Protein AF-A0A0F8ZAK5-F1 (afdb_monomer)

InterPro domains:
  IPR015943 WD40/YVTN repeat-like-containing domain superfamily [G3DSA:2.130.10.10] (1-184)
  IPR015943 WD40/YVTN repeat-like-containing domain superfamily [G3DSA:2.130.10.10] (219-363)

Sequence (367 aa):
ASLVAGLFRYDPSTDSYQQFLSKPTSEEQILSQSVFSMVATDEESLWIGRGWDFARLDLATGQIETIFELPERTRNSVIRDLLHYQGYIFIAASTGAYVYHIATGQYRKLEHLSTEPDHIYQNYIKSFAIGENEQLLVGAVRGLYQVDISDLPSMFERPDIPFKNKTILNDLNIWKIINDHGVVDLGTDKGLFSLDLNTGELTKNNRVKESKYSLVDPSIIDIVKDKNGAMWTATKSDGAFYLPYENYHFENVNASMLSGDGLSHPSIWGITEYEDKLWLATHNGLTAVDLKTNQGQVFLKDYQADLFTTEFNIYEITPYKNKLWLRTNRGMFSFDPQSHEIFPAKTADLNQQHLITGWVHGSMLMP

Nearest PDB structures (foldseek):
  3va6-assembly3_B  TM=5.175E-01  e=2.721E-14  Bacteroides thetaiotaomicron
  4a2l-assembly2_C  TM=5.112E-01  e=1.401E-13  Bacteroides thetaiotaomicron VPI-5482
  4a2l-assembly3_F  TM=3.884E-01  e=2.641E-13  Bacteroides thetaiotaomicron VPI-5482
  4a2l-assembly1_B  TM=3.354E-01  e=1.511E-12  Bacteroides thetaiotaomicron VPI-5482
  2jxy-assembly1_A  TM=3.194E-01  e=1.677E-03  Homo sapiens

Radius of gyration: 32.88 Å; Cα contacts (8 Å, |Δi|>4): 858; chains: 1; bounding box: 76×47×92 Å

Mean predicted aligned error: 11.39 Å

Organism: NCBI:txid412755

pLDDT: mean 91.3, std 7.9, range [51.84, 98.5]

Foldseek 3Di:
DDLQAADWDADPVVRDIDHLDGRDDDLVCQQFVAFQEWDDPDPQWIWTKANFFIWIAGPVPSDIGTLDGHPDRDSQWTFQYWDDDPQKIWTQIQQAIKIARNVPSDIDGACQDPDPDPDRQVRGWHDWDQDPPQWIWTFTQFFIKIWHRNCVPVCRVCVVDHTDMDTLHGGWHFQDWDDDHQFIWTFTQQAIWTARNVVSDIGHDCCVVPPPDHDPTRGFNDWDADPQRWIWTQHPPPGIDTGHNDPPPPDDQAQVQAPAPRDLARAFQEWDDDPQWIWTQHQAFIWTANPVRSHIDTARGQPVADPVRRGWGWNYWDDDDQWTWTQTQFFIWTAHPVVRDIGQDDDPDNVCSVQGGHHHDDDDDDD

Secondary structure (DSSP, 8-state):
-BTTTBEEEEETTTTEEEEEEPPP-SHHHHHHH-EEEEEESSSSEEEEEESSEEEEEETTT--EEEEEE-S---TT--EEEEEEETTEEEEEETTEEEEEETTT--EEE----SS--SSGGGG-EEEEEE-SSSEEEEEESS-EEEEE-TTHHHHHH-TTSPPPEEEEESS--EEEEEEETTEEEEEETTEEEEEETTT--EEEE-TTTTSSSPPS---EEEEEE-TTS-EEEEESSS-EEEE-SS--------TTT-EET--S-S-EEEEEEETTEEEEEETTEEEEEETTTTEEEEESTTTT--SS-----EEEEEEETTEEEEEETTEEEEE-TTT--EEE---SSGGGGGGGBSS--S-----

Structure (mmCIF, N/CA/C/O backbone):
data_AF-A0A0F8ZAK5-F1
#
_entry.id   AF-A0A0F8ZAK5-F1
#
loop_
_atom_site.group_PDB
_atom_site.id
_atom_site.type_symbol
_atom_site.label_atom_id
_atom_site.label_alt_id
_atom_site.label_comp_id
_atom_site.label_asym_id
_atom_site.label_entity_id
_atom_site.label_seq_id
_atom_site.pdbx_PDB_ins_code
_atom_site.Cartn_x
_atom_site.Cartn_y
_atom_site.Cartn_z
_atom_site.occupancy
_atom_site.B_iso_or_equiv
_atom_site.auth_seq_id
_atom_site.auth_comp_id
_atom_site.auth_asym_id
_atom_site.auth_atom_id
_atom_site.pdbx_PDB_model_num
ATOM 1 N N . ALA A 1 1 ? 17.672 -8.897 -1.417 1.00 70.44 1 ALA A N 1
ATOM 2 C CA . ALA A 1 1 ? 19.014 -8.359 -1.721 1.00 70.44 1 ALA A CA 1
ATOM 3 C C . ALA A 1 1 ? 19.458 -7.411 -0.611 1.00 70.44 1 ALA A C 1
ATOM 5 O O . ALA A 1 1 ? 18.607 -6.863 0.077 1.00 70.44 1 ALA A O 1
ATOM 6 N N . SER A 1 2 ? 20.762 -7.237 -0.411 1.00 75.00 2 SER A N 1
ATOM 7 C CA . SER A 1 2 ? 21.346 -6.383 0.625 1.00 75.00 2 SER A CA 1
ATOM 8 C C . SER A 1 2 ? 22.617 -5.721 0.102 1.00 75.00 2 SER A C 1
ATOM 10 O O . SER A 1 2 ? 23.449 -6.390 -0.498 1.00 75.00 2 SER A O 1
ATOM 12 N N . LEU A 1 3 ? 22.820 -4.434 0.390 1.00 77.69 3 LEU A N 1
ATOM 13 C CA . LEU A 1 3 ? 24.089 -3.749 0.096 1.00 77.69 3 LEU A CA 1
ATOM 14 C C . LEU A 1 3 ? 25.262 -4.295 0.923 1.00 77.69 3 LEU A C 1
ATOM 16 O O . LEU A 1 3 ? 26.418 -4.149 0.543 1.00 77.69 3 LEU A O 1
ATOM 20 N N . VAL A 1 4 ? 24.971 -4.925 2.062 1.00 79.38 4 VAL A N 1
ATOM 21 C CA . VAL A 1 4 ? 25.984 -5.410 3.010 1.00 79.38 4 VAL A CA 1
ATOM 22 C C . VAL A 1 4 ? 26.368 -6.863 2.732 1.00 79.38 4 VAL A C 1
ATOM 24 O O . VAL A 1 4 ? 27.488 -7.271 3.036 1.00 79.38 4 VAL A O 1
ATOM 27 N N . ALA A 1 5 ? 25.454 -7.637 2.143 1.00 82.25 5 ALA A N 1
ATOM 28 C CA . ALA A 1 5 ? 25.635 -9.071 1.939 1.00 82.25 5 ALA A CA 1
ATOM 29 C C . ALA A 1 5 ? 25.561 -9.497 0.458 1.00 82.25 5 ALA A C 1
ATOM 31 O O . ALA A 1 5 ? 26.196 -10.477 0.085 1.00 82.25 5 ALA A O 1
ATOM 32 N N . GLY A 1 6 ? 24.838 -8.768 -0.394 1.00 89.50 6 GLY A N 1
ATOM 33 C CA . GLY A 1 6 ? 24.562 -9.126 -1.788 1.00 89.50 6 GLY A CA 1
ATOM 34 C C . GLY A 1 6 ? 23.190 -9.790 -1.987 1.00 89.50 6 GLY A C 1
ATOM 35 O O . GLY A 1 6 ? 22.210 -9.418 -1.333 1.00 89.50 6 GLY A O 1
ATOM 36 N N . LEU A 1 7 ? 23.084 -10.744 -2.915 1.00 92.44 7 LEU A N 1
ATOM 37 C CA . LEU A 1 7 ? 21.836 -11.448 -3.252 1.00 92.44 7 LEU A CA 1
ATOM 38 C C . LEU A 1 7 ? 21.924 -12.915 -2.837 1.00 92.44 7 LEU A C 1
ATOM 40 O O . LEU A 1 7 ? 22.896 -13.587 -3.171 1.00 92.44 7 LEU A O 1
ATOM 44 N N . PHE A 1 8 ? 20.887 -13.405 -2.156 1.00 92.06 8 PHE A N 1
ATOM 45 C CA . PHE A 1 8 ? 20.801 -14.778 -1.670 1.00 92.06 8 PHE A CA 1
ATOM 46 C C . PHE A 1 8 ? 19.394 -15.327 -1.854 1.00 92.06 8 PHE A C 1
ATOM 48 O O . PHE A 1 8 ? 18.422 -14.569 -1.791 1.00 92.06 8 PHE A O 1
ATOM 55 N N . ARG A 1 9 ? 19.306 -16.647 -1.981 1.00 90.00 9 ARG A N 1
ATOM 56 C CA . ARG A 1 9 ? 18.103 -17.432 -1.715 1.00 90.00 9 ARG A CA 1
ATOM 57 C C . ARG A 1 9 ? 18.227 -18.073 -0.340 1.00 90.00 9 ARG A C 1
ATOM 59 O O . ARG A 1 9 ? 19.294 -18.565 0.019 1.00 90.00 9 ARG A O 1
ATOM 66 N N . TYR A 1 10 ? 17.124 -18.057 0.395 1.00 90.94 10 TYR A N 1
ATOM 67 C CA . TYR A 1 10 ? 16.957 -18.761 1.659 1.00 90.94 10 TYR A CA 1
ATOM 68 C C . TYR A 1 10 ? 15.809 -19.757 1.513 1.00 90.94 10 TYR A C 1
ATOM 70 O O . TYR A 1 10 ? 14.721 -19.366 1.086 1.00 90.94 10 TYR A O 1
ATOM 78 N N . ASP A 1 11 ? 16.058 -21.023 1.835 1.00 90.56 11 ASP A N 1
ATOM 79 C CA . ASP A 1 11 ? 15.025 -22.050 1.935 1.00 90.56 11 ASP A CA 1
ATOM 80 C C . ASP A 1 11 ? 14.694 -22.305 3.416 1.00 90.56 11 ASP A C 1
ATOM 82 O O . ASP A 1 11 ? 15.493 -22.926 4.123 1.00 90.56 11 ASP A O 1
ATOM 86 N N . PRO A 1 12 ? 13.517 -21.865 3.897 1.00 94.44 12 PRO A N 1
ATOM 87 C CA . PRO A 1 12 ? 13.128 -22.029 5.294 1.00 94.44 12 PRO A CA 1
ATOM 88 C C . PRO A 1 12 ? 12.818 -23.483 5.677 1.00 94.44 12 PRO A C 1
ATOM 90 O O . PRO A 1 12 ? 12.779 -23.796 6.863 1.00 94.44 12 PRO A O 1
ATOM 93 N N . SER A 1 13 ? 12.578 -24.378 4.710 1.00 95.50 13 SER A N 1
ATOM 94 C CA . SER A 1 13 ? 12.274 -25.789 4.993 1.00 95.50 13 SER A CA 1
ATOM 95 C C . SER A 1 13 ? 13.521 -26.603 5.336 1.00 95.50 13 SER A C 1
ATOM 97 O O . SER A 1 13 ? 13.455 -27.540 6.130 1.00 95.50 13 SER A O 1
ATOM 99 N N . THR A 1 14 ? 14.661 -26.221 4.759 1.00 95.88 14 THR A N 1
ATOM 100 C CA . THR A 1 14 ? 15.957 -26.884 4.949 1.00 95.88 14 THR A CA 1
ATOM 101 C C . THR A 1 14 ? 16.957 -26.036 5.735 1.00 95.88 14 THR A C 1
ATOM 103 O O . THR A 1 14 ? 18.062 -26.501 6.002 1.00 95.88 14 THR A O 1
ATOM 106 N N . ASP A 1 15 ? 16.577 -24.806 6.098 1.00 94.19 15 ASP A N 1
ATOM 107 C CA . ASP A 1 15 ? 17.440 -23.775 6.687 1.00 94.19 15 ASP A CA 1
ATOM 108 C C . ASP A 1 15 ? 18.743 -23.563 5.893 1.00 94.19 15 ASP A C 1
ATOM 110 O O . ASP A 1 15 ? 19.836 -23.410 6.443 1.00 94.19 15 ASP A O 1
ATOM 114 N N . SER A 1 16 ? 18.634 -23.595 4.562 1.00 94.25 16 SER A N 1
ATOM 115 C CA . SER A 1 16 ? 19.782 -23.512 3.658 1.00 94.25 16 SER A CA 1
ATOM 116 C C . SER A 1 16 ? 19.830 -22.187 2.898 1.00 94.25 16 SER A C 1
ATOM 118 O O . SER A 1 16 ? 18.808 -21.564 2.599 1.00 94.25 16 SER A O 1
ATOM 120 N N . TYR A 1 17 ? 21.052 -21.743 2.592 1.00 90.75 17 TYR A N 1
ATOM 121 C CA . TYR A 1 17 ? 21.325 -20.469 1.931 1.00 90.75 17 TYR A CA 1
ATOM 122 C C . TYR A 1 17 ? 22.175 -20.687 0.681 1.00 90.75 17 TYR A C 1
ATOM 124 O O . TYR A 1 17 ? 23.170 -21.412 0.714 1.00 90.75 17 TYR A O 1
ATOM 132 N N . GLN A 1 18 ? 21.831 -19.989 -0.399 1.00 89.56 18 GLN A N 1
ATOM 133 C CA . GLN A 1 18 ? 22.628 -19.916 -1.623 1.00 89.56 18 GLN A CA 1
ATOM 134 C C . GLN A 1 18 ? 22.906 -18.453 -1.948 1.00 89.56 18 GLN A C 1
ATOM 136 O O . GLN A 1 18 ? 21.978 -17.653 -2.057 1.00 89.56 18 GLN A O 1
ATOM 141 N N . GLN A 1 19 ? 24.178 -18.095 -2.108 1.00 91.31 19 GLN A N 1
ATOM 142 C CA . GLN A 1 19 ? 24.583 -16.755 -2.521 1.00 91.31 19 GLN A CA 1
ATOM 143 C C . GLN A 1 19 ? 24.705 -16.676 -4.044 1.00 91.31 19 GLN A C 1
ATOM 145 O O . GLN A 1 19 ? 25.405 -17.484 -4.646 1.00 91.31 19 GLN A O 1
ATOM 150 N N . PHE A 1 20 ? 24.066 -15.673 -4.644 1.00 91.50 20 PHE A N 1
ATOM 151 C CA . PHE A 1 20 ? 24.143 -15.378 -6.078 1.00 91.50 20 PHE A CA 1
ATOM 152 C C . PHE A 1 20 ? 25.016 -14.160 -6.379 1.00 91.50 20 PHE A C 1
ATOM 154 O O . PHE A 1 20 ? 25.764 -14.152 -7.349 1.00 91.50 20 PHE A O 1
ATOM 161 N N . LEU A 1 21 ? 24.945 -13.125 -5.535 1.00 90.56 21 LEU A N 1
ATOM 162 C CA . LEU A 1 21 ? 25.804 -11.946 -5.641 1.00 90.56 21 LEU A CA 1
ATOM 163 C C . LEU A 1 21 ? 26.528 -11.710 -4.324 1.00 90.56 21 LEU A C 1
ATOM 165 O O . LEU A 1 21 ? 25.917 -11.737 -3.254 1.00 90.56 21 LEU A O 1
ATOM 169 N N . SER A 1 22 ? 27.822 -11.427 -4.425 1.00 90.69 22 SER A N 1
ATOM 170 C CA . SER A 1 22 ? 28.633 -10.927 -3.318 1.00 90.69 22 SER A CA 1
ATOM 171 C C . SER A 1 22 ? 28.303 -9.475 -3.004 1.00 90.69 22 SER A C 1
ATOM 173 O O . SER A 1 22 ? 27.793 -8.738 -3.849 1.00 90.69 22 SER A O 1
ATOM 175 N N . LYS A 1 23 ? 28.614 -9.043 -1.778 1.00 90.94 23 LYS A N 1
ATOM 176 C CA . LYS A 1 23 ? 28.534 -7.624 -1.429 1.00 90.94 23 LYS A CA 1
ATOM 177 C C . LYS A 1 23 ? 29.444 -6.796 -2.358 1.00 90.94 23 LYS A C 1
ATOM 179 O O . LYS A 1 23 ? 30.579 -7.218 -2.602 1.00 90.94 23 LYS A O 1
ATOM 184 N N . PRO A 1 24 ? 28.993 -5.630 -2.839 1.00 90.19 24 PRO A N 1
ATOM 185 C CA . PRO A 1 24 ? 29.841 -4.736 -3.616 1.00 90.19 24 PRO A CA 1
ATOM 186 C C . PRO A 1 24 ? 31.002 -4.205 -2.757 1.00 90.19 24 PRO A C 1
ATOM 188 O O . PRO A 1 24 ? 30.836 -3.940 -1.564 1.00 90.19 24 PRO A O 1
ATOM 191 N N . THR A 1 25 ? 32.191 -4.057 -3.349 1.00 93.56 25 THR A N 1
ATOM 192 C CA . THR A 1 25 ? 33.418 -3.603 -2.658 1.00 93.56 25 THR A CA 1
ATOM 193 C C . THR A 1 25 ? 33.934 -2.249 -3.143 1.00 93.56 25 THR A C 1
ATOM 195 O O . THR A 1 25 ? 34.833 -1.681 -2.523 1.00 93.56 25 THR A O 1
ATOM 198 N N . SER A 1 26 ? 33.350 -1.701 -4.210 1.00 93.56 26 SER A N 1
ATOM 199 C CA . SER A 1 26 ? 33.651 -0.370 -4.738 1.00 93.56 26 SER A CA 1
ATOM 200 C C . SER A 1 26 ? 32.375 0.448 -4.938 1.00 93.56 26 SER A C 1
ATOM 202 O O . SER A 1 26 ? 31.280 -0.101 -5.049 1.00 93.56 26 SER A O 1
ATOM 204 N N . GLU A 1 27 ? 32.514 1.774 -5.019 1.00 91.12 27 GLU A N 1
ATOM 205 C CA . GLU A 1 27 ? 31.393 2.664 -5.346 1.00 91.12 27 GLU A CA 1
ATOM 206 C C . GLU A 1 27 ? 30.748 2.292 -6.689 1.00 91.12 27 GLU A C 1
ATOM 208 O O . GLU A 1 27 ? 29.528 2.231 -6.792 1.00 91.12 27 GLU A O 1
ATOM 213 N N . GLU A 1 28 ? 31.554 1.967 -7.699 1.00 91.88 28 GLU A N 1
ATOM 214 C CA . GLU A 1 28 ? 31.054 1.535 -9.005 1.00 91.88 28 GLU A CA 1
ATOM 215 C C . GLU A 1 28 ? 30.205 0.262 -8.904 1.00 91.88 28 GLU A C 1
ATOM 217 O O . GLU A 1 28 ? 29.136 0.188 -9.505 1.00 91.88 28 GLU A O 1
ATOM 222 N N . GLN A 1 29 ? 30.619 -0.721 -8.099 1.00 91.69 29 GLN A N 1
ATOM 223 C CA . GLN A 1 29 ? 29.820 -1.928 -7.868 1.00 91.69 29 GLN A CA 1
ATOM 224 C C . GLN A 1 29 ? 28.541 -1.633 -7.081 1.00 91.69 29 GLN A C 1
ATOM 226 O O . GLN A 1 29 ? 27.507 -2.225 -7.371 1.00 91.69 29 GLN A O 1
ATOM 231 N N . ILE A 1 30 ? 28.570 -0.700 -6.123 1.00 90.56 30 ILE A N 1
ATOM 232 C CA . ILE A 1 30 ? 27.353 -0.258 -5.425 1.00 90.56 30 ILE A CA 1
ATOM 233 C C . ILE A 1 30 ? 26.376 0.359 -6.431 1.00 90.56 30 ILE A C 1
ATOM 235 O O . ILE A 1 30 ? 25.188 0.046 -6.402 1.00 90.56 30 ILE A O 1
ATOM 239 N N . LEU A 1 31 ? 26.861 1.205 -7.337 1.00 90.62 31 LEU A N 1
ATOM 240 C CA . LEU A 1 31 ? 26.015 1.877 -8.319 1.00 90.62 31 LEU A CA 1
ATOM 241 C C . LEU A 1 31 ? 25.527 0.947 -9.431 1.00 90.62 31 LEU A C 1
ATOM 243 O O . LEU A 1 31 ? 24.423 1.140 -9.915 1.00 90.62 31 LEU A O 1
ATOM 247 N N . SER A 1 32 ? 26.310 -0.052 -9.835 1.00 90.06 32 SER A N 1
ATOM 248 C CA . SER A 1 32 ? 25.959 -0.938 -10.953 1.00 90.06 32 SER A CA 1
ATOM 249 C C . SER A 1 32 ? 25.261 -2.227 -10.519 1.00 90.06 32 SER A C 1
ATOM 251 O O . SER A 1 32 ? 24.274 -2.616 -11.134 1.00 90.06 32 SER A O 1
ATOM 253 N N . GLN A 1 33 ? 25.733 -2.886 -9.456 1.00 88.50 33 GLN A N 1
ATOM 254 C CA . GLN A 1 33 ? 25.359 -4.268 -9.117 1.00 88.50 33 GLN A CA 1
ATOM 255 C C . GLN A 1 33 ? 24.303 -4.384 -8.014 1.00 88.50 33 GLN A C 1
ATOM 257 O O . GLN A 1 33 ? 23.782 -5.478 -7.781 1.00 88.50 33 GLN A O 1
ATOM 262 N N . SER A 1 34 ? 23.978 -3.292 -7.320 1.00 91.69 34 SER A N 1
ATOM 263 C CA . SER A 1 34 ? 22.955 -3.317 -6.271 1.00 91.69 34 SER A CA 1
ATOM 264 C C . SER A 1 34 ? 21.594 -3.648 -6.860 1.00 91.69 34 SER A C 1
ATOM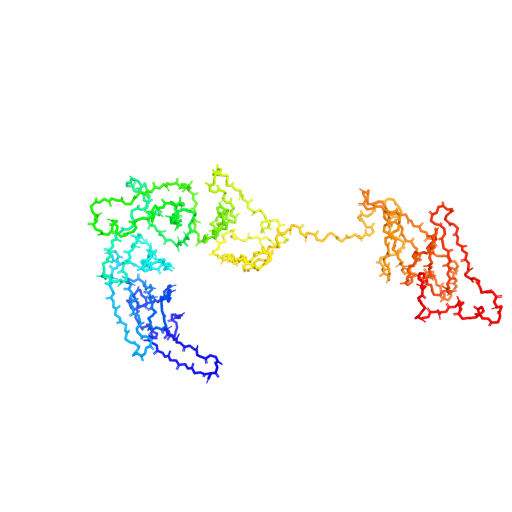 266 O O . SER A 1 34 ? 21.135 -2.967 -7.769 1.00 91.69 34 SER A O 1
ATOM 268 N N . VAL A 1 35 ? 20.950 -4.682 -6.324 1.00 94.50 35 VAL A N 1
ATOM 269 C CA . VAL A 1 35 ? 19.617 -5.127 -6.742 1.00 94.50 35 VAL A CA 1
ATOM 270 C C . VAL A 1 35 ? 18.562 -4.361 -5.945 1.00 94.50 35 VAL A C 1
ATOM 272 O O . VAL A 1 35 ? 18.547 -4.438 -4.714 1.00 94.50 35 VAL A O 1
ATOM 275 N N . PHE A 1 36 ? 17.684 -3.647 -6.647 1.00 93.12 36 PHE A N 1
ATOM 276 C CA . PHE A 1 36 ? 16.630 -2.805 -6.068 1.00 93.12 36 PHE A CA 1
ATOM 277 C C . PHE A 1 36 ? 15.233 -3.398 -6.243 1.00 93.12 36 PHE A C 1
ATOM 279 O O . PHE A 1 36 ? 14.374 -3.192 -5.392 1.00 93.12 36 PHE A O 1
ATOM 286 N N . SER A 1 37 ? 15.023 -4.155 -7.314 1.00 94.69 37 SER A N 1
ATOM 287 C CA . SER A 1 37 ? 13.746 -4.781 -7.650 1.00 94.69 37 SER A CA 1
ATOM 288 C C . SER A 1 37 ? 13.982 -6.167 -8.233 1.00 94.69 37 SER A C 1
ATOM 290 O O . SER A 1 37 ? 15.047 -6.452 -8.786 1.00 94.69 37 SER A O 1
ATOM 292 N N . MET A 1 38 ? 13.016 -7.063 -8.048 1.00 96.44 38 MET A N 1
ATOM 293 C CA . MET A 1 38 ? 13.082 -8.433 -8.546 1.00 96.44 38 MET A CA 1
ATOM 294 C C . MET A 1 38 ? 11.676 -8.916 -8.889 1.00 96.44 38 MET A C 1
ATOM 296 O O . MET A 1 38 ? 10.739 -8.616 -8.151 1.00 96.44 38 MET A O 1
ATOM 300 N N . VAL A 1 39 ? 11.539 -9.696 -9.958 1.00 96.44 39 VAL A N 1
ATOM 301 C CA . VAL A 1 39 ? 10.285 -10.367 -10.317 1.00 96.44 39 VAL A CA 1
ATOM 302 C C . VAL A 1 39 ? 10.580 -11.771 -10.839 1.00 96.44 39 VAL A C 1
ATOM 304 O O . VAL A 1 39 ? 11.486 -11.966 -11.648 1.00 96.44 39 VAL A O 1
ATOM 307 N N . ALA A 1 40 ? 9.841 -12.763 -10.347 1.00 94.38 40 ALA A N 1
ATOM 308 C CA . ALA A 1 40 ? 9.891 -14.123 -10.871 1.00 94.38 40 ALA A CA 1
ATOM 309 C C . ALA A 1 40 ? 8.840 -14.276 -11.975 1.00 94.38 40 ALA A C 1
ATOM 311 O O . ALA A 1 40 ? 7.706 -13.815 -11.821 1.00 94.38 40 ALA A O 1
ATOM 312 N N . THR A 1 41 ? 9.219 -14.907 -13.082 1.00 92.00 41 THR A N 1
ATOM 313 C CA . THR A 1 41 ? 8.304 -15.220 -14.197 1.00 92.00 41 THR A CA 1
ATOM 314 C C . THR A 1 41 ? 7.938 -16.696 -14.247 1.00 92.00 41 THR A C 1
ATOM 316 O O . THR A 1 41 ? 6.900 -17.051 -14.795 1.00 92.00 41 THR A O 1
ATOM 319 N N . ASP A 1 42 ? 8.780 -17.532 -13.649 1.00 92.31 42 ASP A N 1
ATOM 320 C CA . ASP A 1 42 ? 8.717 -18.987 -13.617 1.00 92.31 42 ASP A CA 1
ATOM 321 C C . ASP A 1 42 ? 9.581 -19.497 -12.442 1.00 92.31 42 ASP A C 1
ATOM 323 O O . ASP A 1 42 ? 10.088 -18.707 -11.639 1.00 92.31 42 ASP A O 1
ATOM 327 N N . GLU A 1 43 ? 9.713 -20.818 -12.301 1.00 91.12 43 GLU A N 1
ATOM 328 C CA . GLU A 1 43 ? 10.481 -21.448 -11.215 1.00 91.12 43 GLU A CA 1
ATOM 329 C C . GLU A 1 43 ? 12.001 -21.469 -11.463 1.00 91.12 43 GLU A C 1
ATOM 331 O O . GLU A 1 43 ? 12.768 -21.779 -10.548 1.00 91.12 43 GLU A O 1
ATOM 336 N N . GLU A 1 44 ? 12.449 -21.146 -12.679 1.00 92.25 44 GLU A N 1
ATOM 337 C CA . GLU A 1 44 ? 13.844 -21.274 -13.116 1.00 92.25 44 GLU A CA 1
ATOM 338 C C . GLU A 1 44 ? 14.571 -19.923 -13.140 1.00 92.25 44 GLU A C 1
ATOM 340 O O . GLU A 1 44 ? 15.779 -19.857 -12.904 1.00 92.25 44 GLU A O 1
ATOM 345 N N . SER A 1 45 ? 13.838 -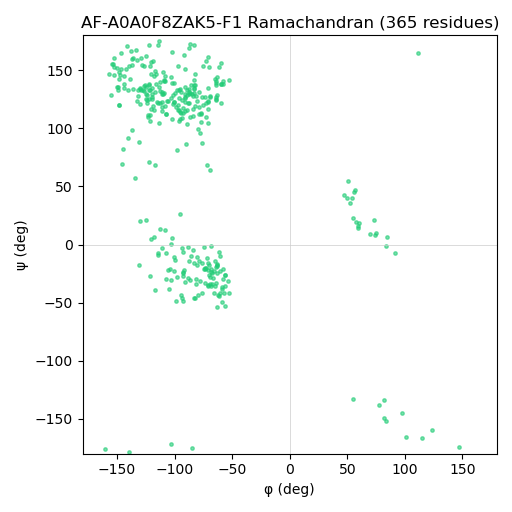18.839 -13.391 1.00 92.88 45 SER A N 1
ATOM 346 C CA . SER A 1 45 ? 14.375 -17.513 -13.675 1.00 92.88 45 SER A CA 1
ATOM 347 C C . SER A 1 45 ? 13.877 -16.457 -12.695 1.00 92.88 45 SER A C 1
ATOM 349 O O . SER A 1 45 ? 12.679 -16.287 -12.454 1.00 92.88 45 SER A O 1
ATOM 351 N N . LEU A 1 46 ? 14.817 -15.653 -12.202 1.00 96.00 46 LEU A N 1
ATOM 352 C CA . LEU A 1 46 ? 14.533 -14.423 -11.473 1.00 96.00 46 LEU A CA 1
ATOM 353 C C . LEU A 1 46 ? 15.053 -13.224 -12.264 1.00 96.00 46 LEU A C 1
ATOM 355 O O . LEU A 1 46 ? 16.246 -13.114 -12.538 1.00 96.00 46 LEU A O 1
ATOM 359 N N . TRP A 1 47 ? 14.177 -12.285 -12.594 1.00 97.62 47 TRP A N 1
ATOM 360 C CA . TRP A 1 47 ? 14.565 -11.040 -13.247 1.00 97.62 47 TRP A CA 1
ATOM 361 C C . TRP A 1 47 ? 14.888 -9.999 -12.192 1.00 97.62 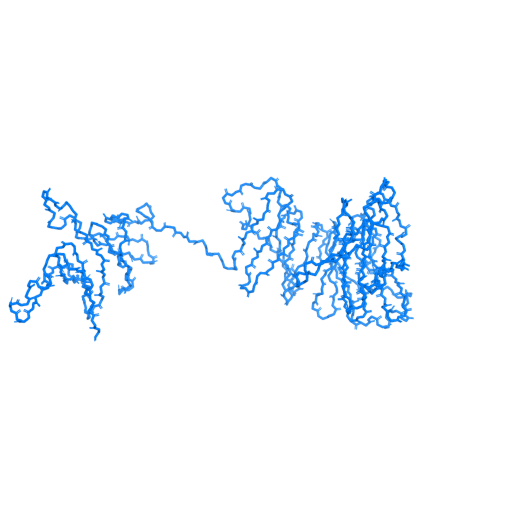47 TRP A C 1
ATOM 363 O O . TRP A 1 47 ? 14.137 -9.829 -11.231 1.00 97.62 47 TRP A O 1
ATOM 373 N N . ILE A 1 48 ? 16.015 -9.317 -12.354 1.00 97.31 48 ILE A N 1
ATOM 374 C CA . ILE A 1 48 ? 16.561 -8.400 -11.359 1.00 97.31 48 ILE A CA 1
ATOM 375 C C . ILE A 1 48 ? 16.790 -7.022 -11.978 1.00 97.31 48 ILE A C 1
ATOM 377 O O . ILE A 1 48 ? 17.417 -6.871 -13.027 1.00 97.31 48 ILE A O 1
ATOM 381 N N . GLY A 1 49 ? 16.273 -6.003 -11.302 1.00 96.56 49 GLY A N 1
ATOM 382 C CA . GLY A 1 49 ? 16.517 -4.606 -11.604 1.00 96.56 49 GLY A CA 1
ATOM 383 C C . GLY A 1 49 ? 17.645 -4.109 -10.718 1.00 96.56 49 GLY A C 1
ATOM 384 O O . GLY A 1 49 ? 17.510 -4.072 -9.488 1.00 96.56 49 GLY A O 1
ATOM 385 N N . ARG A 1 50 ? 18.773 -3.759 -11.333 1.00 94.31 50 ARG A N 1
ATOM 386 C CA . ARG A 1 50 ? 19.937 -3.227 -10.626 1.00 94.31 50 ARG A CA 1
ATOM 387 C C . ARG A 1 50 ? 20.042 -1.722 -10.810 1.00 94.31 50 ARG A C 1
ATOM 389 O O . ARG A 1 50 ? 19.114 -1.067 -11.285 1.00 94.31 50 ARG A O 1
ATOM 396 N N . GLY A 1 51 ? 21.149 -1.143 -10.366 1.00 92.69 51 GLY A N 1
ATOM 397 C CA . GLY A 1 51 ? 21.366 0.285 -10.524 1.00 92.69 51 GLY A CA 1
ATOM 398 C C . GLY A 1 51 ? 21.433 0.691 -12.000 1.00 92.69 51 GLY A C 1
ATOM 399 O O . GLY A 1 51 ? 20.664 1.534 -12.457 1.00 92.69 51 GLY A O 1
ATOM 400 N N . TRP A 1 52 ? 22.296 0.043 -12.781 1.00 93.19 52 TRP A N 1
ATOM 401 C CA . TRP A 1 52 ? 22.525 0.435 -14.177 1.00 93.19 52 TRP A CA 1
ATOM 402 C C . TRP A 1 52 ? 21.947 -0.508 -15.216 1.00 93.19 52 TRP A C 1
ATOM 404 O O . TRP A 1 52 ? 21.984 -0.166 -16.394 1.00 93.19 52 TRP A O 1
ATOM 414 N N . ASP A 1 53 ? 21.422 -1.665 -14.830 1.00 95.25 53 ASP A N 1
ATOM 415 C CA . ASP A 1 53 ? 20.962 -2.641 -15.805 1.00 95.25 53 ASP A CA 1
ATOM 416 C C . ASP A 1 53 ? 19.840 -3.545 -15.298 1.00 95.25 53 ASP A C 1
ATOM 418 O O . ASP A 1 53 ? 19.586 -3.697 -14.099 1.00 95.25 53 ASP A O 1
ATOM 422 N N . PHE A 1 54 ? 19.154 -4.125 -16.273 1.00 97.19 54 PHE A N 1
ATOM 423 C CA . PHE A 1 54 ? 18.169 -5.174 -16.104 1.00 97.19 54 PHE A CA 1
ATOM 424 C C . PHE A 1 54 ? 18.825 -6.499 -16.475 1.00 97.19 54 PHE A C 1
ATOM 426 O O . PHE A 1 54 ? 19.430 -6.621 -17.545 1.00 97.19 54 PHE A O 1
ATOM 433 N N . ALA A 1 55 ? 18.724 -7.487 -15.594 1.00 97.19 55 ALA A N 1
ATOM 434 C CA . ALA A 1 55 ? 19.401 -8.764 -15.759 1.00 97.19 55 ALA A CA 1
ATOM 435 C C . ALA A 1 55 ? 18.484 -9.943 -15.422 1.00 97.19 55 ALA A C 1
ATOM 437 O O . ALA A 1 55 ? 17.489 -9.800 -14.709 1.00 97.19 55 ALA A O 1
ATOM 438 N N . ARG A 1 56 ? 18.848 -11.123 -15.919 1.00 97.38 56 ARG A N 1
ATOM 439 C CA . ARG A 1 56 ? 18.212 -12.400 -15.598 1.00 97.38 56 ARG A CA 1
ATOM 440 C C . ARG A 1 56 ? 19.174 -13.254 -14.782 1.00 97.38 56 ARG A C 1
ATOM 442 O O . ARG A 1 56 ? 20.324 -13.427 -15.172 1.00 97.38 56 ARG A O 1
ATOM 449 N N . LEU A 1 57 ? 18.697 -13.775 -13.660 1.00 96.25 57 LEU A N 1
ATOM 450 C CA . LEU A 1 57 ? 19.367 -14.766 -12.830 1.00 96.25 57 LEU A CA 1
ATOM 451 C C . LEU A 1 57 ? 18.755 -16.140 -13.108 1.00 96.25 57 LEU A C 1
ATOM 453 O O . LEU A 1 57 ? 17.566 -16.344 -12.867 1.00 96.25 57 LEU A O 1
ATOM 457 N N . ASP A 1 58 ? 19.586 -17.074 -13.553 1.00 94.56 58 ASP A N 1
ATOM 458 C CA . ASP A 1 58 ? 19.259 -18.497 -13.595 1.00 94.56 58 ASP A CA 1
ATOM 459 C C . ASP A 1 58 ? 19.412 -19.085 -12.181 1.00 94.56 58 ASP A C 1
ATOM 461 O O . ASP A 1 58 ? 20.491 -19.040 -11.579 1.00 94.56 58 ASP A O 1
ATOM 465 N N . LEU A 1 59 ? 18.319 -19.600 -11.614 1.00 91.75 59 LEU A N 1
ATOM 466 C CA . LEU A 1 59 ? 18.271 -20.051 -10.221 1.00 91.75 59 LEU A CA 1
ATOM 467 C C . LEU A 1 59 ? 19.007 -21.377 -9.987 1.00 91.75 59 LEU A C 1
ATOM 469 O O . LEU A 1 59 ? 19.384 -21.660 -8.846 1.00 91.75 59 LEU A O 1
ATOM 473 N N . ALA A 1 60 ? 19.227 -22.181 -11.030 1.00 90.25 60 ALA A N 1
ATOM 474 C CA . ALA A 1 60 ? 19.912 -23.467 -10.930 1.00 90.25 60 ALA A CA 1
ATOM 475 C C . ALA A 1 60 ? 21.439 -23.297 -10.937 1.00 90.25 60 ALA A C 1
ATOM 477 O O . ALA A 1 60 ? 22.146 -23.884 -10.117 1.00 90.25 60 ALA A O 1
ATOM 478 N N . THR A 1 61 ? 21.948 -22.475 -11.852 1.00 92.00 61 THR A N 1
ATOM 479 C CA . THR A 1 61 ? 23.383 -22.241 -12.070 1.00 92.00 61 THR A CA 1
ATOM 480 C C . THR A 1 61 ? 23.919 -21.056 -11.272 1.00 92.00 61 THR A C 1
ATOM 482 O O . THR A 1 61 ? 25.119 -20.983 -11.005 1.00 92.00 61 THR A O 1
ATOM 485 N N . GLY A 1 62 ? 23.048 -20.118 -10.893 1.00 91.62 62 GLY A N 1
ATOM 486 C CA . GLY A 1 62 ? 23.427 -18.837 -10.305 1.00 91.62 62 GLY A CA 1
ATOM 487 C C . GLY A 1 62 ? 24.013 -17.840 -11.308 1.00 91.62 62 GLY A C 1
ATOM 488 O O . GLY A 1 62 ? 24.522 -16.796 -10.896 1.00 91.62 62 GLY A O 1
ATOM 489 N N . GLN A 1 63 ? 23.974 -18.146 -12.609 1.00 94.62 63 GLN A N 1
ATOM 490 C CA . GLN A 1 63 ? 24.488 -17.260 -13.645 1.00 94.62 63 GLN A CA 1
ATOM 491 C C . GLN A 1 63 ? 23.578 -16.040 -13.809 1.00 94.62 63 GLN A C 1
ATOM 493 O O . GLN A 1 63 ? 22.358 -16.160 -13.889 1.00 94.62 63 GLN A O 1
ATOM 498 N N . ILE A 1 64 ? 24.194 -14.860 -13.890 1.00 94.81 64 ILE A N 1
ATOM 499 C CA . ILE A 1 64 ? 23.499 -13.598 -14.144 1.00 94.81 64 ILE A CA 1
ATOM 500 C C . ILE A 1 64 ? 23.877 -13.100 -15.532 1.00 94.81 64 ILE A C 1
ATOM 502 O O . ILE A 1 64 ? 25.052 -12.873 -15.823 1.00 94.81 64 ILE A O 1
ATOM 506 N N . GLU A 1 65 ? 22.867 -12.908 -16.368 1.00 95.69 65 GLU A N 1
ATOM 507 C CA . GLU A 1 65 ? 22.975 -12.369 -17.717 1.00 95.69 65 GLU A CA 1
ATOM 508 C C . GLU A 1 65 ? 22.396 -10.953 -17.747 1.00 95.69 65 GLU A C 1
ATOM 510 O O . GLU A 1 65 ? 21.218 -10.749 -17.452 1.00 95.69 65 GLU A O 1
ATOM 515 N N . THR A 1 66 ? 23.217 -9.965 -18.102 1.00 96.19 66 THR A N 1
ATOM 516 C CA . THR A 1 66 ? 22.737 -8.605 -18.373 1.00 96.19 66 THR A CA 1
ATOM 517 C C . THR A 1 66 ? 21.948 -8.598 -19.678 1.00 96.19 66 THR A C 1
ATOM 519 O O . THR A 1 66 ? 22.478 -8.963 -20.724 1.00 96.19 66 THR A O 1
ATOM 522 N N . ILE A 1 67 ? 20.695 -8.152 -19.609 1.00 96.50 67 ILE A N 1
ATOM 523 C CA . ILE A 1 67 ? 19.756 -8.139 -20.737 1.00 96.50 67 ILE A CA 1
ATOM 524 C C . ILE A 1 67 ? 19.825 -6.799 -21.464 1.00 96.50 67 ILE A C 1
ATOM 526 O O . ILE A 1 67 ? 19.972 -6.757 -22.684 1.00 96.50 67 ILE A O 1
ATOM 530 N N . PHE A 1 68 ? 19.761 -5.694 -20.720 1.00 93.12 68 PHE A N 1
ATOM 531 C CA . PHE A 1 68 ? 20.112 -4.377 -21.244 1.00 93.12 68 PHE A CA 1
ATOM 532 C C . PHE A 1 68 ? 20.552 -3.441 -20.123 1.00 93.12 68 PHE A C 1
ATOM 534 O O . PHE A 1 68 ? 20.161 -3.588 -18.965 1.00 93.12 68 PHE A O 1
ATOM 541 N N . GLU A 1 69 ? 21.343 -2.445 -20.500 1.00 93.69 69 GLU A N 1
ATOM 542 C CA . GLU A 1 69 ? 21.825 -1.404 -19.604 1.00 93.69 69 GLU A CA 1
ATOM 543 C C . GLU A 1 69 ? 21.041 -0.109 -19.836 1.00 93.69 69 GLU A C 1
ATOM 545 O O . GLU A 1 69 ? 20.694 0.233 -20.970 1.00 93.69 69 GLU A O 1
ATOM 550 N N . LEU A 1 70 ? 20.790 0.642 -18.767 1.00 91.69 70 LEU A N 1
ATOM 551 C CA . LEU A 1 70 ? 20.156 1.948 -18.857 1.00 91.69 70 LEU A CA 1
ATOM 552 C C . LEU A 1 70 ? 21.010 2.888 -19.731 1.00 91.69 70 LEU A C 1
ATOM 554 O O . LEU A 1 70 ? 22.239 2.922 -19.573 1.00 91.69 70 LEU A O 1
ATOM 558 N N . PRO A 1 71 ? 20.380 3.687 -20.617 1.00 88.25 71 PRO A N 1
ATOM 559 C CA . PRO A 1 71 ? 21.093 4.654 -21.453 1.00 88.25 71 PRO A CA 1
ATOM 560 C C . PRO A 1 71 ? 21.879 5.679 -20.629 1.00 88.25 71 PRO A C 1
ATOM 562 O O . PRO A 1 71 ? 23.000 6.043 -20.976 1.00 88.25 71 PRO A O 1
ATOM 565 N N . GLU A 1 72 ? 21.304 6.118 -19.508 1.00 86.62 72 GLU A N 1
ATOM 566 C CA . GLU A 1 72 ? 21.933 7.041 -18.570 1.00 86.62 72 GLU A CA 1
ATOM 567 C C . GLU A 1 72 ? 22.377 6.299 -17.305 1.00 86.62 72 GLU A C 1
ATOM 569 O O . GLU A 1 72 ? 21.562 5.674 -16.628 1.00 86.62 72 GLU A O 1
ATOM 574 N N . ARG A 1 73 ? 23.673 6.398 -16.974 1.00 88.12 73 ARG A N 1
ATOM 575 C CA . ARG A 1 73 ? 24.309 5.746 -15.812 1.00 88.12 73 ARG A CA 1
ATOM 576 C C . ARG A 1 73 ? 24.853 6.776 -14.840 1.00 88.12 73 ARG A C 1
ATOM 578 O O . ARG A 1 73 ? 26.055 6.980 -14.683 1.00 88.12 73 ARG A O 1
ATOM 585 N N . THR A 1 74 ? 23.933 7.487 -14.214 1.00 85.88 74 THR A N 1
ATOM 586 C CA . THR A 1 74 ? 24.245 8.450 -13.157 1.00 85.88 74 THR A CA 1
ATOM 587 C C . THR A 1 74 ? 24.278 7.760 -11.793 1.00 85.88 74 THR A C 1
ATOM 589 O O . THR A 1 74 ? 23.807 6.632 -11.636 1.00 85.88 74 THR A O 1
ATOM 592 N N . ARG A 1 75 ? 24.765 8.459 -10.758 1.00 86.38 75 ARG A N 1
ATOM 593 C CA . ARG A 1 75 ? 24.728 7.962 -9.366 1.00 86.38 75 ARG A CA 1
ATOM 594 C C . ARG A 1 75 ? 23.314 7.644 -8.859 1.00 86.38 75 ARG A C 1
ATOM 596 O O . ARG A 1 75 ? 23.168 6.878 -7.918 1.00 86.38 75 ARG A O 1
ATOM 603 N N . ASN A 1 76 ? 22.286 8.224 -9.480 1.00 84.12 76 ASN A N 1
ATOM 604 C CA . ASN A 1 76 ? 20.885 8.035 -9.099 1.00 84.12 76 ASN A CA 1
ATOM 605 C C . ASN A 1 76 ? 20.130 7.081 -10.037 1.00 84.12 76 ASN A C 1
ATOM 607 O O . ASN A 1 76 ? 18.929 6.864 -9.849 1.00 84.12 76 ASN A O 1
ATOM 611 N N . SER A 1 77 ? 20.807 6.547 -11.058 1.00 89.75 77 SER A N 1
ATOM 612 C CA . SER A 1 77 ? 20.217 5.586 -11.989 1.00 89.75 77 SER A CA 1
ATOM 613 C C . SER A 1 77 ? 20.012 4.275 -11.253 1.00 89.75 77 SER A C 1
ATOM 615 O O . SER A 1 77 ? 20.968 3.707 -10.732 1.00 89.75 77 SER A O 1
ATOM 617 N N . VAL A 1 78 ? 18.744 3.883 -11.133 1.00 93.81 78 VAL A N 1
ATOM 618 C CA . VAL A 1 78 ? 18.305 2.635 -10.511 1.00 93.81 78 VAL A CA 1
ATOM 619 C C . VAL A 1 78 ? 17.043 2.141 -11.200 1.00 93.81 78 VAL A C 1
ATOM 621 O O . VAL A 1 78 ? 16.207 2.961 -11.592 1.00 93.81 78 VAL A O 1
ATOM 624 N N . ILE A 1 79 ? 16.888 0.823 -11.299 1.00 96.75 79 ILE A N 1
ATOM 625 C CA . ILE A 1 79 ? 15.631 0.171 -11.670 1.00 96.75 79 ILE A CA 1
ATOM 626 C C . ILE A 1 79 ? 14.827 -0.092 -10.395 1.00 96.75 79 ILE A C 1
ATOM 628 O O . ILE A 1 79 ? 15.145 -0.979 -9.603 1.00 96.75 79 ILE A O 1
ATOM 632 N N . ARG A 1 80 ? 13.805 0.732 -10.168 1.00 94.81 80 ARG A N 1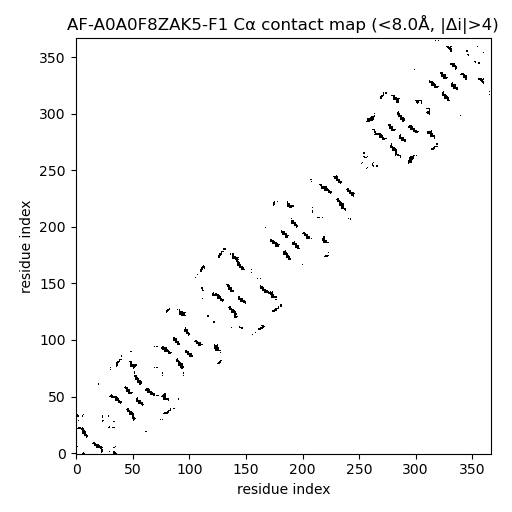
ATOM 633 C CA . ARG A 1 80 ? 13.044 0.803 -8.914 1.00 94.81 80 ARG A CA 1
ATOM 634 C C . ARG A 1 80 ? 11.981 -0.269 -8.787 1.00 94.81 80 ARG A C 1
ATOM 636 O O . ARG A 1 80 ? 11.733 -0.711 -7.673 1.00 94.81 80 ARG A O 1
ATOM 643 N N . ASP A 1 81 ? 11.375 -0.648 -9.902 1.00 96.94 81 ASP A N 1
ATOM 644 C CA . ASP A 1 81 ? 10.263 -1.587 -9.920 1.00 96.94 81 ASP A CA 1
ATOM 645 C C . ASP A 1 81 ? 10.276 -2.413 -11.206 1.00 96.94 81 ASP A C 1
ATOM 647 O O . ASP A 1 81 ? 10.715 -1.944 -12.264 1.00 96.94 81 ASP A O 1
ATOM 651 N N . LEU A 1 82 ? 9.798 -3.647 -11.084 1.00 98.12 82 LEU A N 1
ATOM 652 C CA . LEU A 1 82 ? 9.632 -4.598 -12.172 1.00 98.12 82 LEU A CA 1
ATOM 653 C C . LEU A 1 82 ? 8.238 -5.207 -12.066 1.00 98.12 82 LEU A C 1
ATOM 655 O O . LEU A 1 82 ? 7.907 -5.821 -11.053 1.00 98.12 82 LEU A O 1
ATOM 659 N N . LEU A 1 83 ? 7.449 -5.093 -13.131 1.00 97.75 83 LEU A N 1
ATOM 660 C CA . LEU A 1 83 ? 6.105 -5.659 -13.192 1.00 97.75 83 LEU A CA 1
ATOM 661 C C . LEU A 1 83 ? 6.012 -6.656 -14.345 1.00 97.75 83 LEU A C 1
ATOM 663 O O . LEU A 1 83 ? 6.141 -6.277 -15.507 1.00 97.75 83 LEU A O 1
ATOM 667 N N . HIS A 1 84 ? 5.771 -7.924 -14.018 1.00 97.50 84 HIS A N 1
ATOM 668 C CA . HIS A 1 84 ? 5.503 -8.963 -15.008 1.00 97.50 84 HIS A CA 1
ATOM 669 C C . HIS A 1 84 ? 4.010 -9.005 -15.355 1.00 97.50 84 HIS A C 1
ATOM 671 O O . HIS A 1 84 ? 3.160 -9.066 -14.466 1.00 97.50 84 HIS A O 1
ATOM 677 N N . TYR A 1 85 ? 3.701 -9.007 -16.649 1.00 96.44 85 TYR A N 1
ATOM 678 C CA . TYR A 1 85 ? 2.348 -9.130 -17.179 1.00 96.44 85 TYR A CA 1
ATOM 679 C C . TYR A 1 85 ? 2.377 -9.851 -18.529 1.00 96.44 85 TYR A C 1
ATOM 681 O O . TYR A 1 85 ? 3.020 -9.387 -19.466 1.00 96.44 85 TYR A O 1
ATOM 689 N N . GLN A 1 86 ? 1.683 -10.989 -18.624 1.00 95.00 86 GLN A N 1
ATOM 690 C CA . GLN A 1 86 ? 1.473 -11.743 -19.870 1.00 95.00 86 GLN A CA 1
ATOM 691 C C . GLN A 1 86 ? 2.744 -11.978 -20.723 1.00 95.00 86 GLN A C 1
ATOM 693 O O . GLN A 1 86 ? 2.710 -11.850 -21.942 1.00 95.00 86 GLN A O 1
ATOM 698 N N . GLY A 1 87 ? 3.882 -12.323 -20.106 1.00 96.25 87 GLY A N 1
ATOM 699 C CA . GLY A 1 87 ? 5.136 -12.571 -20.839 1.00 96.25 87 GLY A CA 1
ATOM 700 C C . GLY A 1 87 ? 5.959 -11.314 -21.156 1.00 96.25 87 GLY A C 1
ATOM 701 O O . GLY A 1 87 ? 6.984 -11.398 -21.840 1.00 96.25 87 GLY A O 1
ATOM 702 N N . TYR A 1 88 ? 5.546 -10.160 -20.633 1.00 97.94 88 TYR A N 1
ATOM 703 C CA . TYR A 1 88 ? 6.262 -8.892 -20.715 1.00 97.94 88 TYR A CA 1
ATOM 704 C C . TYR A 1 88 ? 6.681 -8.418 -19.328 1.00 97.94 88 TYR A C 1
ATOM 706 O O . TYR A 1 88 ? 5.975 -8.631 -18.343 1.00 97.94 88 TYR A O 1
ATOM 714 N N . ILE A 1 89 ? 7.826 -7.748 -19.249 1.00 98.50 89 ILE A N 1
ATOM 715 C CA . ILE A 1 89 ? 8.323 -7.137 -18.018 1.00 98.50 89 ILE A CA 1
ATOM 716 C C . ILE A 1 89 ? 8.422 -5.635 -18.237 1.00 98.50 89 ILE A C 1
ATOM 718 O O . ILE A 1 89 ? 9.212 -5.166 -19.059 1.00 98.50 89 ILE A O 1
ATOM 722 N N . PHE A 1 90 ? 7.623 -4.884 -17.489 1.00 98.44 90 PHE A N 1
ATOM 723 C CA . PHE A 1 90 ? 7.724 -3.435 -17.401 1.00 98.44 90 PHE A CA 1
ATOM 724 C C . PHE A 1 90 ? 8.797 -3.059 -16.386 1.00 98.44 90 PHE A C 1
ATOM 726 O O . PHE A 1 90 ? 8.856 -3.615 -15.290 1.00 98.44 90 PHE A O 1
ATOM 733 N N . ILE A 1 91 ? 9.647 -2.110 -16.762 1.00 98.38 91 ILE A N 1
ATOM 734 C CA . ILE A 1 91 ? 10.861 -1.741 -16.039 1.00 98.38 91 ILE A CA 1
ATOM 735 C C . ILE A 1 91 ? 10.798 -0.256 -15.697 1.00 98.38 91 ILE A C 1
ATOM 737 O O . ILE A 1 91 ? 10.860 0.596 -16.587 1.00 98.38 91 ILE A O 1
ATOM 741 N N . ALA A 1 92 ? 10.659 0.055 -14.408 1.00 97.81 92 ALA A N 1
ATOM 742 C CA . ALA A 1 92 ? 10.608 1.421 -13.904 1.00 97.81 92 ALA A CA 1
ATOM 743 C C . ALA A 1 92 ? 12.016 1.851 -13.510 1.00 97.81 92 ALA A C 1
ATOM 745 O O . ALA A 1 92 ? 12.604 1.279 -12.591 1.00 97.81 92 ALA A O 1
ATOM 746 N N . ALA A 1 93 ? 12.558 2.871 -14.165 1.00 95.94 93 ALA A N 1
ATOM 747 C CA . ALA A 1 93 ? 13.880 3.392 -13.864 1.00 95.94 93 ALA A CA 1
ATOM 748 C C . ALA A 1 93 ? 13.834 4.868 -13.455 1.00 95.94 93 ALA A C 1
ATOM 750 O O . ALA A 1 93 ? 12.960 5.638 -13.856 1.00 95.94 93 ALA A O 1
ATOM 751 N N . SER A 1 94 ? 14.860 5.304 -12.718 1.00 91.19 94 SER A N 1
ATOM 752 C CA . SER A 1 94 ? 15.086 6.730 -12.437 1.00 91.19 94 SER A CA 1
ATOM 753 C C . SER A 1 94 ? 15.295 7.575 -13.698 1.00 91.19 94 SER A C 1
ATOM 755 O O . SER A 1 94 ? 15.370 8.785 -13.574 1.00 91.19 94 SER A O 1
ATOM 757 N N . THR A 1 95 ? 15.451 6.981 -14.880 1.00 87.88 95 THR A N 1
ATOM 758 C CA . THR A 1 95 ? 15.728 7.686 -16.144 1.00 87.88 95 THR A CA 1
ATOM 759 C C . THR A 1 95 ? 14.789 7.249 -17.276 1.00 87.88 95 THR A C 1
ATOM 761 O O . THR A 1 95 ? 15.088 7.444 -18.451 1.00 87.88 95 THR A O 1
ATOM 764 N N . GLY A 1 96 ? 13.635 6.660 -16.941 1.00 93.19 96 GLY A N 1
ATOM 765 C CA . GLY A 1 96 ? 12.582 6.321 -17.899 1.00 93.19 96 GLY A CA 1
ATOM 766 C C . GLY A 1 96 ? 11.812 5.052 -17.543 1.00 93.19 96 GLY A C 1
ATOM 767 O O . GLY A 1 96 ? 12.027 4.442 -16.498 1.00 93.19 96 GLY A O 1
ATOM 768 N N . ALA A 1 97 ? 10.929 4.643 -18.449 1.00 96.69 97 ALA A N 1
ATOM 769 C CA . ALA A 1 97 ? 10.269 3.346 -18.419 1.00 96.69 97 ALA A CA 1
ATOM 770 C C . ALA A 1 97 ? 10.580 2.554 -19.689 1.00 96.69 97 ALA A C 1
ATOM 772 O O . ALA A 1 97 ? 10.721 3.125 -20.775 1.00 96.69 97 ALA A O 1
ATOM 773 N N . TYR A 1 98 ? 10.660 1.236 -19.542 1.00 97.31 98 TYR A N 1
ATOM 774 C CA . TYR A 1 98 ? 10.924 0.299 -20.629 1.00 97.31 98 TYR A CA 1
ATOM 775 C C . TYR A 1 98 ? 10.004 -0.911 -20.502 1.00 97.31 98 TYR A C 1
ATOM 777 O O . TYR A 1 98 ? 9.489 -1.199 -19.422 1.00 97.31 98 TYR A O 1
ATOM 785 N N . VAL A 1 99 ? 9.818 -1.629 -21.602 1.00 98.00 99 VAL A N 1
ATOM 786 C CA . VAL A 1 99 ? 9.129 -2.920 -21.625 1.00 98.00 99 VAL A CA 1
ATOM 787 C C . VAL A 1 99 ? 9.988 -3.931 -22.370 1.00 98.00 99 VAL A C 1
ATOM 789 O O . VAL A 1 99 ? 10.536 -3.625 -23.430 1.00 98.00 99 VAL A O 1
ATOM 792 N N . TYR A 1 100 ? 10.117 -5.123 -21.798 1.00 98.12 100 TYR A N 1
ATOM 793 C CA . TYR A 1 100 ? 10.871 -6.248 -22.341 1.00 98.12 100 TYR A CA 1
ATOM 794 C C . TYR A 1 100 ? 9.930 -7.416 -22.634 1.00 98.12 100 TYR A C 1
ATOM 796 O O . TYR A 1 100 ? 9.130 -7.790 -21.779 1.00 98.12 100 TYR A O 1
ATOM 804 N N . HIS A 1 101 ? 10.030 -7.996 -23.826 1.00 97.69 101 HIS A N 1
ATOM 805 C CA . HIS A 1 101 ? 9.286 -9.184 -24.226 1.00 97.69 101 HIS A CA 1
ATOM 806 C C . HIS A 1 101 ? 10.146 -10.431 -24.019 1.00 97.69 101 HIS A C 1
ATOM 808 O O . HIS A 1 101 ? 11.167 -10.612 -24.688 1.00 97.69 101 HIS A O 1
ATOM 814 N N . ILE A 1 102 ? 9.713 -11.309 -23.112 1.00 96.69 102 ILE A N 1
ATOM 815 C CA . ILE A 1 102 ? 10.512 -12.459 -22.671 1.00 96.69 102 ILE A CA 1
ATOM 816 C C . ILE A 1 102 ? 10.796 -13.424 -23.823 1.00 96.69 102 ILE A C 1
ATOM 818 O O . ILE A 1 102 ? 11.926 -13.877 -23.979 1.00 96.69 102 ILE A O 1
ATOM 822 N N . ALA A 1 103 ? 9.795 -13.716 -24.657 1.00 95.88 103 ALA A N 1
ATOM 823 C CA . ALA A 1 103 ? 9.927 -14.735 -25.694 1.00 95.88 103 ALA A CA 1
ATOM 824 C C . ALA A 1 103 ? 10.863 -14.320 -26.841 1.00 95.88 103 ALA A C 1
ATOM 826 O O . ALA A 1 103 ? 11.560 -15.169 -27.394 1.00 95.88 103 ALA A O 1
ATOM 827 N N . THR A 1 104 ? 10.885 -13.035 -27.218 1.00 96.12 104 THR A N 1
ATOM 828 C CA . THR A 1 104 ? 11.718 -12.554 -28.340 1.00 96.12 104 THR A CA 1
ATOM 829 C C . THR A 1 104 ? 13.025 -11.907 -27.898 1.00 96.12 104 THR A C 1
ATOM 831 O O . THR A 1 104 ? 13.886 -11.655 -28.739 1.00 96.12 104 THR A O 1
ATOM 834 N N . GLY A 1 105 ? 13.178 -11.597 -26.609 1.00 95.62 105 GLY A N 1
ATOM 835 C CA . GLY A 1 105 ? 14.331 -10.867 -26.088 1.00 95.62 105 GLY A CA 1
ATOM 836 C C . GLY A 1 105 ? 14.384 -9.394 -26.505 1.00 95.62 105 GLY A C 1
ATOM 837 O O . GLY A 1 105 ? 15.393 -8.726 -26.285 1.00 95.62 105 GLY A O 1
ATOM 838 N N . GLN A 1 106 ? 13.321 -8.875 -27.121 1.00 96.00 106 GLN A N 1
ATOM 839 C CA . GLN A 1 106 ? 13.250 -7.479 -27.538 1.00 96.00 106 GLN A CA 1
ATOM 840 C C . GLN A 1 106 ? 12.850 -6.587 -26.365 1.00 96.00 106 GLN A C 1
ATOM 842 O O . GLN A 1 106 ? 12.032 -6.968 -25.531 1.00 96.00 106 GLN A O 1
ATOM 847 N N . TYR A 1 107 ? 13.370 -5.363 -26.341 1.00 95.69 107 TYR A N 1
ATOM 848 C CA . TYR A 1 107 ? 12.881 -4.304 -25.465 1.00 95.69 107 TYR A CA 1
ATOM 849 C C . TYR A 1 107 ? 12.687 -3.009 -26.240 1.00 95.69 107 TYR A C 1
ATOM 851 O O . TYR A 1 107 ? 13.307 -2.788 -27.283 1.00 95.69 107 TYR A O 1
ATOM 859 N N . ARG A 1 108 ? 11.852 -2.130 -25.692 1.00 95.06 108 ARG A N 1
ATOM 860 C CA . ARG A 1 108 ? 11.709 -0.750 -26.155 1.00 95.06 108 ARG A CA 1
ATOM 861 C C . ARG A 1 108 ? 11.399 0.181 -24.991 1.00 95.06 108 ARG A C 1
ATOM 863 O O . ARG A 1 108 ? 11.031 -0.260 -23.900 1.00 95.06 108 ARG A O 1
ATOM 870 N N . LYS A 1 109 ? 11.563 1.480 -25.229 1.00 95.25 109 LYS A N 1
ATOM 871 C CA . LYS A 1 109 ? 11.077 2.513 -24.316 1.00 95.25 109 LYS A CA 1
ATOM 872 C C . LYS A 1 109 ? 9.548 2.425 -24.230 1.00 95.25 109 LYS A C 1
ATOM 874 O O . LYS A 1 109 ? 8.884 2.084 -25.207 1.00 95.25 109 LYS A O 1
ATOM 879 N N . LEU A 1 110 ? 9.019 2.683 -23.040 1.00 96.94 110 LEU A N 1
ATOM 880 C CA . LEU A 1 110 ? 7.591 2.824 -22.791 1.00 96.94 110 LEU A CA 1
ATOM 881 C C . LEU A 1 110 ? 7.257 4.319 -22.825 1.00 96.94 110 LEU A C 1
ATOM 883 O O . LEU A 1 110 ? 7.609 5.064 -21.909 1.00 96.94 110 LEU A O 1
ATOM 887 N N . GLU A 1 111 ? 6.607 4.772 -23.893 1.00 96.19 111 GLU A N 1
ATOM 888 C CA . GLU A 1 111 ? 6.192 6.168 -24.040 1.00 96.19 111 GLU A CA 1
ATOM 889 C C . GLU A 1 111 ? 4.959 6.483 -23.170 1.00 96.19 111 GLU A C 1
ATOM 891 O O . GLU A 1 111 ? 3.818 6.399 -23.624 1.00 96.19 111 GLU A O 1
ATOM 896 N N . HIS A 1 112 ? 5.179 6.858 -21.904 1.00 96.25 112 HIS A N 1
ATOM 897 C CA . HIS A 1 112 ? 4.104 7.211 -20.961 1.00 96.25 112 HIS A CA 1
ATOM 898 C C . HIS A 1 112 ? 3.646 8.676 -21.027 1.00 96.25 112 HIS A C 1
ATOM 900 O O . HIS A 1 112 ? 2.635 9.024 -20.421 1.00 96.25 112 HIS A O 1
ATOM 906 N N . LEU A 1 113 ? 4.373 9.526 -21.756 1.00 94.62 113 LEU A N 1
ATOM 907 C CA . LEU A 1 113 ? 4.044 10.937 -21.973 1.00 94.62 113 LEU A CA 1
ATOM 908 C C . LEU A 1 113 ? 3.593 11.171 -23.416 1.00 94.62 113 LEU A C 1
ATOM 910 O O . LEU A 1 113 ? 4.158 10.611 -24.355 1.00 94.62 113 LEU A O 1
ATOM 914 N N . SER A 1 114 ? 2.600 12.041 -23.606 1.00 88.38 114 SER A N 1
ATOM 915 C CA . SER A 1 114 ? 2.090 12.411 -24.934 1.00 88.38 114 SER A CA 1
ATOM 916 C C . SER A 1 114 ? 2.952 13.463 -25.634 1.00 88.38 114 SER A C 1
ATOM 918 O O . SER A 1 114 ? 2.825 13.679 -26.836 1.00 88.38 114 SER A O 1
ATOM 920 N N . THR A 1 115 ? 3.792 14.159 -24.871 1.00 89.25 115 THR A N 1
ATOM 921 C CA . THR A 1 115 ? 4.694 15.222 -25.321 1.00 89.25 115 THR A CA 1
ATOM 922 C C . THR A 1 115 ? 6.016 15.114 -24.572 1.00 89.25 115 THR A C 1
ATOM 924 O O . THR A 1 115 ? 6.117 14.381 -23.588 1.00 89.25 115 THR A O 1
ATOM 927 N N . GLU A 1 116 ? 7.016 15.885 -24.996 1.00 90.31 116 GLU A N 1
ATOM 928 C CA . GLU A 1 116 ? 8.239 16.053 -24.210 1.00 90.31 116 GLU A CA 1
ATOM 929 C C . GLU A 1 116 ? 7.911 16.485 -22.770 1.00 90.31 116 GLU A C 1
ATOM 931 O O . GLU A 1 116 ? 6.976 17.274 -22.565 1.00 90.31 116 GLU A O 1
ATOM 936 N N . PRO A 1 117 ? 8.646 15.967 -21.770 1.00 91.88 117 PRO A N 1
ATOM 937 C CA . PRO A 1 117 ? 8.439 16.339 -20.382 1.00 91.88 117 PRO A CA 1
ATOM 938 C C . PRO A 1 117 ? 8.751 17.823 -20.174 1.00 91.88 117 PRO A C 1
ATOM 940 O O . PRO A 1 117 ? 9.780 18.327 -20.625 1.00 91.88 117 PRO A O 1
ATOM 943 N N . ASP A 1 118 ? 7.905 18.513 -19.412 1.00 92.56 118 ASP A N 1
ATOM 944 C CA . ASP A 1 118 ? 8.198 19.869 -18.938 1.00 92.56 118 ASP A CA 1
ATOM 945 C C . ASP A 1 118 ? 9.250 19.856 -17.813 1.00 92.56 118 ASP A C 1
ATOM 947 O O . ASP A 1 118 ? 9.910 20.861 -17.544 1.00 92.56 118 ASP A O 1
ATOM 951 N N . HIS A 1 119 ? 9.414 18.703 -17.156 1.00 94.44 119 HIS A N 1
ATOM 952 C CA . HIS A 1 119 ? 10.332 18.500 -16.050 1.00 94.44 119 HIS A CA 1
ATOM 953 C C . HIS A 1 119 ? 10.853 17.058 -16.012 1.00 94.44 119 HIS A C 1
ATOM 955 O O . HIS A 1 119 ? 10.084 16.100 -16.065 1.00 94.44 119 HIS A O 1
ATOM 961 N N . ILE A 1 120 ? 12.161 16.881 -15.793 1.00 92.38 120 ILE A N 1
ATOM 962 C CA . ILE A 1 120 ? 12.835 15.565 -15.794 1.00 92.38 120 ILE A CA 1
ATOM 963 C C . ILE A 1 120 ? 12.197 14.533 -14.844 1.00 92.38 120 ILE A C 1
ATOM 965 O O . ILE A 1 120 ? 12.175 13.343 -15.135 1.00 92.38 120 ILE A O 1
ATOM 969 N N . TYR A 1 121 ? 11.616 14.988 -13.731 1.00 95.12 121 TYR A N 1
ATOM 970 C CA . TYR A 1 121 ? 10.933 14.140 -12.739 1.00 95.12 121 TYR A CA 1
ATOM 971 C C . TYR A 1 121 ? 9.696 13.406 -13.266 1.00 95.12 121 TYR A C 1
ATOM 973 O O . TYR A 1 121 ? 9.283 12.422 -12.655 1.00 95.12 121 TYR A O 1
ATOM 981 N N . GLN A 1 122 ? 9.136 13.827 -14.400 1.00 96.06 122 GLN A N 1
ATOM 982 C CA . GLN A 1 122 ? 8.075 13.082 -15.078 1.00 96.06 122 GLN A CA 1
ATOM 983 C C . GLN A 1 122 ? 8.582 11.754 -15.662 1.00 96.06 122 GLN A C 1
ATOM 985 O O . GLN A 1 122 ? 7.809 10.816 -15.814 1.00 96.06 122 GLN A O 1
ATOM 990 N N . ASN A 1 123 ? 9.886 11.643 -15.940 1.00 94.81 123 ASN A N 1
ATOM 991 C CA . ASN A 1 123 ? 10.528 10.416 -16.423 1.00 94.81 123 ASN A CA 1
ATOM 992 C C . ASN A 1 123 ? 11.114 9.551 -15.301 1.00 94.81 123 ASN A C 1
ATOM 994 O O . ASN A 1 123 ? 11.673 8.493 -15.574 1.00 94.81 123 ASN A O 1
ATOM 998 N N . TYR A 1 124 ? 11.046 9.993 -14.046 1.00 95.62 124 TYR A N 1
ATOM 999 C CA . TYR A 1 124 ? 11.639 9.262 -12.929 1.00 95.62 124 TYR A CA 1
ATOM 1000 C C . TYR A 1 124 ? 10.590 8.302 -12.379 1.00 95.62 124 TYR A C 1
ATOM 1002 O O . TYR A 1 124 ? 9.836 8.655 -11.469 1.00 95.62 124 TYR A O 1
ATOM 1010 N N . ILE A 1 125 ? 10.511 7.113 -12.970 1.00 97.25 125 ILE A N 1
ATOM 1011 C CA . ILE A 1 125 ? 9.438 6.153 -12.713 1.00 97.25 125 ILE A CA 1
ATOM 1012 C C . ILE A 1 125 ? 9.758 5.342 -11.463 1.00 97.25 125 ILE A C 1
ATOM 1014 O O . ILE A 1 125 ? 10.901 4.942 -11.229 1.00 97.25 125 ILE A O 1
ATOM 1018 N N . LYS A 1 126 ? 8.743 5.148 -10.624 1.00 95.88 126 LYS A N 1
ATOM 1019 C CA . LYS A 1 126 ? 8.873 4.549 -9.294 1.00 95.88 126 LYS A CA 1
ATOM 1020 C C . LYS A 1 126 ? 8.114 3.255 -9.134 1.00 95.88 126 LYS A C 1
ATOM 1022 O O . LYS A 1 126 ? 8.612 2.379 -8.440 1.00 95.88 126 LYS A O 1
ATOM 1027 N N . SER A 1 127 ? 6.922 3.183 -9.707 1.00 96.31 127 SER A N 1
ATOM 1028 C CA . SER A 1 127 ? 6.039 2.039 -9.548 1.00 96.31 127 SER A CA 1
ATOM 1029 C C . SER A 1 127 ? 5.129 1.881 -10.751 1.00 96.31 127 SER A C 1
ATOM 1031 O O . SER A 1 127 ? 4.781 2.860 -11.424 1.00 96.31 127 SER A O 1
ATOM 1033 N N . PHE A 1 128 ? 4.723 0.640 -10.977 1.00 98.06 128 PHE A N 1
ATOM 1034 C CA . PHE A 1 128 ? 3.643 0.306 -11.888 1.00 98.06 128 PHE A CA 1
ATOM 1035 C C . PHE A 1 128 ? 2.500 -0.397 -11.163 1.00 98.06 128 PHE A C 1
ATOM 1037 O O . PHE A 1 128 ? 2.684 -1.018 -10.118 1.00 98.06 128 PHE A O 1
ATOM 1044 N N . ALA A 1 129 ? 1.314 -0.340 -11.758 1.00 97.31 129 ALA A N 1
ATOM 1045 C CA . ALA A 1 129 ? 0.218 -1.241 -11.429 1.00 97.31 129 ALA A CA 1
ATOM 1046 C C . ALA A 1 129 ? -0.610 -1.531 -12.681 1.00 97.31 129 ALA A C 1
ATOM 1048 O O . ALA A 1 129 ? -0.721 -0.685 -13.569 1.00 97.31 129 ALA A O 1
ATOM 1049 N N . ILE A 1 130 ? -1.220 -2.712 -12.736 1.00 96.38 130 ILE A N 1
ATOM 1050 C CA . ILE A 1 130 ? -2.221 -3.011 -13.760 1.00 96.38 130 ILE A CA 1
ATOM 1051 C C . ILE A 1 130 ? -3.521 -2.295 -13.379 1.00 96.38 130 ILE A C 1
ATOM 1053 O O . ILE A 1 130 ? -4.059 -2.491 -12.288 1.00 96.38 130 ILE A O 1
ATOM 1057 N N . GLY A 1 131 ? -3.974 -1.420 -14.268 1.00 92.69 131 GLY A N 1
ATOM 1058 C CA . GLY A 1 131 ? -5.284 -0.785 -14.250 1.00 92.69 131 GLY A CA 1
ATOM 1059 C C . GLY A 1 131 ? -6.353 -1.656 -14.917 1.00 92.69 131 GLY A C 1
ATOM 1060 O O . GLY A 1 131 ? -6.095 -2.775 -15.356 1.00 92.69 131 GLY A O 1
ATOM 1061 N N . GLU A 1 132 ? -7.561 -1.114 -15.037 1.00 89.06 132 GLU A N 1
ATOM 1062 C CA . GLU A 1 132 ? -8.667 -1.777 -15.738 1.00 89.06 132 GLU A CA 1
ATOM 1063 C C . GLU A 1 132 ? -8.501 -1.719 -17.262 1.00 89.06 132 GLU A C 1
ATOM 1065 O O . GLU A 1 132 ? -7.912 -0.775 -17.785 1.00 89.06 132 GLU A O 1
ATOM 1070 N N . ASN A 1 133 ? -9.085 -2.683 -17.983 1.00 87.50 133 ASN A N 1
ATOM 1071 C CA . ASN A 1 133 ? -9.090 -2.739 -19.455 1.00 87.50 133 ASN A CA 1
ATOM 1072 C C . ASN A 1 133 ? -7.685 -2.701 -20.084 1.00 87.50 133 ASN A C 1
ATOM 1074 O O . ASN A 1 133 ? -7.447 -1.952 -21.035 1.00 87.50 133 ASN A O 1
ATOM 1078 N N . GLU A 1 134 ? -6.763 -3.491 -19.525 1.00 91.50 134 GLU A N 1
ATOM 1079 C CA . GLU A 1 134 ? -5.399 -3.653 -20.053 1.00 91.50 134 GLU A CA 1
ATOM 1080 C C . GLU A 1 134 ? -4.673 -2.307 -20.161 1.00 91.50 134 GLU A C 1
ATOM 1082 O O . GLU A 1 134 ? -4.082 -1.936 -21.174 1.00 91.50 134 GLU A O 1
ATOM 1087 N N . GLN A 1 135 ? -4.767 -1.539 -19.079 1.00 95.56 135 GLN A N 1
ATOM 1088 C CA . GLN A 1 135 ? -4.076 -0.273 -18.915 1.00 95.56 135 GLN A CA 1
ATOM 1089 C C . GLN A 1 135 ? -2.978 -0.445 -17.879 1.00 95.56 135 GLN A C 1
ATOM 1091 O O . GLN A 1 135 ? -3.161 -1.100 -16.858 1.00 95.56 135 GLN A O 1
ATOM 1096 N N . LEU A 1 136 ? -1.837 0.179 -18.114 1.00 98.19 136 LEU A N 1
ATOM 1097 C CA . LEU A 1 136 ? -0.749 0.259 -17.159 1.00 98.19 136 LEU A CA 1
ATOM 1098 C C . LEU A 1 136 ? -0.788 1.622 -16.475 1.00 98.19 136 LEU A C 1
ATOM 1100 O O . LEU A 1 136 ? -0.700 2.655 -17.138 1.00 98.19 136 LEU A O 1
ATOM 1104 N N . LEU A 1 137 ? -0.879 1.630 -15.151 1.00 98.38 137 LEU A N 1
ATOM 1105 C CA . LEU A 1 137 ? -0.666 2.824 -14.344 1.00 98.38 137 LEU A CA 1
ATOM 1106 C C . LEU A 1 137 ? 0.832 3.008 -14.107 1.00 98.38 137 LEU A C 1
ATOM 1108 O O . LEU A 1 137 ? 1.520 2.077 -13.689 1.00 98.38 137 LEU A O 1
ATOM 1112 N N . VAL A 1 138 ? 1.323 4.218 -14.356 1.00 98.50 138 VAL A N 1
ATOM 1113 C CA . VAL A 1 138 ? 2.740 4.587 -14.293 1.00 98.50 138 VAL A CA 1
ATOM 1114 C C . VAL A 1 138 ? 2.919 5.708 -13.275 1.00 98.50 138 VAL A C 1
ATOM 1116 O O . VAL A 1 138 ? 2.544 6.857 -13.522 1.00 98.50 138 VAL A O 1
ATOM 1119 N N . GLY A 1 139 ? 3.484 5.373 -12.116 1.00 98.19 139 GLY A N 1
ATOM 1120 C CA . GLY A 1 139 ? 3.773 6.319 -11.042 1.00 98.19 139 GLY A CA 1
ATOM 1121 C C . GLY A 1 139 ? 5.171 6.906 -11.175 1.00 98.19 139 GLY A C 1
ATOM 1122 O O . GLY A 1 139 ? 6.159 6.168 -11.177 1.00 98.19 139 GLY A O 1
ATOM 1123 N N . ALA A 1 140 ? 5.271 8.233 -11.252 1.00 97.81 140 ALA A N 1
ATOM 1124 C CA . ALA A 1 140 ? 6.540 8.947 -11.359 1.00 97.81 140 ALA A CA 1
ATOM 1125 C C . ALA A 1 140 ? 6.830 9.813 -10.124 1.00 97.81 140 ALA A C 1
ATOM 1127 O O . ALA A 1 140 ? 5.973 10.038 -9.267 1.00 97.81 140 ALA A O 1
ATOM 1128 N N . VAL A 1 141 ? 8.044 10.375 -10.054 1.00 96.94 141 VAL A N 1
ATOM 1129 C CA . VAL A 1 141 ? 8.375 11.445 -9.091 1.00 96.94 141 VAL A CA 1
ATOM 1130 C C . VAL A 1 141 ? 7.458 12.654 -9.273 1.00 96.94 141 VAL A C 1
ATOM 1132 O O . VAL A 1 141 ? 7.192 13.367 -8.307 1.00 96.94 141 VAL A O 1
ATOM 1135 N N . ARG A 1 142 ? 6.975 12.886 -10.494 1.00 97.00 142 ARG A N 1
ATOM 1136 C CA . ARG A 1 142 ? 5.992 13.921 -10.790 1.00 97.00 142 ARG A CA 1
ATOM 1137 C C . ARG A 1 142 ? 4.940 13.377 -11.742 1.00 97.00 142 ARG A C 1
ATOM 1139 O O . ARG A 1 142 ? 5.164 13.351 -12.942 1.00 97.00 142 ARG A O 1
ATOM 1146 N N . GLY A 1 143 ? 3.808 12.978 -11.184 1.00 97.00 143 GLY A N 1
ATOM 1147 C CA . GLY A 1 143 ? 2.608 12.622 -11.921 1.00 97.00 143 GLY A CA 1
ATOM 1148 C C . GLY A 1 143 ? 2.252 11.140 -11.875 1.00 97.00 143 GLY A C 1
ATOM 1149 O O . GLY A 1 143 ? 3.051 10.276 -11.504 1.00 97.00 143 GLY A O 1
ATOM 1150 N N . LEU A 1 144 ? 1.006 10.885 -12.263 1.00 98.06 144 LEU A N 1
ATOM 1151 C CA . LEU A 1 144 ? 0.453 9.563 -12.519 1.00 98.06 144 LEU A CA 1
ATOM 1152 C C . LEU A 1 144 ? -0.002 9.531 -13.973 1.00 98.06 144 LEU A C 1
ATOM 1154 O O . LEU A 1 144 ? -0.751 10.413 -14.407 1.00 98.06 144 LEU A O 1
ATOM 1158 N N . TYR A 1 145 ? 0.426 8.512 -14.702 1.00 97.69 145 TYR A N 1
ATOM 1159 C CA . TYR A 1 145 ? 0.123 8.337 -16.116 1.00 97.69 145 TYR A CA 1
ATOM 1160 C C . TYR A 1 145 ? -0.523 6.983 -16.355 1.00 97.69 145 TYR A C 1
ATOM 1162 O O . TYR A 1 145 ? -0.436 6.077 -15.529 1.00 97.69 145 TYR A O 1
ATOM 1170 N N . GLN A 1 146 ? -1.169 6.863 -17.501 1.00 97.31 146 GLN A N 1
ATOM 1171 C CA . GLN A 1 146 ? -1.808 5.649 -17.965 1.00 97.31 146 GLN A CA 1
ATOM 1172 C C . GLN A 1 146 ? -1.291 5.329 -19.365 1.00 97.31 146 GLN A C 1
ATOM 1174 O O . GLN A 1 146 ? -1.193 6.231 -20.198 1.00 97.31 146 GLN A O 1
ATOM 1179 N N . VAL A 1 147 ? -0.975 4.063 -19.616 1.00 98.19 147 VAL A N 1
ATOM 1180 C CA . VAL A 1 147 ? -0.506 3.561 -20.910 1.00 98.19 147 VAL A CA 1
ATOM 1181 C C . VAL A 1 147 ? -1.371 2.387 -21.350 1.00 98.19 147 VAL A C 1
ATOM 1183 O O . VAL A 1 147 ? -1.624 1.480 -20.565 1.00 98.19 147 VAL A O 1
ATOM 1186 N N . ASP A 1 148 ? -1.818 2.409 -22.600 1.00 97.31 148 ASP A N 1
ATOM 1187 C CA . ASP A 1 148 ? -2.561 1.313 -23.217 1.00 97.31 148 ASP A CA 1
ATOM 1188 C C . ASP A 1 148 ? -1.618 0.140 -23.498 1.00 97.31 148 ASP A C 1
ATOM 1190 O O . ASP A 1 148 ? -0.615 0.311 -24.194 1.00 97.31 148 ASP A O 1
ATOM 1194 N N . ILE A 1 149 ? -1.927 -1.031 -22.941 1.00 97.56 149 ILE A N 1
ATOM 1195 C CA . ILE A 1 149 ? -1.153 -2.268 -23.111 1.00 97.56 149 ILE A CA 1
ATOM 1196 C C . ILE A 1 149 ? -2.030 -3.422 -23.625 1.00 97.56 149 ILE A C 1
ATOM 1198 O O . ILE A 1 149 ? -1.659 -4.583 -23.480 1.00 97.56 149 ILE A O 1
ATOM 1202 N N . SER A 1 150 ? -3.176 -3.109 -24.238 1.00 96.81 150 SER A N 1
ATOM 1203 C CA . SER A 1 150 ? -4.137 -4.108 -24.740 1.00 96.81 150 SER A CA 1
ATOM 1204 C C . SER A 1 150 ? -3.629 -4.945 -25.919 1.00 96.81 150 SER A C 1
ATOM 1206 O O . SER A 1 150 ? -4.068 -6.071 -26.127 1.00 96.81 150 SER A O 1
ATOM 1208 N N . ASP A 1 151 ? -2.674 -4.423 -26.693 1.00 95.81 151 ASP A N 1
ATOM 1209 C CA . ASP A 1 151 ? -2.119 -5.108 -27.867 1.00 95.81 151 ASP A CA 1
ATOM 1210 C C . ASP A 1 151 ? -0.586 -5.029 -27.897 1.00 95.81 151 ASP A C 1
ATOM 1212 O O . ASP A 1 151 ? 0.038 -4.523 -28.836 1.00 95.81 151 ASP A O 1
ATOM 1216 N N . LEU A 1 152 ? 0.037 -5.515 -26.817 1.00 96.69 152 LEU A N 1
ATOM 1217 C CA . LEU A 1 152 ? 1.496 -5.590 -26.699 1.00 96.69 152 LEU A CA 1
ATOM 1218 C C . LEU A 1 152 ? 2.172 -6.301 -27.890 1.00 96.69 152 LEU A C 1
ATOM 1220 O O . LEU A 1 152 ? 3.191 -5.781 -28.352 1.00 96.69 152 LEU A O 1
ATOM 1224 N N . PRO A 1 153 ? 1.654 -7.418 -28.446 1.00 96.50 153 PRO A N 1
ATOM 1225 C CA . PRO A 1 153 ? 2.261 -8.051 -29.616 1.00 96.50 153 PRO A CA 1
ATOM 1226 C C . PRO A 1 153 ? 2.393 -7.097 -30.809 1.00 96.50 153 PRO A C 1
ATOM 1228 O O . PRO A 1 153 ? 3.507 -6.888 -31.299 1.00 96.50 153 PRO A O 1
ATOM 1231 N N . SER A 1 154 ? 1.305 -6.434 -31.220 1.00 95.50 154 SER A N 1
ATOM 1232 C CA . SER A 1 154 ? 1.352 -5.483 -32.340 1.00 95.50 154 SER A CA 1
ATOM 1233 C C . SER A 1 154 ? 2.251 -4.280 -32.047 1.00 95.50 154 SER A C 1
ATOM 1235 O O . SER A 1 154 ? 2.911 -3.762 -32.950 1.00 95.50 154 SER A O 1
ATOM 1237 N N . MET A 1 155 ? 2.318 -3.832 -30.788 1.00 94.31 155 MET A N 1
ATOM 1238 C CA . MET A 1 155 ? 3.203 -2.736 -30.372 1.00 94.31 155 MET A CA 1
ATOM 1239 C C . MET A 1 155 ? 4.690 -3.106 -30.476 1.00 94.31 155 MET A C 1
ATOM 1241 O O . MET A 1 155 ? 5.525 -2.230 -30.705 1.00 94.31 155 MET A O 1
ATOM 1245 N N . PHE A 1 156 ? 5.048 -4.382 -30.338 1.00 96.19 156 PHE A N 1
ATOM 1246 C CA . PHE A 1 156 ? 6.416 -4.853 -30.575 1.00 96.19 156 PHE A CA 1
ATOM 1247 C C . PHE A 1 156 ? 6.717 -5.071 -32.064 1.00 96.19 156 PHE A C 1
ATOM 1249 O O . PHE A 1 156 ? 7.850 -4.852 -32.489 1.00 96.19 156 PHE A O 1
ATOM 1256 N N . GLU A 1 157 ? 5.715 -5.420 -32.875 1.00 95.50 157 GLU A N 1
ATOM 1257 C CA . GLU A 1 157 ? 5.859 -5.487 -34.337 1.00 95.50 157 GLU A CA 1
ATOM 1258 C C . GLU A 1 157 ? 6.015 -4.103 -34.989 1.00 95.50 157 GLU A C 1
ATOM 1260 O O . GLU A 1 157 ? 6.622 -3.989 -36.057 1.00 95.50 157 GLU A O 1
ATOM 1265 N N . ARG A 1 158 ? 5.486 -3.046 -34.355 1.00 94.62 158 ARG A N 1
ATOM 1266 C CA . ARG A 1 158 ? 5.518 -1.656 -34.847 1.00 94.62 158 ARG A CA 1
ATOM 1267 C C . ARG A 1 158 ? 6.190 -0.703 -33.848 1.00 94.62 158 ARG A C 1
ATOM 1269 O O . ARG A 1 158 ? 5.513 0.116 -33.219 1.00 94.62 158 ARG A O 1
ATOM 1276 N N . PRO A 1 159 ? 7.526 -0.792 -33.678 1.00 92.00 159 PRO A N 1
ATOM 1277 C CA . PRO A 1 159 ? 8.276 0.026 -32.724 1.00 92.00 159 PRO A CA 1
ATOM 1278 C C . PRO A 1 159 ? 8.247 1.534 -33.023 1.00 92.00 159 PRO A C 1
ATOM 1280 O O . PRO A 1 159 ? 8.524 2.342 -32.144 1.00 92.00 159 PRO A O 1
ATOM 1283 N N . ASP A 1 160 ? 7.913 1.917 -34.254 1.00 93.25 160 ASP A N 1
ATOM 1284 C CA . ASP A 1 160 ? 7.768 3.299 -34.714 1.00 93.25 160 ASP A CA 1
ATOM 1285 C C . ASP A 1 160 ? 6.489 3.981 -34.207 1.00 93.25 160 ASP A C 1
ATOM 1287 O O . ASP A 1 160 ? 6.425 5.211 -34.150 1.00 93.25 160 ASP A O 1
ATOM 1291 N N . ILE A 1 161 ? 5.480 3.200 -33.810 1.00 93.50 161 ILE A N 1
ATOM 1292 C CA . ILE A 1 161 ? 4.241 3.722 -33.237 1.00 93.50 161 ILE A CA 1
ATOM 1293 C C . ILE A 1 161 ? 4.430 3.851 -31.716 1.00 93.50 161 ILE A C 1
ATOM 1295 O O . ILE A 1 161 ? 4.739 2.853 -31.050 1.00 93.50 161 ILE A O 1
ATOM 1299 N N . PRO A 1 162 ? 4.274 5.059 -31.140 1.00 94.44 162 PRO A N 1
ATOM 1300 C CA . PRO A 1 162 ? 4.369 5.248 -29.698 1.00 94.44 162 PRO A CA 1
ATOM 1301 C C . PRO A 1 162 ? 3.166 4.625 -28.988 1.00 94.44 162 PRO A C 1
ATOM 1303 O O . PRO A 1 162 ? 2.065 4.554 -29.543 1.00 94.44 162 PRO A O 1
ATOM 1306 N N . PHE A 1 163 ? 3.360 4.226 -27.732 1.00 96.44 163 PHE A N 1
ATOM 1307 C CA . PHE A 1 163 ? 2.247 3.785 -26.896 1.00 96.44 163 PHE A CA 1
ATOM 1308 C C . PHE A 1 163 ? 1.202 4.895 -26.741 1.00 96.44 163 PHE A C 1
ATOM 1310 O O . PHE A 1 163 ? 1.528 6.064 -26.505 1.00 96.44 163 PHE A O 1
ATOM 1317 N N . LYS A 1 164 ? -0.079 4.521 -26.820 1.00 96.69 164 LYS A N 1
ATOM 1318 C CA . LYS A 1 164 ? -1.171 5.429 -26.472 1.00 96.69 164 LYS A CA 1
ATOM 1319 C C . LYS A 1 164 ? -1.144 5.651 -24.963 1.00 96.69 164 LYS A C 1
ATOM 1321 O O . LYS A 1 164 ? -1.164 4.697 -24.192 1.00 96.69 164 LYS A O 1
ATOM 1326 N N . ASN A 1 165 ? -1.116 6.910 -24.547 1.00 96.75 165 ASN A N 1
ATOM 1327 C CA . ASN A 1 165 ? -0.987 7.272 -23.144 1.00 96.75 165 ASN A CA 1
ATOM 1328 C C . ASN A 1 165 ? -1.916 8.427 -22.752 1.00 96.75 165 ASN A C 1
ATOM 1330 O O . ASN A 1 165 ? -2.521 9.089 -23.601 1.00 96.75 165 ASN A O 1
ATOM 1334 N N . LYS A 1 166 ? -2.056 8.633 -21.442 1.00 95.31 166 LYS A N 1
ATOM 1335 C CA . LYS A 1 166 ? -2.867 9.691 -20.838 1.00 95.31 166 LYS A CA 1
ATOM 1336 C C . LYS A 1 166 ? -2.256 10.125 -19.508 1.00 95.31 166 LYS A C 1
ATOM 1338 O O . LYS A 1 166 ? -1.986 9.296 -18.643 1.00 95.31 166 LYS A O 1
ATOM 1343 N N . THR A 1 167 ? -2.129 11.431 -19.297 1.00 96.19 167 THR A N 1
ATOM 1344 C CA . THR A 1 167 ? -1.829 11.981 -17.969 1.00 96.19 167 THR A CA 1
ATOM 1345 C C . THR A 1 167 ? -3.077 11.948 -17.093 1.00 96.19 167 THR A C 1
ATOM 1347 O O . THR A 1 167 ? -4.125 12.467 -17.480 1.00 96.19 167 THR A O 1
ATOM 1350 N N . ILE A 1 168 ? -2.959 11.352 -15.907 1.00 95.88 168 ILE A N 1
ATOM 1351 C CA . ILE A 1 168 ? -4.033 11.259 -14.913 1.00 95.88 168 ILE A CA 1
ATOM 1352 C C . ILE A 1 168 ? -3.859 12.342 -13.848 1.00 95.88 168 ILE A C 1
ATOM 1354 O O . ILE A 1 168 ? -4.790 13.096 -13.580 1.00 95.88 168 ILE A O 1
ATOM 1358 N N . LEU A 1 169 ? -2.649 12.478 -13.295 1.00 96.38 169 LEU A N 1
ATOM 1359 C CA . LEU A 1 169 ? -2.292 13.519 -12.327 1.00 96.38 169 LEU A CA 1
ATOM 1360 C C . LEU A 1 169 ? -0.996 14.209 -12.760 1.00 96.38 169 LEU A C 1
ATOM 1362 O O . LEU A 1 169 ? -0.027 13.538 -13.096 1.00 96.38 169 LEU A O 1
ATOM 1366 N N . ASN A 1 170 ? -0.963 15.544 -12.716 1.00 92.88 170 ASN A N 1
ATOM 1367 C CA . ASN A 1 170 ? 0.183 16.330 -13.198 1.00 92.88 170 ASN A CA 1
ATOM 1368 C C . ASN A 1 170 ? 1.267 16.586 -12.137 1.00 92.88 170 ASN A C 1
ATOM 1370 O O . ASN A 1 170 ? 2.424 16.784 -12.494 1.00 92.88 170 ASN A O 1
ATOM 1374 N N . ASP A 1 171 ? 0.909 16.638 -10.847 1.00 90.75 171 ASP A N 1
ATOM 1375 C CA . ASP A 1 171 ? 1.818 17.140 -9.804 1.00 90.75 171 ASP A CA 1
ATOM 1376 C C . ASP A 1 171 ? 1.654 16.424 -8.455 1.00 90.75 171 ASP A C 1
ATOM 1378 O O . ASP A 1 171 ? 1.158 16.968 -7.460 1.00 90.75 171 ASP A O 1
ATOM 1382 N N . LEU A 1 172 ? 2.068 15.157 -8.442 1.00 95.69 172 LEU A N 1
ATOM 1383 C CA . LEU A 1 172 ? 2.098 14.320 -7.248 1.00 95.69 172 LEU A CA 1
ATOM 1384 C C . LEU A 1 172 ? 3.223 13.293 -7.362 1.00 95.69 172 LEU A C 1
ATOM 1386 O O . LEU A 1 172 ? 3.390 12.691 -8.421 1.00 95.69 172 LEU A O 1
ATOM 1390 N N . ASN A 1 173 ? 4.000 13.102 -6.300 1.00 97.19 173 ASN A N 1
ATOM 1391 C CA . ASN A 1 173 ? 5.078 12.123 -6.299 1.00 97.19 173 ASN A CA 1
ATOM 1392 C C . ASN A 1 173 ? 4.525 10.763 -5.887 1.00 97.19 173 ASN A C 1
ATOM 1394 O O . ASN A 1 173 ? 4.165 10.583 -4.726 1.00 97.19 173 ASN A O 1
ATOM 1398 N N . ILE A 1 174 ? 4.449 9.823 -6.824 1.00 98.06 174 ILE A N 1
ATOM 1399 C CA . ILE A 1 174 ? 3.797 8.529 -6.623 1.00 98.06 174 ILE A CA 1
ATOM 1400 C C . ILE A 1 174 ? 4.839 7.489 -6.214 1.00 98.06 174 ILE A C 1
ATOM 1402 O O . ILE A 1 174 ? 5.663 7.057 -7.018 1.00 98.06 174 ILE A O 1
ATOM 1406 N N . TRP A 1 175 ? 4.820 7.085 -4.946 1.00 96.88 175 TRP A N 1
ATOM 1407 C CA . TRP A 1 175 ? 5.681 6.022 -4.425 1.00 96.88 175 TRP A CA 1
ATOM 1408 C C . TRP A 1 175 ? 5.109 4.637 -4.688 1.00 96.88 175 TRP A C 1
ATOM 1410 O O . TRP A 1 175 ? 5.836 3.759 -5.145 1.00 96.88 175 TRP A O 1
ATOM 1420 N N . LYS A 1 176 ? 3.813 4.460 -4.422 1.00 97.12 176 LYS A N 1
ATOM 1421 C CA . LYS A 1 176 ? 3.122 3.174 -4.495 1.00 97.12 176 LYS A CA 1
ATOM 1422 C C . LYS A 1 176 ? 1.749 3.350 -5.125 1.00 97.12 176 LYS A C 1
ATOM 1424 O O . LYS A 1 176 ? 1.071 4.335 -4.836 1.00 97.12 176 LYS A O 1
ATOM 1429 N N . ILE A 1 177 ? 1.348 2.373 -5.930 1.00 97.81 177 ILE A N 1
ATOM 1430 C CA . ILE A 1 177 ? 0.026 2.286 -6.546 1.00 97.81 177 ILE A CA 1
ATOM 1431 C C . ILE A 1 177 ? -0.582 0.942 -6.151 1.00 97.81 177 ILE A C 1
ATOM 1433 O O . ILE A 1 177 ? 0.055 -0.096 -6.326 1.00 97.81 177 ILE A O 1
ATOM 1437 N N . ILE A 1 178 ? -1.805 0.960 -5.628 1.00 95.69 178 ILE A N 1
ATOM 1438 C CA . ILE A 1 178 ? -2.635 -0.230 -5.432 1.00 95.69 178 ILE A CA 1
ATOM 1439 C C . ILE A 1 178 ? -3.936 0.010 -6.189 1.00 95.69 178 ILE A C 1
ATOM 1441 O O . ILE A 1 178 ? -4.727 0.856 -5.783 1.00 95.69 178 ILE A O 1
ATOM 1445 N N . ASN A 1 179 ? -4.145 -0.710 -7.290 1.00 94.44 179 ASN A N 1
ATOM 1446 C CA . ASN A 1 179 ? -5.424 -0.698 -7.995 1.00 94.44 179 ASN A CA 1
ATOM 1447 C C . ASN A 1 179 ? -6.349 -1.763 -7.398 1.00 94.44 179 ASN A C 1
ATOM 1449 O O . ASN A 1 179 ? -5.954 -2.920 -7.255 1.00 94.44 179 ASN A O 1
ATOM 1453 N N . ASP A 1 180 ? -7.570 -1.361 -7.073 1.00 90.94 180 ASP A N 1
ATOM 1454 C CA . ASP A 1 180 ? -8.646 -2.227 -6.616 1.00 90.94 180 ASP A CA 1
ATOM 1455 C C . ASP A 1 180 ? -9.906 -1.903 -7.426 1.00 90.94 180 ASP A C 1
ATOM 1457 O O . ASP A 1 180 ? -10.688 -1.022 -7.071 1.00 90.94 180 ASP A O 1
ATOM 1461 N N . HIS A 1 181 ? -10.053 -2.579 -8.568 1.00 90.06 181 HIS A N 1
ATOM 1462 C CA . HIS A 1 181 ? -11.217 -2.472 -9.454 1.00 90.06 181 HIS A CA 1
ATOM 1463 C C . HIS A 1 181 ? -11.539 -1.029 -9.892 1.00 90.06 181 HIS A C 1
ATOM 1465 O O . HIS A 1 181 ? -12.701 -0.622 -9.950 1.00 90.06 181 HIS A O 1
ATOM 1471 N N . GLY A 1 182 ? -10.508 -0.230 -10.182 1.00 90.00 182 GLY A N 1
ATOM 1472 C CA . GLY A 1 182 ? -10.642 1.163 -10.612 1.00 90.00 182 GLY A CA 1
ATOM 1473 C C . GLY A 1 182 ? -10.614 2.196 -9.483 1.00 90.00 182 GLY A C 1
ATOM 1474 O O . GLY A 1 182 ? -10.519 3.389 -9.777 1.00 90.00 182 GLY A O 1
ATOM 1475 N N . VAL A 1 183 ? -10.624 1.767 -8.216 1.00 93.38 183 VAL A N 1
ATOM 1476 C CA . VAL A 1 183 ? -10.282 2.619 -7.070 1.00 93.38 183 VAL A CA 1
ATOM 1477 C C . VAL A 1 183 ? -8.804 2.425 -6.754 1.00 93.38 183 VAL A C 1
ATOM 1479 O O . VAL A 1 183 ? -8.358 1.346 -6.364 1.00 93.38 183 VAL A O 1
ATOM 1482 N N . VAL A 1 184 ? -8.023 3.479 -6.958 1.00 95.94 184 VAL A N 1
ATOM 1483 C CA . VAL A 1 184 ? -6.566 3.439 -6.889 1.00 95.94 184 VAL A CA 1
ATOM 1484 C C . VAL A 1 184 ? -6.081 4.149 -5.637 1.00 95.94 184 VAL A C 1
ATOM 1486 O O . VAL A 1 184 ? -6.150 5.373 -5.539 1.00 95.94 184 VAL A O 1
ATOM 1489 N N . ASP A 1 185 ? -5.515 3.390 -4.706 1.00 96.31 185 ASP A N 1
ATOM 1490 C CA . ASP A 1 185 ? -4.834 3.952 -3.546 1.00 96.31 185 ASP A CA 1
ATOM 1491 C C . ASP A 1 185 ? -3.384 4.301 -3.898 1.00 96.31 185 ASP A C 1
ATOM 1493 O O . ASP A 1 185 ? -2.623 3.492 -4.439 1.00 96.31 185 ASP A O 1
ATOM 1497 N N . LEU A 1 186 ? -3.001 5.534 -3.575 1.00 98.00 186 LEU A N 1
ATOM 1498 C CA . LEU A 1 186 ? -1.727 6.142 -3.927 1.00 98.00 186 LEU A CA 1
ATOM 1499 C C . LEU A 1 186 ? -0.952 6.509 -2.663 1.00 98.00 186 LEU A C 1
ATOM 1501 O O . LEU A 1 186 ? -1.376 7.357 -1.870 1.00 98.00 186 LEU A O 1
ATOM 1505 N N . GLY A 1 187 ? 0.226 5.909 -2.507 1.00 97.44 187 GLY A N 1
ATOM 1506 C CA . GLY A 1 187 ? 1.230 6.364 -1.549 1.00 97.44 187 GLY A CA 1
ATOM 1507 C C . GLY A 1 187 ? 2.011 7.517 -2.162 1.00 97.44 187 GLY A C 1
ATOM 1508 O O . GLY A 1 187 ? 2.614 7.341 -3.224 1.00 97.44 187 GLY A O 1
ATOM 1509 N N . THR A 1 188 ? 1.974 8.699 -1.542 1.00 97.50 188 THR A N 1
ATOM 1510 C CA . THR A 1 188 ? 2.540 9.922 -2.135 1.00 97.50 188 THR A CA 1
ATOM 1511 C C . THR A 1 188 ? 3.386 10.722 -1.158 1.00 97.50 188 THR A C 1
ATOM 1513 O O . THR A 1 188 ? 3.319 10.503 0.049 1.00 97.50 188 THR A O 1
ATOM 1516 N N . ASP A 1 189 ? 4.140 11.702 -1.660 1.00 95.56 189 ASP A N 1
ATOM 1517 C CA . ASP A 1 189 ? 4.850 12.694 -0.835 1.00 95.56 189 ASP A CA 1
ATOM 1518 C C . ASP A 1 189 ? 3.919 13.592 -0.001 1.00 95.56 189 ASP A C 1
ATOM 1520 O O . ASP A 1 189 ? 4.349 14.226 0.959 1.00 95.56 189 ASP A O 1
ATOM 1524 N N . LYS A 1 190 ? 2.629 13.649 -0.349 1.00 94.94 190 LYS A N 1
ATOM 1525 C CA . LYS A 1 190 ? 1.622 14.484 0.320 1.00 94.94 190 LYS A CA 1
ATOM 1526 C C . LYS A 1 190 ? 0.629 13.670 1.157 1.00 94.94 190 LYS A C 1
ATOM 1528 O O . LYS A 1 190 ? -0.383 14.233 1.593 1.00 94.94 190 LYS A O 1
ATOM 1533 N N . GLY A 1 191 ? 0.897 12.387 1.404 1.00 94.62 191 GLY A N 1
ATOM 1534 C CA . GLY A 1 191 ? 0.029 11.486 2.166 1.00 94.62 191 GLY A CA 1
ATOM 1535 C C . GLY A 1 191 ? -0.557 10.344 1.343 1.00 94.62 191 GLY A C 1
ATOM 1536 O O . GLY A 1 191 ? -0.127 10.072 0.222 1.00 94.62 191 GLY A O 1
ATOM 1537 N N . LEU A 1 192 ? -1.559 9.686 1.923 1.00 95.19 192 LEU A N 1
ATOM 1538 C CA . LEU A 1 192 ? -2.372 8.676 1.254 1.00 95.19 192 LEU A CA 1
ATOM 1539 C C . LEU A 1 192 ? -3.503 9.357 0.474 1.00 95.19 192 LEU A C 1
ATOM 1541 O O . LEU A 1 192 ? -4.257 10.153 1.042 1.00 95.19 192 LEU A O 1
ATOM 1545 N N . PHE A 1 193 ? -3.638 9.026 -0.804 1.00 96.75 193 PHE A N 1
ATOM 1546 C CA . PHE A 1 193 ? -4.757 9.447 -1.647 1.00 96.75 193 PHE A CA 1
ATOM 1547 C C . PHE A 1 193 ? -5.491 8.230 -2.195 1.00 96.75 193 PHE A C 1
ATOM 1549 O O . PHE A 1 193 ? -4.885 7.179 -2.363 1.00 96.75 193 PHE A O 1
ATOM 1556 N N . SER A 1 194 ? -6.773 8.396 -2.491 1.00 95.69 194 SER A N 1
ATOM 1557 C CA . SER A 1 194 ? -7.570 7.446 -3.258 1.00 95.69 194 SER A CA 1
ATOM 1558 C C . SER A 1 194 ? -8.084 8.158 -4.504 1.00 95.69 194 SER A C 1
ATOM 1560 O O . SER A 1 194 ? -8.499 9.316 -4.423 1.00 95.69 194 SER A O 1
ATOM 1562 N N . LEU A 1 195 ? -7.979 7.507 -5.653 1.00 96.62 195 LEU A N 1
ATOM 1563 C CA . LEU A 1 195 ? -8.374 8.028 -6.954 1.00 96.62 195 LEU A CA 1
ATOM 1564 C C . LEU A 1 195 ? -9.369 7.065 -7.593 1.00 96.62 195 LEU A C 1
ATOM 1566 O O . LEU A 1 195 ? -9.025 5.916 -7.853 1.00 96.62 195 LEU A O 1
ATOM 1570 N N . ASP A 1 196 ? -10.563 7.543 -7.913 1.00 95.12 196 ASP A N 1
ATOM 1571 C CA . ASP A 1 196 ? -11.499 6.801 -8.757 1.00 95.12 196 ASP A CA 1
ATOM 1572 C C . ASP A 1 196 ? -11.155 7.058 -10.234 1.00 95.12 196 ASP A C 1
ATOM 1574 O O . ASP A 1 196 ? -11.205 8.194 -10.712 1.00 95.12 196 ASP A O 1
ATOM 1578 N N . LEU A 1 197 ? -10.770 6.013 -10.975 1.00 91.88 197 LEU A N 1
ATOM 1579 C CA . LEU A 1 197 ? -10.378 6.130 -12.385 1.00 91.88 197 LEU A CA 1
ATOM 1580 C C . LEU A 1 197 ? -11.551 6.429 -13.330 1.00 91.88 197 LEU A C 1
ATOM 1582 O O . LEU A 1 197 ? -11.323 6.940 -14.430 1.00 91.88 197 LEU A O 1
ATOM 1586 N N . ASN A 1 198 ? -12.786 6.123 -12.929 1.00 90.00 198 ASN A N 1
ATOM 1587 C CA . ASN A 1 198 ? -13.981 6.369 -13.734 1.00 90.00 198 ASN A CA 1
ATOM 1588 C C . ASN A 1 198 ? -14.408 7.835 -13.644 1.00 90.00 198 ASN A C 1
ATOM 1590 O O . ASN A 1 198 ? -14.753 8.444 -14.659 1.00 90.00 198 ASN A O 1
ATOM 1594 N N . THR A 1 199 ? -14.385 8.403 -12.437 1.00 93.50 199 THR A N 1
ATOM 1595 C CA . THR A 1 199 ? -14.814 9.790 -12.193 1.00 93.50 199 THR A CA 1
ATOM 1596 C C . THR A 1 199 ? -13.659 10.789 -12.268 1.00 93.50 199 THR A C 1
ATOM 1598 O O . THR A 1 199 ? -13.880 11.967 -12.548 1.00 93.50 1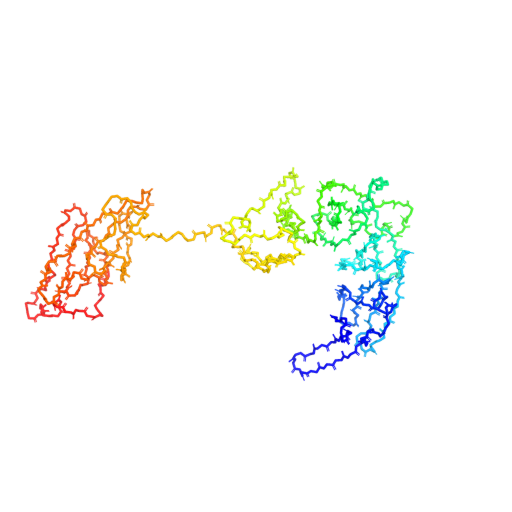99 THR A O 1
ATOM 1601 N N . GLY A 1 200 ? -12.424 10.333 -12.039 1.00 92.69 200 GLY A N 1
ATOM 1602 C CA . GLY A 1 200 ? -11.249 11.183 -11.851 1.00 92.69 200 GLY A CA 1
ATOM 1603 C C . GLY A 1 200 ? -11.204 11.870 -10.482 1.00 92.69 200 GLY A C 1
ATOM 1604 O O . GLY A 1 200 ? -10.383 12.768 -10.283 1.00 92.69 200 GLY A O 1
ATOM 1605 N N . GLU A 1 201 ? -12.086 11.495 -9.550 1.00 96.50 201 GLU A N 1
ATOM 1606 C CA . GLU A 1 201 ? -12.127 12.079 -8.214 1.00 96.50 201 GLU A CA 1
ATOM 1607 C C . GLU A 1 201 ? -10.917 11.631 -7.392 1.00 96.50 201 GLU A C 1
ATOM 1609 O O . GLU A 1 201 ? -10.691 10.441 -7.185 1.00 96.50 201 GLU A O 1
ATOM 1614 N N . LEU A 1 202 ? -10.147 12.608 -6.908 1.00 97.31 202 LEU A N 1
ATOM 1615 C CA . LEU A 1 202 ? -8.991 12.397 -6.045 1.00 97.31 202 LEU A CA 1
ATOM 1616 C C . LEU A 1 202 ? -9.323 12.834 -4.615 1.00 97.31 202 LEU A C 1
ATOM 1618 O O . LEU A 1 202 ? -9.437 14.029 -4.328 1.00 97.31 202 LEU A O 1
ATOM 1622 N N . THR A 1 203 ? -9.391 11.878 -3.696 1.00 95.56 203 THR A N 1
ATOM 1623 C CA . THR A 1 203 ? -9.694 12.113 -2.282 1.00 95.56 203 THR A CA 1
ATOM 1624 C C . THR A 1 203 ? -8.455 11.874 -1.427 1.00 95.56 203 THR A C 1
ATOM 1626 O O . THR A 1 203 ? -7.808 10.831 -1.501 1.00 95.56 203 THR A O 1
ATOM 1629 N N . LYS A 1 204 ? -8.113 12.831 -0.561 1.00 94.56 204 LYS A N 1
ATOM 1630 C CA . LYS A 1 204 ? -7.038 12.643 0.419 1.00 94.56 204 LYS A CA 1
ATOM 1631 C C . LYS A 1 204 ? -7.553 11.874 1.635 1.00 94.56 204 LYS A C 1
ATOM 1633 O O . LYS A 1 204 ? -8.511 12.304 2.274 1.00 94.56 204 LYS A O 1
ATOM 1638 N N . ASN A 1 205 ? -6.870 10.797 2.013 1.00 90.38 205 ASN A N 1
ATOM 1639 C CA . ASN A 1 205 ? -7.155 10.081 3.251 1.00 90.38 205 ASN A CA 1
ATOM 1640 C C . ASN A 1 205 ? -6.433 10.762 4.426 1.00 90.38 205 ASN A C 1
ATOM 1642 O O . ASN A 1 205 ? -5.205 10.723 4.531 1.00 90.38 205 ASN A O 1
ATOM 1646 N N . ASN A 1 206 ? -7.194 11.398 5.319 1.00 88.56 206 ASN A N 1
ATOM 1647 C CA . ASN A 1 206 ? -6.635 12.149 6.446 1.00 88.56 206 ASN A CA 1
ATOM 1648 C C . ASN A 1 206 ? -6.392 11.304 7.704 1.00 88.56 206 ASN A C 1
ATOM 1650 O O . ASN A 1 206 ? -5.814 11.829 8.649 1.00 88.56 206 ASN A O 1
ATOM 1654 N N . ARG A 1 207 ? -6.727 10.007 7.726 1.00 86.25 207 ARG A N 1
ATOM 1655 C CA . ARG A 1 207 ? -6.658 9.182 8.950 1.00 86.25 207 ARG A CA 1
ATOM 1656 C C . ARG A 1 207 ? -5.263 9.114 9.569 1.00 86.25 207 ARG A C 1
ATOM 1658 O O . ARG A 1 207 ? -5.130 9.143 10.786 1.00 86.25 207 ARG A O 1
ATOM 1665 N N . VAL A 1 208 ? -4.212 9.079 8.746 1.00 83.69 208 VAL A N 1
ATOM 1666 C CA . VAL A 1 208 ? -2.824 9.120 9.250 1.00 83.69 208 VAL A CA 1
ATOM 1667 C C . VAL A 1 208 ? -2.533 10.479 9.907 1.00 83.69 208 VAL A C 1
ATOM 1669 O O . VAL A 1 208 ? -1.947 10.538 10.985 1.00 83.69 208 VAL A O 1
ATOM 1672 N N . LYS A 1 209 ? -2.997 11.574 9.289 1.00 80.81 209 LYS A N 1
ATOM 1673 C CA . LYS A 1 209 ? -2.834 12.949 9.792 1.00 80.81 209 LYS A CA 1
ATOM 1674 C C . LYS A 1 209 ? -3.661 13.215 11.057 1.00 80.81 209 LYS A C 1
ATOM 1676 O O . LYS A 1 209 ? -3.234 13.996 11.897 1.00 80.81 209 LYS A O 1
ATOM 1681 N N . GLU A 1 210 ? -4.837 12.607 11.166 1.00 80.69 210 GLU A N 1
ATOM 1682 C CA . GLU A 1 210 ? -5.762 12.722 12.304 1.00 80.69 210 GLU A CA 1
ATOM 1683 C C . GLU A 1 210 ? -5.424 11.759 13.444 1.00 80.69 210 GLU A C 1
ATOM 1685 O O . GLU A 1 210 ? -6.046 11.803 14.505 1.00 80.69 210 GLU A O 1
ATOM 1690 N N . SER A 1 211 ? -4.428 10.892 13.250 1.00 77.25 211 SER A N 1
ATOM 1691 C CA . SER A 1 211 ? -3.955 10.033 14.322 1.00 77.25 211 SER A CA 1
ATOM 1692 C C . SER A 1 211 ? -3.443 10.871 15.501 1.00 77.25 211 SER A C 1
ATOM 1694 O O . SER A 1 211 ? -2.990 12.005 15.349 1.00 77.25 211 SER A O 1
ATOM 1696 N N . LYS A 1 212 ? -3.445 10.283 16.702 1.00 79.31 212 LYS A N 1
ATOM 1697 C CA . LYS A 1 212 ? -2.874 10.915 17.907 1.00 79.31 212 LYS A CA 1
ATOM 1698 C C . LYS A 1 212 ? -1.365 11.203 17.807 1.00 79.31 212 LYS A C 1
ATOM 1700 O O . LYS A 1 212 ? -0.796 11.767 18.739 1.00 79.31 212 LYS A O 1
ATOM 1705 N N . TYR A 1 213 ? -0.711 10.757 16.735 1.00 76.31 213 TYR A N 1
ATOM 1706 C CA . TYR A 1 213 ? 0.709 10.941 16.486 1.00 76.31 213 TYR A CA 1
ATOM 1707 C C . TYR A 1 213 ? 0.913 12.045 15.448 1.00 76.31 213 TYR A C 1
ATOM 1709 O O . TYR A 1 213 ? 0.375 11.990 14.344 1.00 76.31 213 TYR A O 1
ATOM 1717 N N . SER A 1 214 ? 1.729 13.037 15.791 1.00 78.81 214 SER A N 1
ATOM 1718 C CA . SER A 1 214 ? 2.166 14.052 14.835 1.00 78.81 214 SER A CA 1
ATOM 1719 C C . SER A 1 214 ? 3.187 13.451 13.873 1.00 78.81 214 SER A C 1
ATOM 1721 O O . SER A 1 214 ? 4.190 12.898 14.316 1.00 78.81 214 SER A O 1
ATOM 1723 N N . LEU A 1 2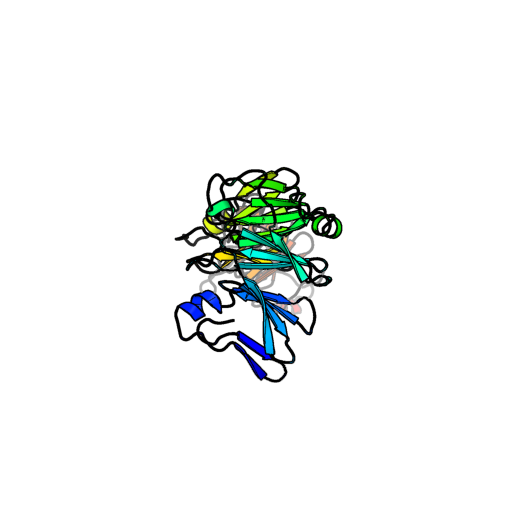15 ? 2.949 13.594 12.571 1.00 82.81 215 LEU A N 1
ATOM 1724 C CA . LEU A 1 215 ? 3.888 13.173 11.530 1.00 82.81 215 LEU A CA 1
ATOM 1725 C C . LEU A 1 215 ? 4.953 14.245 11.300 1.00 82.81 215 LEU A C 1
ATOM 1727 O O . LEU A 1 215 ? 4.611 15.420 11.131 1.00 82.81 215 LEU A O 1
ATOM 1731 N N . VAL A 1 216 ? 6.221 13.840 11.224 1.00 87.06 216 VAL A N 1
ATOM 1732 C CA . VAL A 1 216 ? 7.307 14.717 10.761 1.00 87.06 216 VAL A CA 1
ATOM 1733 C C . VAL A 1 216 ? 7.270 14.858 9.238 1.00 87.06 216 VAL A C 1
ATOM 1735 O O . VAL A 1 216 ? 7.423 15.964 8.718 1.00 87.06 216 VAL A O 1
ATOM 1738 N N . ASP A 1 217 ? 7.026 13.755 8.526 1.00 89.12 217 ASP A N 1
ATOM 1739 C CA . ASP A 1 217 ? 6.906 13.712 7.067 1.00 89.12 217 ASP A CA 1
ATOM 1740 C C . ASP A 1 217 ? 5.614 12.965 6.681 1.00 89.12 217 ASP A C 1
ATOM 1742 O O . ASP A 1 217 ? 5.450 11.795 7.034 1.00 89.12 217 ASP A O 1
ATOM 1746 N N . PRO A 1 218 ? 4.671 13.597 5.954 1.00 90.25 218 PRO A N 1
ATOM 1747 C CA . PRO A 1 218 ? 3.432 12.938 5.554 1.00 90.25 218 PRO A CA 1
ATOM 1748 C C . PRO A 1 218 ? 3.625 11.915 4.425 1.00 90.25 218 PRO A C 1
ATOM 1750 O O . PRO A 1 218 ? 2.643 11.298 4.017 1.00 90.25 218 PRO A O 1
ATOM 1753 N N . SER A 1 219 ? 4.838 11.748 3.888 1.00 94.94 219 SER A N 1
ATOM 1754 C CA . SER A 1 219 ? 5.107 10.844 2.771 1.00 94.94 219 SER A CA 1
ATOM 1755 C C . SER A 1 219 ? 4.744 9.399 3.107 1.00 94.94 219 SER A C 1
ATOM 1757 O O . SER A 1 219 ? 5.329 8.807 4.016 1.00 94.94 219 SER A O 1
ATOM 1759 N N . ILE A 1 220 ? 3.853 8.808 2.311 1.00 96.12 220 ILE A N 1
ATOM 1760 C CA . ILE A 1 220 ? 3.550 7.375 2.332 1.00 96.12 220 ILE A CA 1
ATOM 1761 C C . ILE A 1 220 ? 4.367 6.704 1.233 1.00 96.12 220 ILE A C 1
ATOM 1763 O O . ILE A 1 220 ? 4.183 7.001 0.053 1.00 96.12 220 ILE A O 1
ATOM 1767 N N . ILE A 1 221 ? 5.288 5.826 1.627 1.00 95.69 221 ILE A N 1
ATOM 1768 C CA . ILE A 1 221 ? 6.257 5.201 0.716 1.00 95.69 221 ILE A CA 1
ATOM 1769 C C . ILE A 1 221 ? 5.868 3.782 0.298 1.00 95.69 221 ILE A C 1
ATOM 1771 O O . ILE A 1 221 ? 6.321 3.324 -0.745 1.00 95.69 221 ILE A O 1
ATOM 1775 N N . ASP A 1 222 ? 5.031 3.099 1.083 1.00 95.69 222 ASP A N 1
ATOM 1776 C CA . ASP A 1 222 ? 4.501 1.780 0.738 1.00 95.69 222 ASP A CA 1
ATOM 1777 C C . ASP A 1 222 ? 3.148 1.533 1.409 1.00 95.69 222 ASP A C 1
ATOM 1779 O O . ASP A 1 222 ? 2.812 2.145 2.432 1.00 95.69 222 ASP A O 1
ATOM 1783 N N . ILE A 1 223 ? 2.365 0.651 0.795 1.00 95.94 223 ILE A N 1
ATOM 1784 C CA . ILE A 1 223 ? 1.001 0.316 1.191 1.00 95.94 223 ILE A CA 1
ATOM 1785 C C . ILE A 1 223 ? 0.776 -1.174 0.952 1.00 95.94 223 ILE A C 1
ATOM 1787 O O . ILE A 1 223 ? 1.067 -1.683 -0.132 1.00 95.94 223 ILE A O 1
ATOM 1791 N N . VAL A 1 224 ? 0.175 -1.845 1.932 1.00 94.31 224 VAL A N 1
ATOM 1792 C CA . VAL A 1 224 ? -0.345 -3.208 1.785 1.00 94.31 224 VAL A CA 1
ATOM 1793 C C . VAL A 1 224 ? -1.766 -3.265 2.334 1.00 94.31 224 VAL A C 1
ATOM 1795 O O . VAL A 1 224 ? -2.008 -2.858 3.471 1.00 94.31 224 VAL A O 1
ATOM 1798 N N . LYS A 1 225 ? -2.702 -3.778 1.530 1.00 91.25 225 LYS A N 1
ATOM 1799 C CA . LYS A 1 225 ? -4.063 -4.101 1.974 1.00 91.25 225 LYS A CA 1
ATOM 1800 C C . LYS A 1 225 ? -4.079 -5.472 2.643 1.00 91.25 225 LYS A C 1
ATOM 1802 O O . LYS A 1 225 ? -3.454 -6.413 2.155 1.00 91.25 225 LYS A O 1
ATOM 1807 N N . ASP A 1 226 ? -4.789 -5.586 3.756 1.00 87.94 226 ASP A N 1
ATOM 1808 C CA . ASP A 1 226 ? -5.126 -6.875 4.338 1.00 87.94 226 ASP A CA 1
ATOM 1809 C C . ASP A 1 226 ? -6.372 -7.472 3.663 1.00 87.94 226 ASP A C 1
ATOM 1811 O O . ASP A 1 226 ? -7.063 -6.832 2.868 1.00 87.94 226 ASP A O 1
ATOM 1815 N N . LYS A 1 227 ? -6.676 -8.728 3.995 1.00 86.06 227 LYS A N 1
ATOM 1816 C CA . LYS A 1 227 ? -7.825 -9.460 3.439 1.00 86.06 227 LYS A CA 1
ATOM 1817 C C . LYS A 1 227 ? -9.199 -8.888 3.821 1.00 86.06 227 LYS A C 1
ATOM 1819 O O . LYS A 1 227 ? -10.197 -9.312 3.252 1.00 86.06 227 LYS A O 1
ATOM 1824 N N . ASN A 1 228 ? -9.260 -7.997 4.810 1.00 81.38 228 ASN A N 1
ATOM 1825 C CA . ASN A 1 228 ? -10.485 -7.371 5.301 1.00 81.38 228 ASN A CA 1
ATOM 1826 C C . ASN A 1 228 ? -10.640 -5.932 4.769 1.00 81.38 228 ASN A C 1
ATOM 1828 O O . ASN A 1 228 ? -11.536 -5.217 5.209 1.00 81.38 228 ASN A O 1
ATOM 1832 N N . GLY A 1 229 ? -9.753 -5.491 3.870 1.00 81.88 229 GLY A N 1
ATOM 1833 C CA . 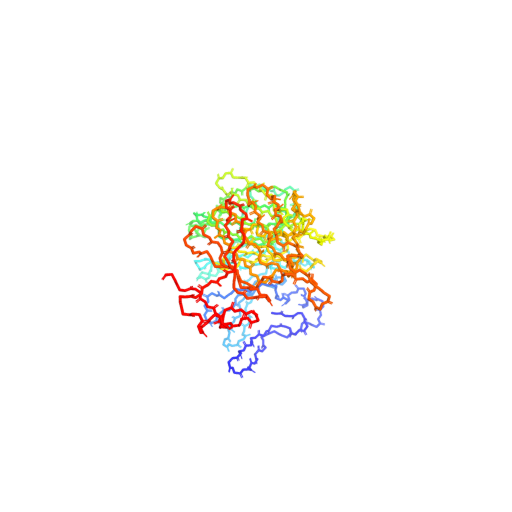GLY A 1 229 ? -9.743 -4.140 3.312 1.00 81.88 229 GLY A CA 1
ATOM 1834 C C . GLY A 1 229 ? -9.039 -3.093 4.183 1.00 81.88 229 GLY A C 1
ATOM 1835 O O . GLY A 1 229 ? -8.947 -1.934 3.779 1.00 81.88 229 GLY A O 1
ATOM 1836 N N . ALA A 1 230 ? -8.516 -3.456 5.359 1.00 88.62 230 ALA A N 1
ATOM 1837 C CA . ALA A 1 230 ? -7.670 -2.554 6.133 1.00 88.62 230 ALA A CA 1
ATOM 1838 C C . ALA A 1 230 ? -6.307 -2.383 5.448 1.00 88.62 230 ALA A C 1
ATOM 1840 O O . ALA A 1 230 ? -5.903 -3.180 4.605 1.00 88.62 230 ALA A O 1
ATOM 1841 N N . MET A 1 231 ? -5.578 -1.329 5.802 1.00 91.69 231 MET A N 1
ATOM 1842 C CA . MET A 1 231 ? -4.327 -0.965 5.145 1.00 91.69 231 MET A CA 1
ATOM 1843 C C . MET A 1 231 ? -3.211 -0.782 6.162 1.00 91.69 231 MET A C 1
ATOM 1845 O O . MET A 1 231 ? -3.361 -0.056 7.141 1.00 91.69 231 MET A O 1
ATOM 1849 N N . TRP A 1 232 ? -2.056 -1.370 5.882 1.00 94.19 232 TRP A N 1
ATOM 1850 C CA . TRP A 1 232 ? -0.792 -0.951 6.470 1.00 94.19 232 TRP A CA 1
ATOM 1851 C C . TRP A 1 232 ? -0.150 0.087 5.560 1.00 94.19 232 TRP A C 1
ATOM 1853 O O . TRP A 1 232 ? 0.035 -0.161 4.370 1.00 94.19 232 TRP A O 1
ATOM 1863 N N . THR A 1 233 ? 0.199 1.244 6.116 1.00 94.69 233 THR A N 1
ATOM 1864 C CA . THR A 1 233 ? 0.893 2.315 5.395 1.00 94.69 233 THR A CA 1
ATOM 1865 C C . THR A 1 233 ? 2.235 2.593 6.048 1.00 94.69 233 THR A C 1
ATOM 1867 O O . THR A 1 233 ? 2.286 2.892 7.244 1.00 94.69 233 THR A O 1
ATOM 1870 N N . ALA A 1 234 ? 3.312 2.530 5.272 1.00 95.38 234 ALA A N 1
ATOM 1871 C CA . ALA A 1 234 ? 4.647 2.898 5.724 1.00 95.38 234 ALA A CA 1
ATOM 1872 C C . ALA A 1 234 ? 4.907 4.378 5.431 1.00 95.38 234 ALA A C 1
ATOM 1874 O O . ALA A 1 234 ? 4.763 4.825 4.289 1.00 95.38 234 ALA A O 1
ATOM 1875 N N . THR A 1 235 ? 5.312 5.133 6.449 1.00 92.69 235 THR A N 1
ATOM 1876 C CA . THR A 1 235 ? 5.816 6.496 6.267 1.00 92.69 235 THR A CA 1
ATOM 1877 C C . THR A 1 235 ? 7.330 6.482 6.094 1.00 92.69 235 THR A C 1
ATOM 1879 O O . THR A 1 235 ? 8.014 5.508 6.417 1.00 92.69 235 THR A O 1
ATOM 1882 N N . LYS A 1 236 ? 7.877 7.583 5.582 1.00 89.88 236 LYS A N 1
ATOM 1883 C CA . LYS A 1 236 ? 9.324 7.712 5.384 1.00 89.88 236 LYS A CA 1
ATOM 1884 C C . LYS A 1 236 ? 10.119 7.778 6.699 1.00 89.88 236 LYS A C 1
ATOM 1886 O O . LYS A 1 236 ? 11.252 7.302 6.730 1.00 89.88 236 LYS A O 1
ATOM 1891 N N . SER A 1 237 ? 9.560 8.381 7.751 1.00 88.81 237 SER A N 1
ATOM 1892 C CA . SER A 1 237 ? 10.275 8.682 9.007 1.00 88.81 237 SER A CA 1
ATOM 1893 C C . SER A 1 237 ? 9.560 8.262 10.288 1.00 88.81 237 SER A C 1
ATOM 1895 O O . SER A 1 237 ? 10.204 8.162 11.328 1.00 88.81 237 SER A O 1
ATOM 1897 N N . ASP A 1 238 ? 8.257 8.009 10.236 1.00 89.62 238 ASP A N 1
ATOM 1898 C CA . ASP A 1 238 ? 7.394 7.908 11.419 1.00 89.62 238 ASP A CA 1
ATOM 1899 C C . ASP A 1 238 ? 6.861 6.476 11.635 1.00 89.62 238 ASP A C 1
ATOM 1901 O O . ASP A 1 238 ? 5.946 6.248 12.422 1.00 89.62 238 ASP A O 1
ATOM 1905 N N . GLY A 1 239 ? 7.439 5.493 10.938 1.00 90.56 239 GLY A N 1
ATOM 1906 C CA . GLY A 1 239 ? 7.099 4.077 11.066 1.00 90.56 239 GLY A CA 1
ATOM 1907 C C . GLY A 1 239 ? 5.884 3.652 10.239 1.00 90.56 239 GLY A C 1
ATOM 1908 O O . GLY A 1 239 ? 5.603 4.198 9.172 1.00 90.56 239 GLY A O 1
ATOM 1909 N N . ALA A 1 240 ? 5.183 2.623 10.713 1.00 92.44 240 ALA A N 1
ATOM 1910 C CA . ALA A 1 240 ? 4.021 2.053 10.041 1.00 92.44 240 ALA A CA 1
ATOM 1911 C C . ALA A 1 240 ? 2.730 2.389 10.793 1.00 92.44 240 ALA A C 1
ATOM 1913 O O . ALA A 1 240 ? 2.676 2.322 12.021 1.00 92.44 240 ALA A O 1
ATOM 1914 N N . PHE A 1 241 ? 1.678 2.692 10.038 1.00 91.06 241 PHE A N 1
ATOM 1915 C CA . PHE A 1 241 ? 0.338 2.956 10.549 1.00 91.06 241 PHE A CA 1
ATOM 1916 C C . PHE A 1 241 ? -0.615 1.885 10.034 1.00 91.06 241 PHE A C 1
ATOM 1918 O O . PHE A 1 241 ? -0.557 1.503 8.866 1.00 91.06 241 PHE A O 1
ATOM 1925 N N . TYR A 1 242 ? -1.496 1.419 10.912 1.00 90.25 242 TYR A N 1
ATOM 1926 C CA . TYR A 1 242 ? -2.588 0.528 10.554 1.00 90.25 242 TYR A CA 1
ATOM 1927 C C . TYR A 1 242 ? -3.880 1.334 10.441 1.00 90.25 242 TYR A C 1
ATOM 1929 O O . TYR A 1 242 ? -4.281 2.015 11.387 1.00 90.25 242 TYR A O 1
ATOM 1937 N N . LEU A 1 243 ? -4.515 1.266 9.277 1.00 87.94 243 LEU A N 1
ATOM 1938 C CA . LEU A 1 243 ? -5.743 1.968 8.940 1.00 87.94 243 LEU A CA 1
ATOM 1939 C C . LEU A 1 243 ? -6.862 0.932 8.750 1.00 87.94 243 LEU A C 1
ATOM 1941 O O . LEU A 1 243 ? -6.879 0.262 7.718 1.00 87.94 243 LEU A O 1
ATOM 1945 N N . PRO A 1 244 ? -7.791 0.771 9.707 1.00 85.12 244 PRO A N 1
ATOM 1946 C CA . PRO A 1 244 ? -8.903 -0.172 9.565 1.00 85.12 244 PRO A CA 1
ATOM 1947 C C . PRO A 1 244 ? -9.791 0.188 8.361 1.00 85.12 244 PRO A C 1
ATOM 1949 O O . PRO A 1 244 ? -9.837 1.349 7.968 1.00 85.12 244 PRO A O 1
ATOM 1952 N N . TYR A 1 245 ? -10.481 -0.783 7.751 1.00 76.62 245 TYR A N 1
ATOM 1953 C CA . TYR A 1 245 ? -11.326 -0.537 6.568 1.00 76.62 245 TYR A CA 1
ATOM 1954 C C . TYR A 1 245 ? -12.425 0.499 6.856 1.00 76.62 245 TYR A C 1
ATOM 1956 O O . TYR A 1 245 ? -12.522 1.510 6.164 1.00 76.62 245 TYR A O 1
ATOM 1964 N N . GLU A 1 246 ? -13.162 0.314 7.954 1.00 68.50 246 GLU A N 1
ATOM 1965 C CA . GLU A 1 246 ? -14.104 1.307 8.472 1.00 68.50 246 GLU A CA 1
ATOM 1966 C C . GLU A 1 246 ? -13.463 2.129 9.595 1.00 68.50 246 GLU A C 1
ATOM 1968 O O . GLU A 1 246 ? -12.564 1.662 10.302 1.00 68.50 246 GLU A O 1
ATOM 1973 N N . ASN A 1 247 ? -13.940 3.363 9.782 1.00 59.31 247 ASN A N 1
ATOM 1974 C CA . ASN A 1 247 ? -13.572 4.223 10.907 1.00 59.31 247 ASN A CA 1
ATOM 1975 C C . ASN A 1 247 ? -14.144 3.667 12.222 1.00 59.31 247 ASN A C 1
ATOM 1977 O O . ASN A 1 247 ? -14.946 4.325 12.876 1.00 59.31 247 ASN A O 1
ATOM 1981 N N . TYR A 1 248 ? -13.707 2.484 12.652 1.00 51.84 248 TYR A N 1
ATOM 1982 C CA . TYR A 1 248 ? -13.920 1.995 14.011 1.00 51.84 248 TYR A CA 1
ATOM 1983 C C . TYR A 1 248 ? -13.027 2.788 14.970 1.00 51.84 248 TYR A C 1
ATOM 1985 O O . TYR A 1 248 ? -12.060 2.281 15.537 1.00 51.84 248 TYR A O 1
ATOM 1993 N N . HIS A 1 249 ? -13.338 4.071 15.134 1.00 54.41 249 HIS A N 1
ATOM 1994 C CA . HIS A 1 249 ? -12.971 4.776 16.346 1.00 54.41 249 HIS A CA 1
ATOM 1995 C C . HIS A 1 249 ? -13.886 4.186 17.413 1.00 54.41 249 HIS A C 1
ATOM 1997 O O . HIS A 1 249 ? -15.088 4.432 17.413 1.00 54.41 249 HIS A O 1
ATOM 2003 N N . PHE A 1 250 ? -13.347 3.326 18.273 1.00 55.69 250 PHE A N 1
ATOM 2004 C CA . PHE A 1 250 ? -14.077 2.971 19.477 1.00 55.69 250 PHE A CA 1
ATOM 2005 C C . PHE A 1 250 ? -14.010 4.188 20.398 1.00 55.69 250 PHE A C 1
ATOM 2007 O O . PHE A 1 250 ? -12.949 4.554 20.907 1.00 55.69 250 PHE A O 1
ATOM 2014 N N . GLU A 1 251 ? -15.139 4.862 20.570 1.00 57.44 251 GLU A N 1
ATOM 2015 C CA . GLU A 1 251 ? -15.257 5.866 21.613 1.00 57.44 251 GLU A CA 1
ATOM 2016 C C . GLU A 1 251 ? -15.483 5.162 22.946 1.00 57.44 251 GLU A C 1
ATOM 2018 O O . GLU A 1 251 ? -16.310 4.259 23.079 1.00 57.44 251 GLU A O 1
ATOM 2023 N N . ASN A 1 252 ? -14.713 5.560 23.955 1.00 67.44 252 ASN A N 1
ATOM 2024 C CA . ASN A 1 252 ? -14.944 5.085 25.307 1.00 67.44 252 ASN A CA 1
ATOM 2025 C C . ASN A 1 252 ? -16.142 5.843 25.891 1.00 67.44 252 ASN A C 1
ATOM 2027 O O . ASN A 1 252 ? -16.038 7.040 26.162 1.00 67.44 252 ASN A O 1
ATOM 2031 N N . VAL A 1 253 ? -17.256 5.148 26.124 1.00 69.19 253 VAL A N 1
ATOM 2032 C CA . VAL A 1 253 ? -18.392 5.696 26.871 1.00 69.19 253 VAL A CA 1
ATOM 2033 C C . VAL A 1 253 ? -18.054 5.656 28.360 1.00 69.19 253 VAL A C 1
ATOM 2035 O O . VAL A 1 253 ? -18.218 4.646 29.039 1.00 69.19 253 VAL A O 1
ATOM 2038 N N . ASN A 1 254 ? -17.555 6.777 28.869 1.00 76.19 254 ASN A N 1
ATOM 2039 C CA . ASN A 1 254 ? -17.259 6.965 30.287 1.00 76.19 254 ASN A CA 1
ATOM 2040 C C . ASN A 1 254 ? -18.184 8.029 30.906 1.00 76.19 254 ASN A C 1
ATOM 2042 O O . ASN A 1 254 ? -18.951 8.687 30.205 1.00 76.19 254 ASN A O 1
ATOM 2046 N N . ALA A 1 255 ? -18.092 8.228 32.224 1.00 74.44 255 ALA A N 1
ATOM 2047 C CA . ALA A 1 255 ? -18.967 9.151 32.952 1.00 74.44 255 ALA A CA 1
ATOM 2048 C C . ALA A 1 255 ? -18.941 10.598 32.419 1.00 74.44 255 ALA A C 1
ATOM 2050 O O . ALA A 1 255 ? -19.926 11.303 32.578 1.00 74.44 255 ALA A O 1
ATOM 2051 N N . SER A 1 256 ? -17.849 11.040 31.781 1.00 78.19 256 SER A N 1
ATOM 2052 C CA . SER A 1 256 ? -17.752 12.387 31.194 1.00 78.19 256 SER A CA 1
ATOM 2053 C C . SER A 1 256 ? -18.374 12.515 29.798 1.00 78.19 256 SER A C 1
ATOM 2055 O O . SER A 1 256 ? -18.625 13.631 29.354 1.00 78.19 256 SER A O 1
ATOM 2057 N N . MET A 1 257 ? -18.629 11.393 29.117 1.00 80.25 257 MET A N 1
ATOM 2058 C CA . MET A 1 257 ? -19.251 11.349 27.785 1.00 80.25 257 MET A CA 1
ATOM 2059 C C . MET A 1 257 ? -20.775 11.208 27.857 1.00 80.25 257 MET A C 1
ATOM 2061 O O . MET A 1 257 ? -21.470 11.537 26.899 1.00 80.25 257 MET A O 1
ATOM 2065 N N . LEU A 1 258 ? -21.297 10.708 28.981 1.00 86.00 258 LEU A N 1
ATOM 2066 C CA . LEU A 1 258 ? -22.731 10.573 29.206 1.00 86.00 258 LEU A CA 1
ATOM 2067 C C . LEU A 1 258 ? -23.306 11.857 29.798 1.00 86.00 258 LEU A C 1
ATOM 2069 O O . LEU A 1 258 ? -22.805 12.389 30.786 1.00 86.00 258 LEU A O 1
ATOM 2073 N N . SER A 1 259 ? -24.395 12.324 29.199 1.00 86.75 259 SER A N 1
ATOM 2074 C CA . SER A 1 259 ? -25.226 13.391 29.762 1.00 86.75 259 SER A CA 1
ATOM 2075 C C . SER A 1 259 ? -26.277 12.811 30.727 1.00 86.75 259 SER A C 1
ATOM 2077 O O . SER A 1 259 ? -26.404 11.593 30.846 1.00 86.75 259 SER A O 1
ATOM 2079 N N . GLY A 1 260 ? -27.023 13.658 31.444 1.00 89.31 260 GLY A N 1
ATOM 2080 C CA . GLY A 1 260 ? -27.979 13.208 32.467 1.00 89.31 260 GLY A CA 1
ATOM 2081 C C . GLY A 1 260 ? -27.302 12.909 33.808 1.00 89.31 260 GLY A C 1
ATOM 2082 O O . GLY A 1 260 ? -26.481 13.702 34.267 1.00 89.31 260 GLY A O 1
ATOM 2083 N N . ASP A 1 261 ? -27.634 11.774 34.424 1.00 92.31 261 ASP A N 1
ATOM 2084 C CA . ASP A 1 261 ? -27.041 11.338 35.699 1.00 92.31 261 ASP A CA 1
ATOM 2085 C C . ASP A 1 261 ? -25.639 10.725 35.516 1.00 92.31 261 ASP A C 1
ATOM 2087 O O . ASP A 1 261 ? -24.897 10.541 36.484 1.00 92.31 261 ASP A O 1
ATOM 2091 N N . GLY A 1 262 ? -25.272 10.392 34.273 1.00 91.94 262 GLY A N 1
ATOM 2092 C CA . GLY A 1 262 ? -24.002 9.758 33.929 1.00 91.94 262 GLY A CA 1
ATOM 2093 C C . GLY A 1 262 ? -23.984 8.258 34.245 1.00 91.94 262 GLY A C 1
ATOM 2094 O O . GLY A 1 262 ? -24.941 7.543 33.959 1.00 91.94 262 GLY A O 1
ATOM 2095 N N . LEU A 1 263 ? -22.870 7.770 34.803 1.00 92.81 263 LEU A N 1
ATOM 2096 C CA . LEU A 1 263 ? -22.708 6.381 35.256 1.00 92.81 263 LEU A CA 1
ATOM 2097 C C . LEU A 1 263 ? -22.839 6.296 36.775 1.00 92.81 263 LEU A C 1
ATOM 2099 O O . LEU A 1 263 ? -22.235 7.087 37.502 1.00 92.81 263 LEU A O 1
ATOM 2103 N N . SER A 1 264 ? -23.519 5.264 37.268 1.00 94.19 264 SER A N 1
ATOM 2104 C CA . SER A 1 264 ? -23.595 4.987 38.705 1.00 94.19 264 SER A CA 1
ATOM 2105 C C . SER A 1 264 ? -22.225 4.622 39.290 1.00 94.19 264 SER A C 1
ATOM 2107 O O . SER A 1 264 ? -21.893 5.052 40.397 1.00 94.19 264 SER A O 1
ATOM 2109 N N . HIS A 1 265 ? -21.398 3.910 38.513 1.00 94.94 265 HIS A N 1
ATOM 2110 C CA . HIS A 1 265 ? -19.993 3.624 38.805 1.00 94.94 265 HIS A CA 1
ATOM 2111 C C . HIS A 1 265 ? -19.210 3.304 37.506 1.00 94.94 265 HIS A C 1
ATOM 2113 O O . HIS A 1 265 ? -19.788 2.692 36.609 1.00 94.94 265 HIS A O 1
ATOM 2119 N N . PRO A 1 266 ? -17.911 3.658 37.375 1.00 92.19 266 PRO A N 1
ATOM 2120 C CA . PRO A 1 266 ? -17.120 3.379 36.164 1.00 92.19 266 PRO A CA 1
ATOM 2121 C C . PRO A 1 266 ? -16.807 1.891 35.930 1.00 92.19 266 PRO A C 1
ATOM 2123 O O . PRO A 1 266 ? -16.622 1.471 34.794 1.00 92.19 266 PRO A O 1
ATOM 2126 N N . SER A 1 267 ? -16.730 1.082 36.989 1.00 94.62 267 SER A N 1
ATOM 2127 C CA . SER A 1 267 ? -16.565 -0.375 36.871 1.00 94.62 267 SER A CA 1
ATOM 2128 C C . SER A 1 267 ? -17.883 -1.051 36.486 1.00 94.62 267 SER A C 1
ATOM 2130 O O . SER A 1 267 ? -18.813 -1.080 37.299 1.00 94.62 267 SER A O 1
ATOM 2132 N N . ILE A 1 268 ? -17.931 -1.613 35.276 1.00 95.00 268 ILE A N 1
ATOM 2133 C CA . ILE A 1 268 ? -19.081 -2.322 34.700 1.00 95.00 268 ILE A CA 1
ATOM 2134 C C . ILE A 1 268 ? -18.793 -3.830 34.700 1.00 95.00 268 ILE A C 1
ATOM 2136 O O . ILE A 1 268 ? -17.779 -4.263 34.158 1.00 95.00 268 ILE A O 1
ATOM 2140 N N . TRP A 1 269 ? -19.666 -4.624 35.320 1.00 94.19 269 TRP A N 1
ATOM 2141 C CA . TRP A 1 269 ? -19.545 -6.085 35.433 1.00 94.19 269 TRP A CA 1
ATOM 2142 C C . TRP A 1 269 ? -20.366 -6.839 34.388 1.00 94.19 269 TRP A C 1
ATOM 2144 O O . TRP A 1 269 ? -19.997 -7.948 34.009 1.00 94.19 269 TRP A O 1
ATOM 2154 N N . GLY A 1 270 ? -21.463 -6.240 33.925 1.00 93.62 270 GLY A N 1
ATOM 2155 C CA . GLY A 1 270 ? -22.377 -6.847 32.966 1.00 93.62 270 GLY A CA 1
ATOM 2156 C C . GLY A 1 270 ? -23.056 -5.797 32.099 1.00 93.62 270 GLY A C 1
ATOM 2157 O O . GLY A 1 270 ? -23.237 -4.652 32.515 1.00 93.62 270 GLY A O 1
ATOM 2158 N N . ILE A 1 271 ? -23.417 -6.190 30.883 1.00 95.75 271 ILE A N 1
ATOM 2159 C CA . ILE A 1 271 ? -24.057 -5.325 29.893 1.00 95.75 271 ILE A CA 1
ATOM 2160 C C . ILE A 1 271 ? -25.190 -6.121 29.249 1.00 95.75 271 ILE A C 1
ATOM 2162 O O . ILE A 1 271 ? -25.000 -7.283 28.891 1.00 95.75 271 ILE A O 1
ATOM 2166 N N . THR A 1 272 ? -26.364 -5.510 29.110 1.00 94.56 272 THR A N 1
ATOM 2167 C CA . THR A 1 272 ? -27.488 -6.106 28.382 1.00 94.56 272 THR A CA 1
ATOM 2168 C C . THR A 1 272 ? -28.258 -5.031 27.630 1.00 94.56 272 THR A C 1
ATOM 2170 O O . THR A 1 272 ? -28.400 -3.913 28.119 1.00 94.56 272 THR A O 1
ATOM 2173 N N . GLU A 1 273 ? -28.769 -5.363 26.452 1.00 94.50 273 GLU A N 1
ATOM 2174 C CA . GLU A 1 273 ? -29.685 -4.494 25.715 1.00 94.50 273 GLU A CA 1
ATOM 2175 C C . GLU A 1 273 ? -31.131 -4.888 26.035 1.00 94.50 273 GLU A C 1
ATOM 2177 O O . GLU A 1 273 ? -31.482 -6.069 26.005 1.00 94.50 273 GLU A O 1
ATOM 2182 N N . TYR A 1 274 ? -31.968 -3.907 26.378 1.00 94.12 274 TYR A N 1
ATOM 2183 C CA . TYR A 1 274 ? -33.394 -4.116 26.635 1.00 94.12 274 TYR A CA 1
ATOM 2184 C C . TYR A 1 274 ? -34.183 -2.822 26.393 1.00 94.12 274 TYR A C 1
ATOM 2186 O O . TYR A 1 274 ? -33.838 -1.781 26.953 1.00 94.12 274 TYR A O 1
ATOM 2194 N N . GLU A 1 275 ? -35.250 -2.907 25.586 1.00 90.62 275 GLU A N 1
ATOM 2195 C CA . GLU A 1 275 ? -36.116 -1.778 25.189 1.00 90.62 275 GLU A CA 1
ATOM 2196 C C . GLU A 1 275 ? -35.327 -0.559 24.654 1.00 90.62 275 GLU A C 1
ATOM 2198 O O . GLU A 1 275 ? -35.470 0.554 25.155 1.00 90.62 275 GLU A O 1
ATOM 2203 N N . ASP A 1 276 ? -34.471 -0.775 23.644 1.00 88.69 276 ASP A N 1
ATOM 2204 C CA . ASP A 1 276 ? -33.617 0.242 22.988 1.00 88.69 276 ASP A CA 1
ATOM 2205 C C . ASP A 1 276 ? -32.629 0.978 23.920 1.00 88.69 276 ASP A C 1
ATOM 2207 O O . ASP A 1 276 ? -32.052 2.009 23.555 1.00 88.69 276 ASP A O 1
ATOM 2211 N N . LYS A 1 277 ? -32.407 0.456 25.130 1.00 93.88 277 LYS A N 1
ATOM 2212 C CA . LYS A 1 277 ? -31.433 0.979 26.090 1.00 93.88 277 LYS A CA 1
ATOM 2213 C C . LYS A 1 277 ? -30.366 -0.056 26.395 1.00 93.88 277 LYS A C 1
ATOM 2215 O O . LYS A 1 277 ? -30.642 -1.253 26.512 1.00 93.88 277 LYS A O 1
ATOM 2220 N N . LEU A 1 278 ? -29.151 0.433 26.608 1.00 95.19 278 LEU A N 1
ATOM 2221 C CA . LEU A 1 278 ? -28.060 -0.365 27.139 1.00 95.19 278 LEU A CA 1
ATOM 2222 C C . LEU A 1 278 ? -28.086 -0.287 28.666 1.00 95.19 278 LEU A C 1
ATOM 2224 O O . LEU A 1 278 ? -27.894 0.779 29.248 1.00 95.19 278 LEU A O 1
ATOM 2228 N N . TRP A 1 279 ? -28.320 -1.412 29.325 1.00 97.06 279 TRP A N 1
ATOM 2229 C CA . TRP A 1 279 ? -28.308 -1.514 30.777 1.00 97.06 279 TRP A CA 1
ATOM 2230 C C . TRP A 1 279 ? -26.952 -2.016 31.254 1.00 97.06 279 TRP A C 1
ATOM 2232 O O . TRP A 1 279 ? -26.463 -3.064 30.828 1.00 97.06 279 TRP A O 1
ATOM 2242 N N . LEU A 1 280 ? -26.352 -1.253 32.159 1.00 97.38 280 LEU A N 1
ATOM 2243 C CA . LEU A 1 280 ? -25.012 -1.457 32.679 1.00 97.38 280 LEU A CA 1
ATOM 2244 C C . LEU A 1 280 ? -25.093 -1.892 34.141 1.00 97.38 280 LEU A C 1
ATOM 2246 O O . LEU A 1 280 ? -25.515 -1.129 35.014 1.00 97.38 280 LEU A O 1
ATOM 2250 N N . ALA A 1 281 ? -24.666 -3.123 34.401 1.00 96.75 281 ALA A N 1
ATOM 2251 C CA . ALA A 1 281 ? -24.509 -3.678 35.735 1.00 96.75 281 ALA A CA 1
ATOM 2252 C C . ALA A 1 281 ? -23.220 -3.101 36.314 1.00 96.75 281 ALA A C 1
ATOM 2254 O O . ALA A 1 281 ? -22.126 -3.457 35.872 1.00 96.75 281 ALA A O 1
ATOM 2255 N N . THR A 1 282 ? -23.332 -2.153 37.239 1.00 96.62 282 THR A N 1
ATOM 2256 C CA . THR A 1 282 ? -22.158 -1.441 37.748 1.00 96.62 282 THR A CA 1
ATOM 2257 C C . THR A 1 282 ? -21.752 -1.966 39.116 1.00 96.62 282 THR A C 1
ATOM 2259 O O . THR A 1 282 ? -22.506 -2.657 39.805 1.00 96.62 282 THR A O 1
ATOM 2262 N N . HIS A 1 283 ? -20.543 -1.615 39.542 1.00 95.88 283 HIS A N 1
ATOM 2263 C CA . HIS A 1 283 ? -20.101 -1.911 40.898 1.00 95.88 283 HIS A CA 1
ATOM 2264 C C . HIS A 1 283 ? -20.934 -1.197 41.971 1.00 95.88 283 HIS A C 1
ATOM 2266 O O . HIS A 1 283 ? -20.919 -1.646 43.096 1.00 95.88 283 HIS A O 1
ATOM 2272 N N . ASN A 1 284 ? -21.688 -0.137 41.671 1.00 96.31 284 ASN A N 1
ATOM 2273 C CA . ASN A 1 284 ? -22.579 0.463 42.666 1.00 96.31 284 ASN A CA 1
ATOM 2274 C C . ASN A 1 284 ? -23.866 0.978 42.016 1.00 96.31 284 ASN A C 1
ATOM 2276 O O . ASN A 1 284 ? -23.990 2.159 41.694 1.00 96.31 284 ASN A O 1
ATOM 2280 N N . GLY A 1 285 ? -24.810 0.065 41.797 1.00 96.75 285 GLY A N 1
ATOM 2281 C CA . GLY A 1 285 ? -26.095 0.335 41.162 1.00 96.75 285 GLY A CA 1
ATOM 2282 C C . GLY A 1 285 ? -26.168 -0.084 39.692 1.00 96.75 285 GLY A C 1
ATOM 2283 O O . GLY A 1 285 ? -25.334 -0.836 39.177 1.00 96.75 285 GLY A O 1
ATOM 2284 N N . LEU A 1 286 ? -27.199 0.409 39.019 1.00 97.69 286 LEU A N 1
ATOM 2285 C CA . LEU A 1 286 ? -27.593 0.102 37.647 1.00 97.69 286 LEU A CA 1
ATOM 2286 C C . LEU A 1 286 ? -27.616 1.404 36.841 1.00 97.69 286 LEU A C 1
ATOM 2288 O O . LEU A 1 286 ? -28.128 2.408 37.325 1.00 97.69 286 LEU A O 1
ATOM 2292 N N . THR A 1 287 ? -27.105 1.405 35.612 1.00 97.81 287 THR A N 1
ATOM 2293 C CA . THR A 1 287 ? -27.254 2.558 34.706 1.00 97.81 287 THR A CA 1
ATOM 2294 C C . THR A 1 287 ? -27.968 2.134 33.431 1.00 97.81 287 THR A C 1
ATOM 2296 O O . THR A 1 287 ? -27.587 1.129 32.841 1.00 97.81 287 THR A O 1
ATOM 2299 N N . ALA A 1 288 ? -28.970 2.892 32.990 1.00 97.06 288 ALA A N 1
ATOM 2300 C CA . ALA A 1 288 ? -29.532 2.765 31.647 1.00 97.06 288 ALA A CA 1
ATOM 2301 C C . ALA A 1 288 ? -28.954 3.859 30.747 1.00 97.06 288 ALA A C 1
ATOM 2303 O O . ALA A 1 288 ? -28.977 5.031 31.120 1.00 97.06 288 ALA A O 1
ATOM 2304 N N . VAL A 1 289 ? -28.454 3.486 29.573 1.00 95.81 289 VAL A N 1
ATOM 2305 C CA . VAL A 1 289 ? -27.918 4.408 28.568 1.00 95.81 289 VAL A CA 1
ATOM 2306 C C . VAL A 1 289 ? -28.800 4.366 27.331 1.00 95.81 289 VAL A C 1
ATOM 2308 O O . VAL A 1 289 ? -28.977 3.313 26.716 1.00 95.81 289 VAL A O 1
ATOM 2311 N N . ASP A 1 290 ? -29.342 5.519 26.956 1.00 91.75 290 ASP A N 1
ATOM 2312 C CA . ASP A 1 290 ? -30.003 5.696 25.667 1.00 91.75 290 ASP A CA 1
ATOM 2313 C C . ASP A 1 290 ? -28.934 5.873 24.578 1.00 91.75 290 ASP A C 1
ATOM 2315 O O . ASP A 1 290 ? -28.208 6.869 24.555 1.00 91.75 290 ASP A O 1
ATOM 2319 N N . LEU A 1 291 ? -28.825 4.890 23.681 1.00 80.62 291 LEU A N 1
ATOM 2320 C CA . LEU A 1 291 ? -27.781 4.844 22.649 1.00 80.62 291 LEU A CA 1
ATOM 2321 C C . LEU A 1 291 ? -27.962 5.897 21.543 1.00 80.62 291 LEU A C 1
ATOM 2323 O O . LEU A 1 291 ? -27.030 6.152 20.785 1.00 80.62 291 LEU A O 1
ATOM 2327 N N . LYS A 1 292 ? -29.146 6.512 21.426 1.00 85.75 292 LYS A N 1
ATOM 2328 C CA . LYS A 1 292 ? -29.420 7.555 20.424 1.00 85.75 292 LYS A CA 1
ATOM 2329 C C . LYS A 1 292 ? -29.028 8.937 20.937 1.00 85.75 292 LYS A C 1
ATOM 2331 O O . LYS A 1 292 ? -28.679 9.807 20.144 1.00 85.75 292 LYS A O 1
ATOM 2336 N N . THR A 1 293 ? -29.110 9.148 22.248 1.00 89.19 293 THR A N 1
ATOM 2337 C CA . THR A 1 293 ? -28.905 10.459 22.884 1.00 89.19 293 THR A CA 1
ATOM 2338 C C . THR A 1 293 ? -27.674 10.527 23.786 1.00 89.19 293 THR A C 1
ATOM 2340 O O . THR A 1 293 ? -27.321 11.621 24.224 1.00 89.19 293 THR A O 1
ATOM 2343 N N . ASN A 1 294 ? -27.016 9.395 24.067 1.00 87.25 294 ASN A N 1
ATOM 2344 C CA . ASN A 1 294 ? -25.927 9.273 25.043 1.00 87.25 294 ASN A CA 1
ATOM 2345 C C . ASN A 1 294 ? -26.304 9.836 26.429 1.00 87.25 294 ASN A C 1
ATOM 2347 O O . ASN A 1 294 ? -25.485 10.448 27.122 1.00 87.25 294 ASN A O 1
ATOM 2351 N N . GLN A 1 295 ? -27.565 9.661 26.834 1.00 93.12 295 GLN A N 1
ATOM 2352 C CA . GLN A 1 295 ? -28.042 10.011 28.173 1.00 93.12 295 GLN A CA 1
ATOM 2353 C C . GLN A 1 295 ? -27.965 8.794 29.091 1.00 93.12 295 GLN A C 1
ATOM 2355 O O . GLN A 1 295 ? -28.532 7.744 28.785 1.00 93.12 295 GLN A O 1
ATOM 2360 N N . GLY A 1 296 ? -27.261 8.946 30.213 1.00 95.50 296 GLY A N 1
ATOM 2361 C CA . GLY A 1 296 ? -27.204 7.971 31.296 1.00 95.50 296 GLY A CA 1
ATOM 2362 C C . GLY A 1 296 ? -28.214 8.305 32.392 1.00 95.50 296 GLY A C 1
ATOM 2363 O O . GLY A 1 296 ? -28.307 9.454 32.828 1.00 95.50 296 GLY A O 1
ATOM 2364 N N . GLN A 1 297 ? -28.951 7.298 32.849 1.00 96.31 297 GLN A N 1
ATOM 2365 C CA . GLN A 1 297 ? -29.882 7.388 33.972 1.00 96.31 297 GLN A CA 1
ATOM 2366 C C . GLN A 1 297 ? -29.494 6.371 35.045 1.00 96.31 297 GLN A C 1
ATOM 2368 O O . GLN A 1 297 ? -29.374 5.175 34.761 1.00 96.31 297 GLN A O 1
ATOM 2373 N N . VAL A 1 298 ? -29.294 6.846 36.276 1.00 97.06 298 VAL A N 1
ATOM 2374 C CA . VAL A 1 298 ? -28.764 6.037 37.380 1.00 97.06 298 VAL A CA 1
ATOM 2375 C C . VAL A 1 298 ? -29.887 5.516 38.274 1.00 97.06 298 VAL A C 1
ATOM 2377 O O . VAL A 1 298 ? -30.745 6.262 38.735 1.00 97.06 298 VAL A O 1
ATOM 2380 N N . PHE A 1 299 ? -29.825 4.224 38.593 1.00 97.31 299 PHE A N 1
ATOM 2381 C CA . PHE A 1 299 ? -30.721 3.538 39.517 1.00 97.31 299 PHE A CA 1
ATOM 2382 C C . PHE A 1 299 ? -29.924 2.768 40.571 1.00 97.31 299 PHE A C 1
ATOM 2384 O O . PHE A 1 299 ? -28.803 2.326 40.332 1.00 97.31 299 PHE A O 1
ATOM 2391 N N . LEU A 1 300 ? -30.533 2.548 41.738 1.00 96.50 300 LEU A N 1
ATOM 2392 C CA . LEU A 1 300 ? -30.024 1.639 42.777 1.00 96.50 300 LEU A CA 1
ATOM 2393 C C . LEU A 1 300 ? -28.619 1.972 43.320 1.00 96.50 300 LEU A C 1
ATOM 2395 O O . LEU A 1 300 ? -27.996 1.123 43.957 1.00 96.50 300 LEU A O 1
ATOM 2399 N N . LYS A 1 301 ? -28.115 3.188 43.086 1.00 95.44 301 LYS A N 1
ATOM 2400 C CA . LYS A 1 301 ? -26.856 3.649 43.672 1.00 95.44 301 LYS A CA 1
ATOM 2401 C C . LYS A 1 301 ? -26.996 3.692 45.192 1.00 95.44 301 LYS A C 1
ATOM 2403 O O . LYS A 1 301 ? -27.977 4.236 45.697 1.00 95.44 301 LYS A O 1
ATOM 2408 N N . ASP A 1 302 ? -26.047 3.074 45.891 1.00 94.31 302 ASP A N 1
ATOM 2409 C CA . ASP A 1 302 ? -26.051 2.921 47.350 1.00 94.31 302 ASP A CA 1
ATOM 2410 C C . ASP A 1 302 ? -27.301 2.189 47.899 1.00 94.31 302 ASP A C 1
ATOM 2412 O O . ASP A 1 302 ? -27.633 2.286 49.084 1.00 94.31 302 ASP A O 1
ATOM 2416 N N . TYR A 1 303 ? -28.025 1.432 47.059 1.00 94.81 303 TYR A N 1
ATOM 2417 C CA . TYR A 1 303 ? -29.222 0.712 47.496 1.00 94.81 303 TYR A CA 1
ATOM 2418 C C . TYR A 1 303 ? -28.870 -0.352 48.540 1.00 94.81 303 TYR A C 1
ATOM 2420 O O . TYR A 1 303 ? -28.041 -1.229 48.313 1.00 94.81 303 TYR A O 1
ATOM 2428 N N . GLN A 1 304 ? -29.527 -0.281 49.701 1.00 91.62 304 GLN A N 1
ATOM 2429 C CA . GLN A 1 304 ? -29.219 -1.123 50.862 1.00 91.62 304 GLN A CA 1
ATOM 2430 C C . GLN A 1 304 ? -27.749 -1.057 51.313 1.00 91.62 304 GLN A C 1
ATOM 2432 O O . GLN A 1 304 ? -27.295 -1.989 51.971 1.00 91.62 304 GLN A O 1
ATOM 2437 N N . ALA A 1 305 ? -27.008 0.009 50.993 1.00 88.38 305 ALA A N 1
ATOM 2438 C CA . ALA A 1 305 ? -25.657 0.199 51.509 1.00 88.38 305 ALA A CA 1
ATOM 2439 C C . ALA A 1 305 ? -25.652 0.211 53.048 1.00 88.38 305 ALA A C 1
ATOM 2441 O O . ALA A 1 305 ? -26.548 0.762 53.693 1.00 88.38 305 ALA A O 1
ATOM 2442 N N . ASP A 1 306 ? -24.632 -0.406 53.637 1.00 88.44 306 ASP A N 1
ATOM 2443 C CA . ASP A 1 306 ? -24.432 -0.470 55.084 1.00 88.44 306 ASP A CA 1
ATOM 2444 C C . ASP A 1 306 ? -22.946 -0.295 55.443 1.00 88.44 306 ASP A C 1
ATOM 2446 O O . ASP A 1 306 ? -22.101 -0.080 54.576 1.00 88.44 306 ASP A O 1
ATOM 2450 N N . LEU A 1 307 ? -22.621 -0.362 56.739 1.00 87.50 307 LEU A N 1
ATOM 2451 C CA . LEU A 1 307 ? -21.264 -0.132 57.253 1.00 87.50 307 LEU A CA 1
ATOM 2452 C C . LEU A 1 307 ? -20.217 -1.141 56.755 1.00 87.50 307 LEU A C 1
ATOM 2454 O O . LEU A 1 307 ? -19.030 -0.825 56.771 1.00 87.50 307 LEU A O 1
ATOM 2458 N N . PHE A 1 308 ? -20.627 -2.350 56.368 1.00 84.19 308 PHE A N 1
ATOM 2459 C CA . PHE A 1 308 ? -19.728 -3.424 55.938 1.00 84.19 308 PHE A CA 1
ATOM 2460 C C . PHE A 1 308 ? -19.733 -3.616 54.423 1.00 84.19 308 PHE A C 1
ATOM 2462 O O . PHE A 1 308 ? -18.812 -4.214 53.870 1.00 84.19 308 PHE A O 1
ATOM 2469 N N . THR A 1 309 ? -20.781 -3.161 53.743 1.00 84.50 309 THR A N 1
ATOM 2470 C CA . THR A 1 309 ? -20.931 -3.263 52.294 1.00 84.50 309 THR A CA 1
ATOM 2471 C C . THR A 1 309 ? -21.546 -1.966 51.783 1.00 84.50 309 THR A C 1
ATOM 2473 O O . THR A 1 309 ? -22.769 -1.794 51.757 1.00 84.50 309 THR A O 1
ATOM 2476 N N . THR A 1 310 ? -20.667 -1.038 51.416 1.00 90.12 310 THR A N 1
ATOM 2477 C CA . THR A 1 310 ? -21.006 0.336 51.036 1.00 90.12 310 THR A CA 1
ATOM 2478 C C . THR A 1 310 ? -21.600 0.441 49.635 1.00 90.12 310 THR A C 1
ATOM 2480 O O . THR A 1 310 ? -22.237 1.441 49.328 1.00 90.12 310 THR A O 1
ATOM 2483 N N . GLU A 1 311 ? -21.461 -0.597 48.809 1.00 93.25 311 GLU A N 1
ATOM 2484 C CA . GLU A 1 311 ? -21.936 -0.613 47.428 1.00 93.25 311 GLU A CA 1
ATOM 2485 C C . GLU A 1 311 ? -23.011 -1.678 47.166 1.00 93.25 311 GLU A C 1
ATOM 2487 O O . GLU A 1 311 ? -23.018 -2.778 47.738 1.00 93.25 311 GLU A O 1
ATOM 2492 N N . PHE A 1 312 ? -23.903 -1.373 46.222 1.00 94.75 312 PHE A N 1
ATOM 2493 C CA . PHE A 1 312 ? -24.845 -2.336 45.654 1.00 94.75 312 PHE A CA 1
ATOM 2494 C C . PHE A 1 312 ? -24.315 -2.887 44.326 1.00 94.75 312 PHE A C 1
ATOM 2496 O O . PHE A 1 312 ? -24.676 -2.414 43.245 1.00 94.75 312 PHE A O 1
ATOM 2503 N N . ASN A 1 313 ? -23.423 -3.876 44.399 1.00 94.38 313 ASN A N 1
ATOM 2504 C CA . ASN A 1 313 ? -22.791 -4.455 43.215 1.00 94.38 313 ASN A CA 1
ATOM 2505 C C . ASN A 1 313 ? -23.818 -5.238 42.401 1.00 94.38 313 ASN A C 1
ATOM 2507 O O . ASN A 1 313 ? -24.428 -6.170 42.929 1.00 94.38 313 ASN A O 1
ATOM 2511 N N . ILE A 1 314 ? -23.931 -4.948 41.107 1.00 95.12 314 ILE A N 1
ATOM 2512 C CA . ILE A 1 314 ? -24.697 -5.765 40.166 1.00 95.12 314 ILE A CA 1
ATOM 2513 C C . ILE A 1 314 ? -23.709 -6.430 39.218 1.00 95.12 314 ILE A C 1
ATOM 2515 O O . ILE A 1 314 ? -22.968 -5.756 38.509 1.00 95.12 314 ILE A O 1
ATOM 2519 N N . TYR A 1 315 ? -23.686 -7.759 39.227 1.00 93.25 315 TYR A N 1
ATOM 2520 C CA . TYR A 1 315 ? -22.746 -8.558 38.446 1.00 93.25 315 TYR A CA 1
ATOM 2521 C C . TYR A 1 315 ? -23.288 -8.930 37.072 1.00 93.25 315 TYR A C 1
ATOM 2523 O O . TYR A 1 315 ? -22.521 -9.080 36.129 1.00 93.25 315 TYR A O 1
ATOM 2531 N N . GLU A 1 316 ? -24.601 -9.117 36.969 1.00 93.19 316 GLU A N 1
ATOM 2532 C CA . GLU A 1 316 ? -25.251 -9.613 35.763 1.00 93.19 316 GLU A CA 1
ATOM 2533 C C . GLU A 1 316 ? -26.690 -9.106 35.695 1.00 93.19 316 GLU A C 1
ATOM 2535 O O . GLU A 1 316 ? -27.350 -8.944 36.729 1.00 93.19 316 GLU A O 1
ATOM 2540 N N . ILE A 1 317 ? -27.151 -8.857 34.469 1.00 94.31 317 ILE A N 1
ATOM 2541 C CA . ILE A 1 317 ? -28.515 -8.440 34.156 1.00 94.31 317 ILE A CA 1
ATOM 2542 C C . ILE A 1 317 ? -29.073 -9.442 33.154 1.00 94.31 317 ILE A C 1
ATOM 2544 O O . ILE A 1 317 ? -28.489 -9.637 32.089 1.00 94.31 317 ILE A O 1
ATOM 2548 N N . THR A 1 318 ? -30.212 -10.046 33.474 1.00 93.38 318 THR A N 1
ATOM 2549 C CA . THR A 1 318 ? -30.923 -10.943 32.563 1.00 93.38 318 THR A CA 1
ATOM 2550 C C . THR A 1 318 ? -32.329 -10.410 32.312 1.00 93.38 318 THR A C 1
ATOM 2552 O O . THR A 1 318 ? -33.160 -10.420 33.227 1.00 93.38 318 THR A O 1
ATOM 2555 N N . PRO A 1 319 ? -32.633 -9.943 31.092 1.00 93.38 319 PRO A N 1
ATOM 2556 C CA . PRO A 1 319 ? -34.000 -9.631 30.712 1.00 93.38 319 PRO A CA 1
ATOM 2557 C C . PRO A 1 319 ? -34.855 -10.898 30.727 1.00 93.38 319 PRO A C 1
ATOM 2559 O O . PRO A 1 319 ? -34.511 -11.901 30.104 1.00 93.38 319 PRO A O 1
ATOM 2562 N N . TYR A 1 320 ? -35.980 -10.863 31.435 1.00 91.12 320 TYR A N 1
ATOM 2563 C CA . TYR A 1 320 ? -36.951 -11.952 31.413 1.00 91.12 320 TYR A CA 1
ATOM 2564 C C . TYR A 1 320 ? -38.362 -11.404 31.599 1.00 91.12 320 TYR A C 1
ATOM 2566 O O . TYR A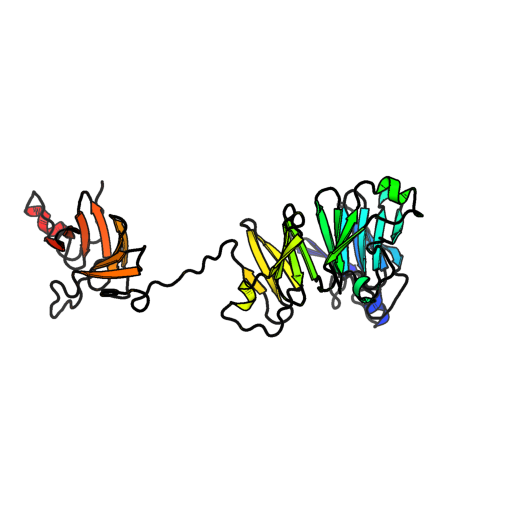 1 320 ? -38.686 -10.807 32.633 1.00 91.12 320 TYR A O 1
ATOM 2574 N N . LYS A 1 321 ? -39.218 -11.649 30.598 1.00 87.88 321 LYS A N 1
ATOM 2575 C CA . LYS A 1 321 ? -40.520 -10.978 30.448 1.00 87.88 321 LYS A CA 1
ATOM 2576 C C . LYS A 1 321 ? -40.306 -9.456 30.449 1.00 87.88 321 LYS A C 1
ATOM 2578 O O . LYS A 1 321 ? -39.397 -8.987 29.779 1.00 87.88 321 LYS A O 1
ATOM 2583 N N . ASN A 1 322 ? -41.090 -8.708 31.222 1.00 91.50 322 ASN A N 1
ATOM 2584 C CA . ASN A 1 322 ? -41.041 -7.242 31.261 1.00 91.50 322 ASN A CA 1
ATOM 2585 C C . ASN A 1 322 ? -40.152 -6.711 32.401 1.00 91.50 322 ASN A C 1
ATOM 2587 O O . ASN A 1 322 ? -40.432 -5.658 32.967 1.00 91.50 322 ASN A O 1
ATOM 2591 N N . LYS A 1 323 ? -39.160 -7.492 32.845 1.00 94.25 323 LYS A N 1
ATOM 2592 C CA . LYS A 1 323 ? -38.309 -7.155 33.992 1.00 94.25 323 LYS A CA 1
ATOM 2593 C C . LYS A 1 323 ? -36.852 -7.468 33.710 1.00 94.25 323 LYS A C 1
ATOM 2595 O O . LYS A 1 323 ? -36.526 -8.391 32.964 1.00 94.25 323 LYS A O 1
ATOM 2600 N N . LEU A 1 324 ? -35.987 -6.744 34.405 1.00 95.75 324 LEU A N 1
ATOM 2601 C CA . LEU A 1 324 ? -34.560 -7.008 34.469 1.00 95.75 324 LEU A CA 1
ATOM 2602 C C . LEU A 1 324 ? -34.254 -7.757 35.756 1.00 95.75 324 LEU A C 1
ATOM 2604 O O . LEU A 1 324 ? -34.494 -7.257 36.854 1.00 95.75 324 LEU A O 1
ATOM 2608 N N . TRP A 1 325 ? -33.731 -8.966 35.638 1.00 94.62 325 TRP A N 1
ATOM 2609 C CA . TRP A 1 325 ? -33.270 -9.719 36.791 1.00 94.62 325 TRP A CA 1
ATOM 2610 C C . TRP A 1 325 ? -31.811 -9.403 37.061 1.00 94.62 325 TRP A C 1
ATOM 2612 O O . TRP A 1 325 ? -30.979 -9.449 36.162 1.00 94.62 325 TRP A O 1
ATOM 2622 N N . LEU A 1 326 ? -31.523 -9.055 38.307 1.00 94.31 326 LEU A N 1
ATOM 2623 C CA . LEU A 1 326 ? -30.245 -8.542 38.762 1.00 94.31 326 LEU A CA 1
ATOM 2624 C C . LEU A 1 326 ? -29.609 -9.570 39.689 1.00 94.31 326 LEU A C 1
ATOM 2626 O O . LEU A 1 326 ? -30.183 -9.910 40.730 1.00 94.31 326 LEU A O 1
ATOM 2630 N N . ARG A 1 327 ? -28.409 -10.032 39.338 1.00 93.50 327 ARG A N 1
ATOM 2631 C CA . ARG A 1 327 ? -27.561 -10.801 40.254 1.00 93.50 327 ARG A CA 1
ATOM 2632 C C . ARG A 1 327 ? -26.664 -9.833 41.008 1.00 93.50 327 ARG A C 1
ATOM 2634 O O . ARG A 1 327 ? -25.814 -9.189 40.393 1.00 93.50 327 ARG A O 1
ATOM 2641 N N . THR A 1 328 ? -26.838 -9.727 42.320 1.00 93.06 328 THR A N 1
ATOM 2642 C CA . THR A 1 328 ? -26.151 -8.716 43.133 1.00 93.06 328 THR A CA 1
ATOM 2643 C C . THR A 1 328 ? -25.321 -9.339 44.250 1.00 93.06 328 THR A C 1
ATOM 2645 O O . THR A 1 328 ? -25.406 -10.538 44.521 1.00 93.06 328 THR A O 1
ATOM 2648 N N . ASN A 1 329 ? -24.525 -8.523 44.940 1.00 91.25 329 ASN A N 1
ATOM 2649 C CA . ASN A 1 329 ? -23.860 -8.908 46.194 1.00 91.25 329 ASN A CA 1
ATOM 2650 C C . ASN A 1 329 ? -24.835 -9.108 47.374 1.00 91.25 329 ASN A C 1
ATOM 2652 O O . ASN A 1 329 ? -24.406 -9.448 48.475 1.00 91.25 329 ASN A O 1
ATOM 2656 N N . ARG A 1 330 ? -26.141 -8.896 47.175 1.00 90.62 330 ARG A N 1
ATOM 2657 C CA . ARG A 1 330 ? -27.187 -9.060 48.200 1.00 90.62 330 ARG A CA 1
ATOM 2658 C C . ARG A 1 330 ? -28.256 -10.085 47.814 1.00 90.62 330 ARG A C 1
ATOM 2660 O O . ARG A 1 330 ? -29.212 -10.288 48.561 1.00 90.62 330 ARG A O 1
ATOM 2667 N N . GLY A 1 331 ? -28.085 -10.765 46.686 1.00 90.88 331 GLY A N 1
ATOM 2668 C CA . GLY A 1 331 ? -28.964 -11.826 46.212 1.00 90.88 331 GLY A CA 1
ATOM 2669 C C . GLY A 1 331 ? -29.500 -11.533 44.826 1.00 90.88 331 GLY A C 1
ATOM 2670 O O . GLY A 1 331 ? -28.944 -10.740 44.066 1.00 90.88 331 GLY A O 1
ATOM 2671 N N . MET A 1 332 ? -30.597 -12.197 44.491 1.00 92.81 332 MET A N 1
ATOM 2672 C CA . MET A 1 332 ? -31.284 -11.980 43.230 1.00 92.81 332 MET A CA 1
ATOM 2673 C C . MET A 1 332 ? -32.447 -11.002 43.413 1.00 92.81 332 MET A C 1
ATOM 2675 O O . MET A 1 332 ? -33.264 -11.145 44.327 1.00 92.81 332 MET A O 1
ATOM 2679 N N . PHE A 1 333 ? -32.535 -10.019 42.523 1.00 94.38 333 PHE A N 1
ATOM 2680 C CA . PHE A 1 333 ? -33.607 -9.027 42.495 1.00 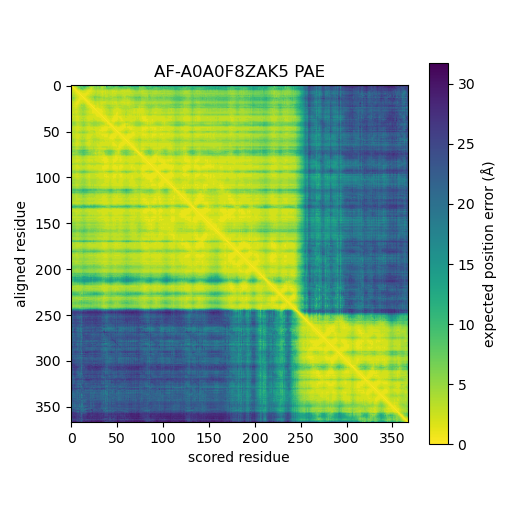94.38 333 PHE A CA 1
ATOM 2681 C C . PHE A 1 333 ? -34.256 -8.988 41.114 1.00 94.38 333 PHE A C 1
ATOM 2683 O O . PHE A 1 333 ? -33.616 -9.291 40.115 1.00 94.38 333 PHE A O 1
ATOM 2690 N N . SER A 1 334 ? -35.518 -8.580 41.048 1.00 95.25 334 SER A N 1
ATOM 2691 C CA . SER A 1 334 ? -36.158 -8.161 39.802 1.00 95.25 334 SER A CA 1
ATOM 2692 C C . SER A 1 334 ? -36.380 -6.656 39.845 1.00 95.25 334 SER A C 1
ATOM 2694 O O . SER A 1 334 ? -36.947 -6.157 40.818 1.00 95.25 334 SER A O 1
ATOM 2696 N N . PHE A 1 335 ? -35.975 -5.962 38.796 1.00 97.38 335 PHE A N 1
ATOM 2697 C CA . PHE A 1 335 ? -36.172 -4.539 38.587 1.00 97.38 335 PHE A CA 1
ATOM 2698 C C . PHE A 1 335 ? -37.156 -4.329 37.436 1.00 97.38 335 PHE A C 1
ATOM 2700 O O . PHE A 1 335 ? -37.040 -4.964 36.386 1.00 97.38 335 PHE A O 1
ATOM 2707 N N . ASP A 1 336 ? -38.150 -3.479 37.658 1.00 96.50 336 ASP A N 1
ATOM 2708 C CA . ASP A 1 336 ? -39.114 -3.077 36.641 1.00 96.50 336 ASP A CA 1
ATOM 2709 C C . ASP A 1 336 ? -38.616 -1.794 35.951 1.00 96.50 336 ASP A C 1
ATOM 2711 O O . ASP A 1 336 ? -38.538 -0.749 36.600 1.00 96.50 336 ASP A O 1
ATOM 2715 N N . PRO A 1 337 ? -38.255 -1.840 34.659 1.00 94.62 337 PRO A N 1
ATOM 2716 C CA . PRO A 1 337 ? -37.705 -0.685 33.959 1.00 94.62 337 PRO A CA 1
ATOM 2717 C C . PRO A 1 337 ? -38.739 0.413 33.667 1.00 94.62 337 PRO A C 1
ATOM 2719 O O . PRO A 1 337 ? -38.331 1.510 33.295 1.00 94.62 337 PRO A O 1
ATOM 2722 N N . GLN A 1 338 ? -40.043 0.158 33.844 1.00 92.88 338 GLN A N 1
ATOM 2723 C CA . GLN A 1 338 ? -41.098 1.161 33.660 1.00 92.88 338 GLN A CA 1
ATOM 2724 C C . GLN A 1 338 ? -41.463 1.860 34.971 1.00 92.88 338 GLN A C 1
ATOM 2726 O O . GLN A 1 338 ? -41.584 3.084 34.999 1.00 92.88 338 GLN A O 1
ATOM 2731 N N . SER A 1 339 ? -41.647 1.103 36.060 1.00 95.44 339 SER A N 1
ATOM 2732 C CA . SER A 1 339 ? -41.975 1.689 37.373 1.00 95.44 339 SER A CA 1
ATOM 2733 C C . SER A 1 339 ? -40.743 2.079 38.196 1.00 95.44 339 SER A C 1
ATOM 2735 O O . SER A 1 339 ? -40.868 2.811 39.177 1.00 95.44 339 SER A O 1
ATOM 2737 N N . HIS A 1 340 ? -39.559 1.599 37.802 1.00 95.19 340 HIS A N 1
ATOM 2738 C CA . HIS A 1 340 ? -38.293 1.691 38.537 1.00 95.19 340 HIS A CA 1
ATOM 2739 C C . HIS A 1 340 ? -38.321 1.021 39.919 1.00 95.19 340 HIS A C 1
ATOM 2741 O O . HIS A 1 340 ? -37.478 1.295 40.777 1.00 95.19 340 HIS A O 1
ATOM 2747 N N . GLU A 1 341 ? -39.283 0.128 40.151 1.00 95.62 341 GLU A N 1
ATOM 2748 C CA . GLU A 1 341 ? -39.381 -0.618 41.397 1.00 95.62 341 GLU A CA 1
ATOM 2749 C C . GLU A 1 341 ? -38.458 -1.839 41.387 1.00 95.62 341 GLU A C 1
ATOM 2751 O O . GLU A 1 341 ? -38.318 -2.553 40.390 1.00 95.62 341 GLU A O 1
ATOM 2756 N N . ILE A 1 342 ? -37.857 -2.111 42.543 1.00 96.25 342 ILE A N 1
ATOM 2757 C CA . ILE A 1 342 ? -37.013 -3.278 42.780 1.00 96.25 342 ILE A CA 1
ATOM 2758 C C . ILE A 1 342 ? -37.674 -4.214 43.790 1.00 96.25 342 ILE A C 1
ATOM 2760 O O . ILE A 1 342 ? -38.162 -3.791 44.838 1.00 96.25 342 ILE A O 1
ATOM 2764 N N . PHE A 1 343 ? -37.643 -5.511 43.495 1.00 94.94 343 PHE A N 1
ATOM 2765 C CA . PHE A 1 343 ? -38.211 -6.549 44.346 1.00 94.94 343 PHE A CA 1
ATOM 2766 C C . PHE A 1 343 ? -37.191 -7.661 44.591 1.00 94.94 343 PHE A C 1
ATOM 2768 O O . PHE A 1 343 ? -36.589 -8.141 43.627 1.00 94.94 343 PHE A O 1
ATOM 2775 N N . PRO A 1 344 ? -37.005 -8.122 45.841 1.00 92.31 344 PRO A N 1
ATOM 2776 C CA . PRO A 1 344 ? -36.218 -9.319 46.098 1.00 92.31 344 PRO A CA 1
ATOM 2777 C C . PRO A 1 344 ? -36.902 -10.528 45.457 1.00 92.31 344 PRO A C 1
ATOM 2779 O O . PRO A 1 344 ? -38.129 -10.674 45.519 1.00 92.31 344 PRO A O 1
ATOM 2782 N N . ALA A 1 345 ? -36.110 -11.404 44.849 1.00 90.06 345 ALA A N 1
ATOM 2783 C CA . ALA A 1 345 ? -36.615 -12.633 44.263 1.00 90.06 345 ALA A CA 1
ATOM 2784 C C . ALA A 1 345 ? -37.208 -13.549 45.350 1.00 90.06 345 ALA A C 1
ATOM 2786 O O . ALA A 1 345 ? -36.670 -13.659 46.454 1.00 90.06 345 ALA A O 1
ATOM 2787 N N . LYS A 1 346 ? -38.325 -14.216 45.037 1.00 90.00 346 LYS A N 1
ATOM 2788 C CA . LYS A 1 346 ? -39.010 -15.147 45.944 1.00 90.00 346 LYS A CA 1
ATOM 2789 C C . LYS A 1 346 ? -39.121 -16.525 45.313 1.00 90.00 346 LYS A C 1
ATOM 2791 O O . LYS A 1 346 ? -39.448 -16.646 44.135 1.00 90.00 346 LYS A O 1
ATOM 2796 N N . THR A 1 347 ? -38.886 -17.548 46.120 1.00 87.69 347 THR A N 1
ATOM 2797 C CA . THR A 1 347 ? -39.127 -18.952 45.766 1.00 87.69 347 THR A CA 1
ATOM 2798 C C . THR A 1 347 ? -40.539 -19.374 46.177 1.00 87.69 347 THR A C 1
ATOM 2800 O O . THR A 1 347 ? -41.107 -18.829 47.124 1.00 87.69 347 THR A O 1
ATOM 2803 N N . ALA A 1 348 ? -41.128 -20.335 45.459 1.00 90.38 348 ALA A N 1
ATOM 2804 C CA . ALA A 1 348 ? -42.414 -20.920 45.849 1.00 90.38 348 ALA A CA 1
ATOM 2805 C C . ALA A 1 348 ? -42.281 -21.809 47.101 1.00 90.38 348 ALA A C 1
ATOM 2807 O O . ALA A 1 348 ? -43.173 -21.827 47.946 1.00 90.38 348 ALA A O 1
ATOM 2808 N N . ASP A 1 349 ? -41.155 -22.517 47.230 1.00 91.31 349 ASP A N 1
ATOM 2809 C CA . ASP A 1 349 ? -40.779 -23.266 48.429 1.00 91.31 349 ASP A CA 1
ATOM 2810 C C . ASP A 1 349 ? -39.901 -22.393 49.329 1.00 91.31 349 ASP A C 1
ATOM 2812 O O . ASP A 1 349 ? -38.733 -22.161 49.026 1.00 91.31 349 ASP A O 1
ATOM 2816 N N . LEU A 1 350 ? -40.442 -21.950 50.465 1.00 90.00 350 LEU A N 1
ATOM 2817 C CA . LEU A 1 350 ? -39.724 -21.100 51.421 1.00 90.00 350 LEU A CA 1
ATOM 2818 C C . LEU A 1 350 ? -38.408 -21.719 51.915 1.00 90.00 350 LEU A C 1
ATOM 2820 O O . LEU A 1 350 ? -37.487 -20.976 52.257 1.00 90.00 350 LEU A O 1
ATOM 2824 N N . ASN A 1 351 ? -38.280 -23.051 51.909 1.00 90.75 351 ASN A N 1
ATOM 2825 C CA . ASN A 1 351 ? -37.033 -23.714 52.290 1.00 90.75 351 ASN A CA 1
ATOM 2826 C C . ASN A 1 351 ? -35.908 -23.459 51.280 1.00 90.75 351 ASN A C 1
ATOM 2828 O O . ASN A 1 351 ? -34.740 -23.560 51.641 1.00 90.75 351 ASN A O 1
ATOM 2832 N N . GLN A 1 352 ? -36.231 -23.087 50.040 1.00 89.56 352 GLN A N 1
ATOM 2833 C CA . GLN A 1 352 ? -35.270 -22.798 48.973 1.00 89.56 352 GLN A CA 1
ATOM 2834 C C . GLN A 1 352 ? -34.885 -21.317 48.896 1.00 89.56 352 GLN A C 1
ATOM 2836 O O . GLN A 1 352 ? -33.972 -20.968 48.153 1.00 89.56 352 GLN A O 1
ATOM 2841 N N . GLN A 1 353 ? -35.521 -20.437 49.678 1.00 89.38 353 GLN A N 1
ATOM 2842 C CA . GLN A 1 353 ? -35.270 -18.994 49.616 1.00 89.38 353 GLN A CA 1
ATOM 2843 C C . GLN A 1 353 ? -33.794 -18.642 49.845 1.00 89.38 353 GLN A C 1
ATOM 2845 O O . GLN A 1 353 ? -33.268 -17.746 49.188 1.00 89.38 353 GLN A O 1
ATOM 2850 N N . HIS A 1 354 ? -33.116 -19.384 50.726 1.00 87.62 354 HIS A N 1
ATOM 2851 C CA . HIS A 1 354 ? -31.705 -19.176 51.044 1.00 87.62 354 HIS A CA 1
ATOM 2852 C C . HIS A 1 354 ? -30.767 -19.334 49.831 1.00 87.62 354 HIS A C 1
ATOM 2854 O O . HIS A 1 354 ? -29.678 -18.770 49.839 1.00 87.62 354 HIS A O 1
ATOM 2860 N N . LEU A 1 355 ? -31.188 -20.056 48.782 1.00 86.38 355 LEU A N 1
ATOM 2861 C CA . LEU A 1 355 ? -30.395 -20.298 47.570 1.00 86.38 355 LEU A CA 1
ATOM 2862 C C . LEU A 1 355 ? -30.266 -19.058 46.672 1.00 86.38 355 LEU A C 1
ATOM 2864 O O . LEU A 1 355 ? -29.367 -19.000 45.837 1.00 86.38 355 LEU A O 1
ATOM 2868 N N . ILE A 1 356 ? -31.168 -18.083 46.819 1.00 86.81 356 ILE A N 1
ATOM 2869 C CA . ILE A 1 356 ? -31.223 -16.869 45.986 1.00 86.81 356 ILE A CA 1
ATOM 2870 C C . ILE A 1 356 ? -31.008 -15.576 46.789 1.00 86.81 356 ILE A C 1
ATOM 2872 O O . ILE A 1 356 ? -31.148 -14.476 46.253 1.00 86.81 356 ILE A O 1
ATOM 2876 N N . THR A 1 357 ? -30.673 -15.698 48.075 1.00 85.12 357 THR A N 1
ATOM 2877 C CA . THR A 1 357 ? -30.354 -14.581 48.978 1.00 85.12 357 THR A CA 1
ATOM 2878 C C . THR A 1 357 ? -28.861 -14.546 49.292 1.00 85.12 357 THR A C 1
ATOM 2880 O O . THR A 1 357 ? -28.249 -15.598 49.452 1.00 85.12 357 THR A O 1
ATOM 2883 N N . GLY A 1 358 ? -28.279 -13.354 49.455 1.00 78.19 358 GLY A N 1
ATOM 2884 C CA . GLY A 1 358 ? -26.850 -13.203 49.761 1.00 78.19 358 GLY A CA 1
ATOM 2885 C C . GLY A 1 358 ? -25.957 -13.298 48.520 1.00 78.19 358 GLY A C 1
ATOM 2886 O O . GLY A 1 358 ? -26.354 -12.893 47.434 1.00 78.19 358 GLY A O 1
ATOM 2887 N N . TRP A 1 359 ? -24.729 -13.797 48.660 1.00 69.50 359 TRP A N 1
ATOM 2888 C CA . TRP A 1 359 ? -23.798 -13.897 47.530 1.00 69.50 359 TRP A CA 1
ATOM 2889 C C . TRP A 1 359 ? -24.117 -15.124 46.674 1.00 69.50 359 TRP A C 1
ATOM 2891 O O . TRP A 1 359 ? -23.733 -16.245 47.003 1.00 69.50 359 TRP A O 1
ATOM 2901 N N . VAL A 1 360 ? -24.826 -14.903 45.566 1.00 66.88 360 VAL A N 1
ATOM 2902 C CA . VAL A 1 360 ? -25.175 -15.955 44.605 1.00 66.88 360 VAL A CA 1
ATOM 2903 C C . VAL A 1 360 ? -24.171 -15.939 43.450 1.00 66.88 360 VAL A C 1
ATOM 2905 O O . VAL A 1 360 ? -24.049 -14.947 42.727 1.00 66.88 360 VAL A O 1
ATOM 2908 N N . HIS A 1 361 ? -23.462 -17.052 43.258 1.00 66.88 361 HIS A N 1
ATOM 2909 C CA . HIS A 1 361 ? -22.546 -17.267 42.136 1.00 66.88 361 HIS A CA 1
ATOM 2910 C C . HIS A 1 361 ? -23.081 -18.361 41.206 1.00 66.88 361 HIS A C 1
ATOM 2912 O O . HIS A 1 361 ? -23.576 -19.382 41.674 1.00 66.88 361 HIS A O 1
ATOM 2918 N N . GLY A 1 362 ? -22.941 -18.167 39.891 1.00 63.53 362 GLY A N 1
ATOM 2919 C CA . GLY A 1 362 ? -23.239 -19.205 38.897 1.00 63.53 362 GLY A CA 1
ATOM 2920 C C . GLY A 1 362 ? -24.725 -19.498 38.665 1.00 63.53 362 GLY A C 1
ATOM 2921 O O . GLY A 1 362 ? -25.052 -20.573 38.172 1.00 63.53 362 GLY A O 1
ATOM 2922 N N . SER A 1 363 ? -25.628 -18.577 39.012 1.00 67.81 363 SER A N 1
ATOM 2923 C CA . SER A 1 363 ? -27.042 -18.668 38.641 1.00 67.81 363 SER A CA 1
ATOM 2924 C C . SER A 1 363 ? -27.280 -18.067 37.255 1.00 67.81 363 SER A C 1
ATOM 2926 O O . SER A 1 363 ? -26.768 -16.994 36.951 1.00 67.81 363 SER A O 1
ATOM 2928 N N . MET A 1 364 ? -28.085 -18.743 36.436 1.00 66.62 364 MET A N 1
ATOM 2929 C CA . MET A 1 364 ? -28.530 -18.266 35.126 1.00 66.62 364 MET A CA 1
ATOM 2930 C C . MET A 1 364 ? -30.042 -18.456 35.036 1.00 66.62 364 MET A C 1
ATOM 2932 O O . MET A 1 364 ? -30.556 -19.522 35.383 1.00 66.62 364 MET A O 1
ATOM 2936 N N . LEU A 1 365 ? -30.762 -17.427 34.590 1.00 70.12 365 LEU A N 1
ATOM 2937 C CA . LEU A 1 365 ? -32.172 -17.578 34.244 1.00 70.12 365 LEU A CA 1
ATOM 2938 C C . LEU A 1 365 ? -32.266 -18.192 32.850 1.00 70.12 365 LEU A C 1
ATOM 2940 O O . LEU A 1 365 ? -31.712 -17.662 31.890 1.00 70.12 365 LEU A O 1
ATOM 2944 N N . MET A 1 366 ? -32.957 -19.324 32.764 1.00 64.62 366 MET A N 1
ATOM 2945 C CA . MET A 1 366 ? -33.257 -19.979 31.496 1.00 64.62 366 MET A CA 1
ATOM 2946 C C . MET A 1 366 ? -34.568 -19.396 30.936 1.00 64.62 366 MET A C 1
ATOM 2948 O O . MET A 1 366 ? -35.511 -19.243 31.722 1.00 64.62 366 MET A O 1
ATOM 2952 N N . PRO A 1 367 ? -34.627 -19.044 29.637 1.00 57.12 367 PRO A N 1
ATOM 2953 C CA . PRO A 1 367 ? -35.837 -18.528 28.993 1.00 57.12 367 PRO A CA 1
ATOM 2954 C C . PRO A 1 367 ? -37.046 -19.466 29.092 1.00 57.12 367 PRO A C 1
ATOM 2956 O O . PRO A 1 367 ? -36.847 -20.702 29.015 1.00 57.12 367 PRO A O 1
#

Solvent-accessible surface area (backbone atoms only — not comparable to full-atom values): 20126 Å² total; per-residue (Å²): 104,41,81,83,62,18,32,67,51,75,40,84,90,75,75,42,76,48,79,62,36,70,42,56,88,46,71,67,39,49,43,41,66,39,59,64,22,64,40,71,85,57,95,54,43,38,37,36,20,13,17,32,31,37,31,41,31,35,68,87,81,49,50,73,44,80,74,52,66,52,94,63,78,52,94,72,25,29,22,49,28,54,48,80,54,98,64,29,38,38,40,20,16,47,84,28,42,32,39,34,36,65,90,79,72,47,68,47,76,48,44,51,59,91,58,84,73,96,47,76,44,52,39,20,24,36,28,65,34,72,46,67,89,46,23,37,35,41,22,7,54,32,12,34,25,32,28,61,53,75,55,54,70,63,48,67,77,37,74,88,57,76,51,57,46,41,82,76,40,80,83,43,32,28,41,28,59,44,63,55,95,46,42,30,39,32,18,16,62,87,21,44,34,39,31,34,69,88,81,66,49,75,44,75,56,54,63,69,75,70,39,98,54,87,71,91,53,59,23,20,55,38,74,48,74,48,98,79,61,21,33,42,37,30,36,78,79,76,49,74,46,82,44,63,60,60,90,79,71,81,77,81,87,43,59,89,66,30,40,83,68,15,52,50,36,93,55,68,62,25,74,40,80,58,93,84,22,43,37,36,16,8,51,20,10,34,22,41,29,35,78,89,75,42,34,14,43,59,40,54,58,49,45,86,41,46,98,90,44,65,50,24,29,22,52,36,59,45,81,55,89,87,28,38,34,36,40,24,67,68,12,36,30,37,31,29,83,85,81,70,47,77,42,76,64,80,56,93,51,73,88,54,38,70,75,48,45,36,79,60,78,94,82,79,88,78,134